Protein AF-0000000072259860 (afdb_homodimer)

Organism: Indibacter alkaliphilus (strain CCUG 57479 / KCTC 22604 / LW1) (NCBI:txid1189612)

Radius of gyration: 22.67 Å; Cα contacts (8 Å, |Δi|>4): 836; chains: 2; bounding box: 64×69×44 Å

pLDDT: mean 94.46, std 8.34, range [23.98, 98.62]

Nearest PDB structures (foldseek):
  8cea-assembly1_a  TM=8.357E-01  e=8.617E-15  Escherichia coli K-12
  4rvc-assembly1_A  TM=8.583E-01  e=6.634E-14  Geobacillus kaustophilus GBlys
  2ihy-assembly1_A  TM=7.673E-01  e=4.939E-15  Staphylococcus aureus
  6z67-assembly3_E  TM=7.829E-01  e=2.466E-14  Streptococcus pneumoniae
  2onk-assembly1_B  TM=7.625E-01  e=2.713E-12  Archaeoglobus fulgidus

Secondary structure (DSSP, 8-state):
-EEEEEEEEEEEETTEEEEEEEEEEE-TT-EEEEE--TTSSHHHHHHHHTTSS--SEEEEEEEETTEEE-GGGGGGGEEEE-TTPPP-TTSBHHHHHHHHHHHSPBPTT--HHHHHHHTT-GGGTTSBGGGS-HHHHHHHHHHHHHTB--SEEEEESTTTT--HHHHHHHHHHHHHH-TTSEEEEEES-GGG-TT-SEEEEGGGGS-----/-EEEEEEEEEEEETTEEEEEEEEEEE-TT-EEEEE--TTSSHHHHHHHHTTSS--SEEEEEEEETTEEE-GGGGGGGEEEE-TTPPP-TTSBHHHHHHHHHHHSPBPTT--HHHHHHHTT-GGGTTSBGGGS-HHHHHHHHHHHHHHB--SEEEEESTTTT--HHHHHHHHHHHHHH-TTSEEEEEES-GGG-TT-SEEEEGGGGS-----

Structure (mmCIF, N/CA/C/O backbone):
data_AF-0000000072259860-model_v1
#
loop_
_entity.id
_entity.type
_entity.pdbx_description
1 polymer 'ABC transporter, ATP-binding protein'
#
loop_
_atom_site.group_PDB
_atom_site.id
_atom_site.type_symbol
_atom_site.label_atom_id
_atom_site.label_alt_id
_atom_site.label_comp_id
_atom_site.label_asym_id
_atom_site.label_entity_id
_atom_site.label_seq_id
_atom_site.pdbx_PDB_ins_code
_atom_site.Cartn_x
_atom_site.Cartn_y
_atom_site.Cartn_z
_atom_site.occupancy
_atom_site.B_iso_or_equiv
_atom_site.auth_seq_id
_atom_site.auth_comp_id
_atom_site.auth_asym_id
_atom_site.auth_atom_id
_atom_site.pdbx_PDB_model_num
ATOM 1 N N . MET A 1 1 ? -1.46 28.797 12.18 1 87.5 1 MET A N 1
ATOM 2 C CA . MET A 1 1 ? -0.901 28.703 10.836 1 87.5 1 MET A CA 1
ATOM 3 C C . MET A 1 1 ? 0.558 28.266 10.883 1 87.5 1 MET A C 1
ATOM 5 O O . MET A 1 1 ? 1.357 28.828 11.633 1 87.5 1 MET A O 1
ATOM 9 N N . LEU A 1 2 ? 0.896 27.172 10.227 1 95.44 2 LEU A N 1
ATOM 10 C CA . LEU A 1 2 ? 2.229 26.594 10.367 1 95.44 2 LEU A CA 1
ATOM 11 C C . LEU A 1 2 ? 3.018 26.719 9.062 1 95.44 2 LEU A C 1
ATOM 13 O O . LEU A 1 2 ? 2.547 26.312 8 1 95.44 2 LEU A O 1
ATOM 17 N N . ASP A 1 3 ? 4.148 27.391 9.156 1 96.12 3 ASP A N 1
ATOM 18 C CA . ASP A 1 3 ? 5.074 27.484 8.031 1 96.12 3 ASP A CA 1
ATOM 19 C C . ASP A 1 3 ? 6.324 26.641 8.273 1 96.12 3 ASP A C 1
ATOM 21 O O . ASP A 1 3 ? 6.707 26.406 9.422 1 96.12 3 ASP A O 1
ATOM 25 N N . ILE A 1 4 ? 6.895 26.203 7.168 1 97.75 4 ILE A N 1
ATOM 26 C CA . ILE A 1 4 ? 8.094 25.359 7.23 1 97.75 4 ILE A CA 1
ATOM 27 C C . ILE A 1 4 ? 9.156 25.906 6.285 1 97.75 4 ILE A C 1
ATOM 29 O O . ILE A 1 4 ? 8.844 26.297 5.156 1 97.75 4 ILE A O 1
ATOM 33 N N . GLU A 1 5 ? 10.359 25.953 6.801 1 97.75 5 GLU A N 1
ATOM 34 C CA . GLU A 1 5 ? 11.477 26.344 5.949 1 97.75 5 GLU A CA 1
ATOM 35 C C . GLU A 1 5 ? 12.633 25.344 6.066 1 97.75 5 GLU A C 1
ATOM 37 O O . GLU A 1 5 ? 13.109 25.078 7.172 1 97.75 5 GLU A O 1
ATOM 42 N N . LEU A 1 6 ? 12.961 24.75 4.949 1 97.88 6 LEU A N 1
ATOM 43 C CA . LEU A 1 6 ? 14.188 23.953 4.855 1 97.88 6 LEU A CA 1
ATOM 44 C C . LEU A 1 6 ? 15.344 24.812 4.355 1 97.88 6 LEU A C 1
ATOM 46 O O . LEU A 1 6 ? 15.219 25.516 3.354 1 97.88 6 LEU A O 1
ATOM 50 N N . ILE A 1 7 ? 16.453 24.734 5.086 1 97.88 7 ILE A N 1
ATOM 51 C CA . ILE A 1 7 ? 17.625 25.531 4.734 1 97.88 7 ILE A CA 1
ATOM 52 C C . ILE A 1 7 ? 18.797 24.609 4.453 1 97.88 7 ILE A C 1
ATOM 54 O O . ILE A 1 7 ? 19.391 24.047 5.383 1 97.88 7 ILE A O 1
ATOM 58 N N . THR A 1 8 ? 19.203 24.469 3.162 1 97.81 8 THR A N 1
ATOM 59 C CA . THR A 1 8 ? 20.312 23.625 2.705 1 97.81 8 THR A CA 1
ATOM 60 C C . THR A 1 8 ? 20.219 22.234 3.318 1 97.81 8 THR A C 1
ATOM 62 O O . THR A 1 8 ? 21.219 21.719 3.826 1 97.81 8 THR A O 1
ATOM 65 N N . ALA A 1 9 ? 19.047 21.734 3.283 1 97.56 9 ALA A N 1
ATOM 66 C CA . ALA A 1 9 ? 18.797 20.453 3.926 1 97.56 9 ALA A CA 1
ATOM 67 C C . ALA A 1 9 ? 19.422 19.312 3.133 1 97.56 9 ALA A C 1
ATOM 69 O O . ALA A 1 9 ? 19.359 19.297 1.901 1 97.56 9 ALA A O 1
ATOM 70 N N . GLY A 1 10 ? 20.031 18.406 3.867 1 97.19 10 GLY A N 1
ATOM 71 C CA . GLY A 1 10 ? 20.625 17.219 3.285 1 97.19 10 GLY A CA 1
ATOM 72 C C . GLY A 1 10 ? 20.5 15.992 4.176 1 97.19 10 GLY A C 1
ATOM 73 O O . GLY A 1 10 ? 20.562 16.109 5.402 1 97.19 10 GLY A O 1
ATOM 74 N N . LYS A 1 11 ? 20.297 14.852 3.564 1 96.12 11 LYS A N 1
ATOM 75 C CA . LYS A 1 11 ? 20.219 13.578 4.281 1 96.12 11 LYS A CA 1
ATOM 76 C C . LYS A 1 11 ? 21.031 12.5 3.57 1 96.12 11 LYS A C 1
ATOM 78 O O . LYS A 1 11 ? 20.906 12.328 2.355 1 96.12 11 LYS A O 1
ATOM 83 N N . ARG A 1 12 ? 21.812 11.906 4.305 1 92.38 12 ARG A N 1
ATOM 84 C CA . ARG A 1 12 ? 22.609 10.789 3.797 1 92.38 12 ARG A CA 1
ATOM 85 C C . ARG A 1 12 ? 22.469 9.562 4.699 1 92.38 12 ARG A C 1
ATOM 87 O O . ARG A 1 12 ? 22.281 9.695 5.91 1 92.38 12 ARG A O 1
ATOM 94 N N . PHE A 1 13 ? 22.438 8.359 4.094 1 84.81 13 PHE A N 1
ATOM 95 C CA . PHE A 1 13 ? 22.594 7.105 4.812 1 84.81 13 PHE A CA 1
ATOM 96 C C . PHE A 1 13 ? 23.938 6.461 4.504 1 84.81 13 PHE A C 1
ATOM 98 O O . PHE A 1 13 ? 24.234 6.156 3.348 1 84.81 13 PHE A O 1
ATOM 105 N N . GLN A 1 14 ? 24.656 6.281 5.52 1 83.25 14 GLN A N 1
ATOM 106 C CA . GLN A 1 14 ? 26.016 5.797 5.324 1 83.25 14 GLN A CA 1
ATOM 107 C C . GLN A 1 14 ? 26.781 6.664 4.32 1 83.25 14 GLN A C 1
ATOM 109 O O . GLN A 1 14 ? 26.984 7.855 4.562 1 83.25 14 GLN A O 1
ATOM 114 N N . TYR A 1 15 ? 26.938 6.125 3.131 1 80.38 15 TYR A N 1
ATOM 115 C CA . TYR A 1 15 ? 27.75 6.887 2.193 1 80.38 15 TYR A CA 1
ATOM 116 C C . TYR A 1 15 ? 26.922 7.418 1.039 1 80.38 15 TYR A C 1
ATOM 118 O O . TYR A 1 15 ? 27.422 8.117 0.16 1 80.38 15 TYR A O 1
ATOM 126 N N . ASP A 1 16 ? 25.625 7.285 1.114 1 84.5 16 ASP A N 1
ATOM 127 C CA . ASP A 1 16 ? 24.766 7.648 -0.012 1 84.5 16 ASP A CA 1
ATOM 128 C C . ASP A 1 16 ? 23.875 8.844 0.334 1 84.5 16 ASP A C 1
ATOM 130 O O . ASP A 1 16 ? 23.078 8.773 1.267 1 84.5 16 ASP A O 1
ATOM 134 N N . TRP A 1 17 ? 24.109 9.898 -0.443 1 91.06 17 TRP A N 1
ATOM 135 C CA . TRP A 1 17 ? 23.234 11.047 -0.282 1 91.06 17 TRP A CA 1
ATOM 136 C C . TRP A 1 17 ? 21.859 10.773 -0.9 1 91.06 17 TRP A C 1
ATOM 138 O O . TRP A 1 17 ? 21.766 10.398 -2.072 1 91.06 17 TRP A O 1
ATOM 148 N N . ILE A 1 18 ? 20.875 10.93 -0.1 1 92.81 18 ILE A N 1
ATOM 149 C CA . ILE A 1 18 ? 19.5 10.82 -0.589 1 92.81 18 ILE A CA 1
ATOM 150 C C . ILE A 1 18 ? 19.078 12.133 -1.243 1 92.81 18 ILE A C 1
ATOM 152 O O . ILE A 1 18 ? 18.547 12.133 -2.352 1 92.81 18 ILE A O 1
ATOM 156 N N . PHE A 1 19 ? 19.375 13.234 -0.625 1 96.19 19 PHE A N 1
ATOM 157 C CA . PHE A 1 19 ? 19.25 14.586 -1.172 1 96.19 19 PHE A CA 1
ATOM 158 C C . PHE A 1 19 ? 20.234 15.531 -0.502 1 96.19 19 PHE A C 1
ATOM 160 O O . PHE A 1 19 ? 20.703 15.266 0.604 1 96.19 19 PHE A O 1
ATOM 167 N N . LYS A 1 20 ? 20.516 16.609 -1.208 1 96.12 20 LYS A N 1
ATOM 168 C CA . LYS A 1 20 ? 21.453 17.609 -0.694 1 96.12 20 LYS A CA 1
ATOM 169 C C . LYS A 1 20 ? 21.062 19.016 -1.14 1 96.12 20 LYS A C 1
ATOM 171 O O . LYS A 1 20 ? 20.469 19.188 -2.201 1 96.12 20 LYS A O 1
ATOM 176 N N . ASN A 1 21 ? 21.344 19.953 -0.2 1 96.44 21 ASN A N 1
ATOM 177 C CA . ASN A 1 21 ? 21.219 21.375 -0.478 1 96.44 21 ASN A CA 1
ATOM 178 C C . ASN A 1 21 ? 19.781 21.75 -0.866 1 96.44 21 ASN A C 1
ATOM 180 O O . ASN A 1 21 ? 19.562 22.516 -1.801 1 96.44 21 ASN A O 1
ATOM 184 N N . LEU A 1 22 ? 18.828 21.094 -0.209 1 97.12 22 LEU A N 1
ATOM 185 C CA . LEU A 1 22 ? 17.422 21.375 -0.479 1 97.12 22 LEU A CA 1
ATOM 186 C C . LEU A 1 22 ? 16.938 22.562 0.347 1 97.12 22 LEU A C 1
ATOM 188 O O . LEU A 1 22 ? 16.938 22.5 1.578 1 97.12 22 LEU A O 1
ATOM 192 N N . THR A 1 23 ? 16.719 23.656 -0.308 1 97.19 23 THR A N 1
ATOM 193 C CA . THR A 1 23 ? 16.125 24.828 0.312 1 97.19 23 THR A CA 1
ATOM 194 C C . THR A 1 23 ? 14.703 25.062 -0.208 1 97.19 23 THR A C 1
ATOM 196 O O . THR A 1 23 ? 14.477 25.109 -1.42 1 97.19 23 THR A O 1
ATOM 199 N N . LEU A 1 24 ? 13.781 25.109 0.722 1 96.25 24 LEU A N 1
ATOM 200 C CA . LEU A 1 24 ? 12.367 25.156 0.357 1 96.25 24 LEU A CA 1
ATOM 201 C C . LEU A 1 24 ? 11.547 25.844 1.438 1 96.25 24 LEU A C 1
ATOM 203 O O . LEU A 1 24 ? 11.742 25.594 2.629 1 96.25 24 LEU A O 1
ATOM 207 N N . LYS A 1 25 ? 10.766 26.766 1.013 1 97 25 LYS A N 1
ATOM 208 C CA . LYS A 1 25 ? 9.812 27.391 1.918 1 97 25 LYS A CA 1
ATOM 209 C C . LYS A 1 25 ? 8.391 26.906 1.641 1 97 25 LYS A C 1
ATOM 211 O O . LYS A 1 25 ? 7.953 26.875 0.489 1 97 25 LYS A O 1
ATOM 216 N N . ILE A 1 26 ? 7.703 26.5 2.65 1 97.38 26 ILE A N 1
ATOM 217 C CA . ILE A 1 26 ? 6.309 26.078 2.59 1 97.38 26 ILE A CA 1
ATOM 218 C C . ILE A 1 26 ? 5.457 27 3.471 1 97.38 26 ILE A C 1
ATOM 220 O O . ILE A 1 26 ? 5.387 26.812 4.688 1 97.38 26 ILE A O 1
ATOM 224 N N . PRO A 1 27 ? 4.801 27.953 2.834 1 97.19 27 PRO A N 1
ATOM 225 C CA . PRO A 1 27 ? 4.023 28.906 3.623 1 97.19 27 PRO A CA 1
ATOM 226 C C . PRO A 1 27 ? 2.846 28.266 4.348 1 97.19 27 PRO A C 1
ATOM 228 O O . PRO A 1 27 ? 2.357 27.203 3.92 1 97.19 27 PRO A O 1
ATOM 231 N N . ALA A 1 28 ? 2.436 28.953 5.402 1 96.94 28 ALA A N 1
ATOM 232 C CA . ALA A 1 28 ? 1.261 28.5 6.137 1 96.94 28 ALA A CA 1
ATOM 233 C C . ALA A 1 28 ? 0.044 28.406 5.219 1 96.94 28 ALA A C 1
ATOM 235 O O . ALA A 1 28 ? -0.16 29.266 4.359 1 96.94 28 ALA A O 1
ATOM 236 N N . ASN A 1 29 ? -0.68 27.281 5.387 1 96.81 29 ASN A N 1
ATOM 237 C CA . ASN A 1 29 ? -1.944 27.047 4.695 1 96.81 29 ASN A CA 1
ATOM 238 C C . ASN A 1 29 ? -1.733 26.812 3.203 1 96.81 29 ASN A C 1
ATOM 240 O O . ASN A 1 29 ? -2.674 26.922 2.414 1 96.81 29 ASN A O 1
ATOM 244 N N . SER A 1 30 ? -0.498 26.484 2.842 1 97.56 30 SER A N 1
ATOM 245 C CA . SER A 1 30 ? -0.228 26.172 1.441 1 97.56 30 SER A CA 1
ATOM 246 C C . SER A 1 30 ? -0.227 24.656 1.203 1 97.56 30 SER A C 1
ATOM 248 O O . SER A 1 30 ? -0.222 23.875 2.154 1 97.56 30 SER A O 1
ATOM 250 N N . LYS A 1 31 ? -0.342 24.312 -0.016 1 98.44 31 LYS A N 1
ATOM 251 C CA . LYS A 1 31 ? -0.255 22.922 -0.474 1 98.44 31 LYS A CA 1
ATOM 252 C C . LYS A 1 31 ? 0.954 22.719 -1.384 1 98.44 31 LYS A C 1
ATOM 254 O O . LYS A 1 31 ? 1.08 23.391 -2.414 1 98.44 31 LYS A O 1
ATOM 259 N N . CYS A 1 32 ? 1.827 21.859 -0.954 1 98.31 32 CYS A N 1
ATOM 260 C CA . CYS A 1 32 ? 3.074 21.625 -1.673 1 98.31 32 CYS A CA 1
ATOM 261 C C . CYS A 1 32 ? 3.215 20.156 -2.045 1 98.31 32 CYS A C 1
ATOM 263 O O . CYS A 1 32 ? 2.908 19.281 -1.239 1 98.31 32 CYS A O 1
ATOM 265 N N . ALA A 1 33 ? 3.693 19.891 -3.246 1 98.56 33 ALA A N 1
ATOM 266 C CA . ALA A 1 33 ? 3.943 18.516 -3.701 1 98.56 33 ALA A CA 1
ATOM 267 C C . ALA A 1 33 ? 5.441 18.25 -3.814 1 98.56 33 ALA A C 1
ATOM 269 O O . ALA A 1 33 ? 6.188 19.062 -4.359 1 98.56 33 ALA A O 1
ATOM 270 N N . VAL A 1 34 ? 5.852 17.188 -3.266 1 97.94 34 VAL A N 1
ATOM 271 C CA . VAL A 1 34 ? 7.176 16.609 -3.486 1 97.94 34 VAL A CA 1
ATOM 272 C C . VAL A 1 34 ? 7.066 15.414 -4.422 1 97.94 34 VAL A C 1
ATOM 274 O O . VAL A 1 34 ? 6.543 14.367 -4.039 1 97.94 34 VAL A O 1
ATOM 277 N N . ILE A 1 35 ? 7.562 15.562 -5.582 1 97.5 35 ILE A N 1
ATOM 278 C CA . ILE A 1 35 ? 7.344 14.539 -6.59 1 97.5 35 ILE A CA 1
ATOM 279 C C . ILE A 1 35 ? 8.664 13.828 -6.906 1 97.5 35 ILE A C 1
ATOM 281 O O . ILE A 1 35 ? 9.734 14.391 -6.688 1 97.5 35 ILE A O 1
ATOM 285 N N . GLY A 1 36 ? 8.539 12.578 -7.391 1 95.5 36 GLY A N 1
ATOM 286 C CA . GLY A 1 36 ? 9.703 11.773 -7.73 1 95.5 36 GLY A CA 1
ATOM 287 C C . GLY A 1 36 ? 9.383 10.297 -7.875 1 95.5 36 GLY A C 1
ATOM 288 O O . GLY A 1 36 ? 8.32 9.836 -7.457 1 95.5 36 GLY A O 1
ATOM 289 N N . SER A 1 37 ? 10.328 9.562 -8.383 1 93.12 37 SER A N 1
ATOM 290 C CA . SER A 1 37 ? 10.18 8.125 -8.594 1 93.12 37 SER A CA 1
ATOM 291 C C . SER A 1 37 ? 10.344 7.355 -7.285 1 93.12 37 SER A C 1
ATOM 293 O O . SER A 1 37 ? 10.719 7.934 -6.266 1 93.12 37 SER A O 1
ATOM 295 N N . ASN A 1 38 ? 9.977 6.094 -7.348 1 90.75 38 ASN A N 1
ATOM 296 C CA . ASN A 1 38 ? 10.195 5.238 -6.188 1 90.75 38 ASN A CA 1
ATOM 297 C C . ASN A 1 38 ? 11.672 5.191 -5.801 1 90.75 38 ASN A C 1
ATOM 299 O O . ASN A 1 38 ? 12.539 5.023 -6.66 1 90.75 38 ASN A O 1
ATOM 303 N N . GLY A 1 39 ? 11.945 5.473 -4.586 1 89 39 GLY A N 1
ATOM 304 C CA . GLY A 1 39 ? 13.312 5.445 -4.102 1 89 39 GLY A CA 1
ATOM 305 C C . GLY A 1 39 ? 14.031 6.77 -4.27 1 89 39 GLY A C 1
ATOM 306 O O . GLY A 1 39 ? 15.234 6.863 -4.012 1 89 39 GLY A O 1
ATOM 307 N N . SER A 1 40 ? 13.305 7.781 -4.637 1 92.62 40 SER A N 1
ATOM 308 C CA . SER A 1 40 ? 13.938 9.062 -4.918 1 92.62 40 SER A CA 1
ATOM 309 C C . SER A 1 40 ? 14.273 9.805 -3.631 1 92.62 40 SER A C 1
ATOM 311 O O . SER A 1 40 ? 15.039 10.773 -3.646 1 92.62 40 SER A O 1
ATOM 313 N N . GLY A 1 41 ? 13.625 9.438 -2.559 1 93.88 41 GLY A N 1
ATOM 314 C CA . GLY A 1 41 ? 13.914 10.078 -1.287 1 93.88 41 GLY A CA 1
ATOM 315 C C . GLY A 1 41 ? 12.727 10.836 -0.716 1 93.88 41 GLY A C 1
ATOM 316 O O . GLY A 1 41 ? 12.844 11.484 0.326 1 93.88 41 GLY A O 1
ATOM 317 N N . LYS A 1 42 ? 11.562 10.75 -1.345 1 95.62 42 LYS A N 1
ATOM 318 C CA . LYS A 1 42 ? 10.367 11.469 -0.917 1 95.62 42 LYS A CA 1
ATOM 319 C C . LYS A 1 42 ? 10.023 11.148 0.535 1 95.62 42 LYS A C 1
ATOM 321 O O . LYS A 1 42 ? 9.852 12.055 1.353 1 95.62 42 LYS A O 1
ATOM 326 N N . SER A 1 43 ? 9.984 9.828 0.83 1 95.06 43 SER A N 1
AT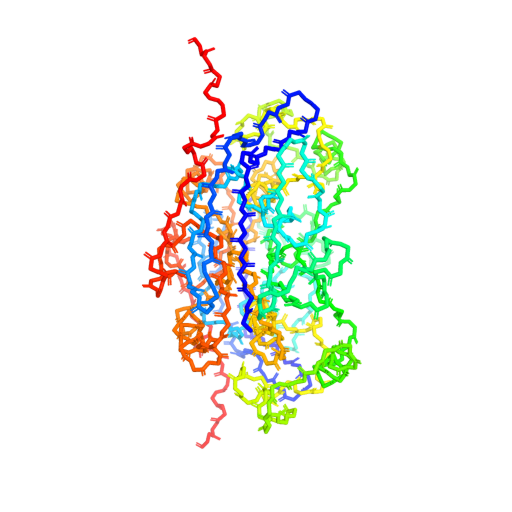OM 327 C CA . SER A 1 43 ? 9.617 9.398 2.176 1 95.06 43 SER A CA 1
ATOM 328 C C . SER A 1 43 ? 10.672 9.82 3.197 1 95.06 43 SER A C 1
ATOM 330 O O . SER A 1 43 ? 10.336 10.18 4.328 1 95.06 43 SER A O 1
ATOM 332 N N . THR A 1 44 ? 11.953 9.828 2.814 1 94.31 44 THR A N 1
ATOM 333 C CA . THR A 1 44 ? 13.031 10.273 3.693 1 94.31 44 THR A CA 1
ATOM 334 C C . THR A 1 44 ? 12.875 11.75 4.035 1 94.31 44 THR A C 1
ATOM 336 O O . THR A 1 44 ? 13.016 12.141 5.195 1 94.31 44 THR A O 1
ATOM 339 N N . LEU A 1 45 ? 12.562 12.523 3.027 1 96.81 45 LEU A N 1
ATOM 340 C CA . LEU A 1 45 ? 12.328 13.945 3.256 1 96.81 45 LEU A CA 1
ATOM 341 C C . LEU A 1 45 ? 11.156 14.156 4.207 1 96.81 45 LEU A C 1
ATOM 343 O O . LEU A 1 45 ? 11.25 14.961 5.137 1 96.81 45 LEU A O 1
ATOM 347 N N . LEU A 1 46 ? 10.125 13.422 3.992 1 96.94 46 LEU A N 1
ATOM 348 C CA . LEU A 1 46 ? 8.938 13.555 4.832 1 96.94 46 LEU A CA 1
ATOM 349 C C . LEU A 1 46 ? 9.25 13.164 6.273 1 96.94 46 LEU A C 1
ATOM 351 O O . LEU A 1 46 ? 8.805 13.836 7.211 1 96.9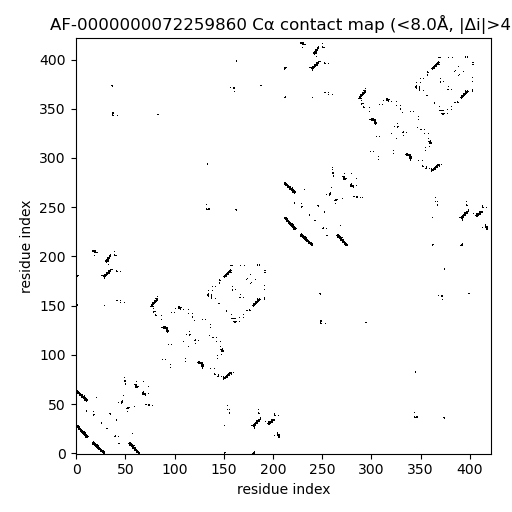4 46 LEU A O 1
ATOM 355 N N . LYS A 1 47 ? 10.008 12.148 6.418 1 95.56 47 LYS A N 1
ATOM 356 C CA . LYS A 1 47 ? 10.406 11.719 7.758 1 95.56 47 LYS A CA 1
ATOM 357 C C . LYS A 1 47 ? 11.273 12.773 8.438 1 95.56 47 LYS A C 1
ATOM 359 O O . LYS A 1 47 ? 11.18 12.969 9.648 1 95.56 47 LYS A O 1
ATOM 364 N N . SER A 1 48 ? 12.062 13.406 7.684 1 96.38 48 SER A N 1
ATOM 365 C CA . SER A 1 48 ? 12.867 14.492 8.234 1 96.38 48 SER A CA 1
ATOM 366 C C . SER A 1 48 ? 11.984 15.656 8.672 1 96.38 48 SER A C 1
ATOM 368 O O . SER A 1 48 ? 12.148 16.188 9.773 1 96.38 48 SER A O 1
ATOM 370 N N . ILE A 1 49 ? 11.023 15.984 7.844 1 97.06 49 ILE A N 1
ATOM 371 C CA . ILE A 1 49 ? 10.141 17.109 8.117 1 97.06 49 ILE A CA 1
ATOM 372 C C . ILE A 1 49 ? 9.266 16.797 9.336 1 97.06 49 ILE A C 1
ATOM 374 O O . ILE A 1 49 ? 8.977 17.688 10.141 1 97.06 49 ILE A O 1
ATOM 378 N N . SER A 1 50 ? 8.938 15.547 9.516 1 96.12 50 SER A N 1
ATOM 379 C CA . SER A 1 50 ? 8.07 15.141 10.617 1 96.12 50 SER A CA 1
ATOM 380 C C . SER A 1 50 ? 8.859 15 11.914 1 96.12 50 SER A C 1
ATOM 382 O O . SER A 1 50 ? 8.273 14.766 12.977 1 96.12 50 SER A O 1
ATOM 384 N N . GLY A 1 51 ? 10.172 15.055 11.82 1 93.62 51 GLY A N 1
ATOM 385 C CA . GLY A 1 51 ? 11.008 14.922 13 1 93.62 51 GLY A CA 1
ATOM 386 C C . GLY A 1 51 ? 11.359 13.477 13.328 1 93.62 51 GLY A C 1
ATOM 387 O O . GLY A 1 51 ? 12.016 13.203 14.328 1 93.62 51 GLY A O 1
ATOM 388 N N . ILE A 1 52 ? 10.938 12.555 12.539 1 91.25 52 ILE A N 1
ATOM 389 C CA . ILE A 1 52 ? 11.195 11.133 12.758 1 91.25 52 ILE A CA 1
ATOM 390 C C . ILE A 1 52 ? 12.656 10.82 12.461 1 91.25 52 ILE A C 1
ATOM 392 O O . ILE A 1 52 ? 13.281 10.016 13.156 1 91.25 52 ILE A O 1
ATOM 396 N N . GLN A 1 53 ? 13.211 11.461 11.469 1 92.44 53 GLN A N 1
ATOM 397 C CA . GLN A 1 53 ? 14.594 11.25 11.047 1 92.44 53 GLN A CA 1
ATOM 398 C C . GLN A 1 53 ? 15.32 12.578 10.852 1 92.44 53 GLN A C 1
ATOM 400 O O . GLN A 1 53 ? 15 13.344 9.945 1 92.44 53 GLN A O 1
ATOM 405 N N . PRO A 1 54 ? 16.312 12.789 11.648 1 94 54 PRO A N 1
ATOM 406 C CA . PRO A 1 54 ? 17.016 14.078 11.555 1 94 54 PRO A CA 1
ATOM 407 C C . PRO A 1 54 ? 17.812 14.219 10.258 1 94 54 PRO A C 1
ATOM 409 O O . PRO A 1 54 ? 18.266 13.227 9.688 1 94 54 PRO A O 1
ATOM 412 N N . LEU A 1 55 ? 18.016 15.414 9.914 1 96.75 55 LEU A N 1
ATOM 413 C CA . LEU A 1 55 ? 18.859 15.734 8.766 1 96.75 55 LEU A CA 1
ATOM 414 C C . LEU A 1 55 ? 20.328 15.453 9.07 1 96.75 55 LEU A C 1
ATOM 416 O O . LEU A 1 55 ? 20.719 15.406 10.234 1 96.75 55 LEU A O 1
ATOM 420 N N . THR A 1 56 ? 21.062 15.188 7.945 1 96.69 56 THR A N 1
ATOM 421 C CA . THR A 1 56 ? 22.516 15.109 8.07 1 96.69 56 THR A CA 1
ATOM 422 C C . THR A 1 56 ? 23.141 16.5 8.047 1 96.69 56 THR A C 1
ATOM 424 O O . THR A 1 56 ? 24.062 16.781 8.805 1 96.69 56 THR A O 1
ATOM 427 N N . GLU A 1 57 ? 22.688 17.375 7.219 1 96.88 57 GLU A N 1
ATOM 428 C CA . GLU A 1 57 ? 23.141 18.766 7.121 1 96.88 57 GLU A CA 1
ATOM 429 C C . GLU A 1 57 ?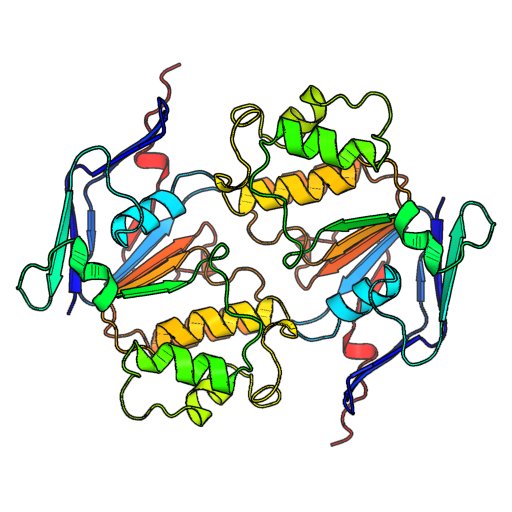 21.953 19.719 6.887 1 96.88 57 GLU A C 1
ATOM 431 O O . GLU A 1 57 ? 20.891 19.281 6.453 1 96.88 57 GLU A O 1
ATOM 436 N N . GLY A 1 58 ? 22.172 20.938 7.258 1 97.69 58 GLY A N 1
ATOM 437 C CA . GLY A 1 58 ? 21.109 21.922 7.141 1 97.69 58 GLY A CA 1
ATOM 438 C C . GLY A 1 58 ? 20.125 21.891 8.305 1 97.69 58 GLY A C 1
ATOM 439 O O . GLY A 1 58 ? 20.453 21.391 9.383 1 97.69 58 GLY A O 1
ATOM 440 N N . LYS A 1 59 ? 18.984 22.547 8.055 1 96.88 59 LYS A N 1
ATOM 441 C CA . LYS A 1 59 ? 18.016 22.562 9.148 1 96.88 59 LYS A CA 1
ATOM 442 C C . LYS A 1 59 ? 16.594 22.781 8.633 1 96.88 59 LYS A C 1
ATOM 444 O O . LYS A 1 59 ? 16.406 23.203 7.488 1 96.88 59 LYS A O 1
ATOM 449 N N . ILE A 1 60 ? 15.672 22.453 9.438 1 97.81 60 ILE A N 1
ATOM 450 C CA . ILE A 1 60 ? 14.258 22.703 9.219 1 97.81 60 ILE A CA 1
ATOM 451 C C . ILE A 1 60 ? 13.727 23.641 10.312 1 97.81 60 ILE A C 1
ATOM 453 O O . ILE A 1 60 ? 13.953 23.406 11.5 1 97.81 60 ILE A O 1
ATOM 457 N N . GLN A 1 61 ? 13.125 24.688 9.875 1 97.44 61 GLN A N 1
ATOM 458 C CA . GLN A 1 61 ? 12.508 25.625 10.805 1 97.44 61 GLN A CA 1
ATOM 459 C C . GLN A 1 61 ? 10.992 25.609 10.688 1 97.44 61 GLN A C 1
ATOM 461 O O . GLN A 1 61 ? 10.445 25.594 9.586 1 97.44 61 GLN A O 1
ATOM 466 N N . TYR A 1 62 ? 10.352 25.578 11.836 1 97.75 62 TYR A N 1
ATOM 467 C CA . TYR A 1 62 ? 8.898 25.609 11.922 1 97.75 62 TYR A CA 1
ATOM 468 C C . TYR A 1 62 ? 8.43 26.875 12.641 1 97.75 62 TYR A C 1
ATOM 470 O O . TYR A 1 62 ? 9.039 27.297 13.625 1 97.75 62 TYR A O 1
ATOM 478 N N . SER A 1 63 ? 7.453 27.484 12.156 1 96.88 63 SER A N 1
ATOM 479 C CA . SER A 1 63 ? 6.855 28.641 12.82 1 96.88 63 SER A CA 1
ATOM 480 C C . SER A 1 63 ? 5.336 28.516 12.883 1 96.88 63 SER A C 1
ATOM 482 O O . SER A 1 63 ? 4.68 28.312 11.852 1 96.88 63 SER A O 1
ATOM 484 N N . LEU A 1 64 ? 4.809 28.547 14.086 1 96.25 64 LEU A N 1
ATOM 485 C CA . LEU A 1 64 ? 3.365 28.547 14.305 1 96.25 64 LEU A CA 1
ATOM 486 C C . LEU A 1 64 ? 2.887 29.953 14.688 1 96.25 64 LEU A C 1
ATOM 488 O O . LEU A 1 64 ? 3.172 30.422 15.789 1 96.25 64 LEU A O 1
ATOM 492 N N . SER A 1 65 ? 2.25 30.578 13.797 1 94.25 65 SER A N 1
ATOM 493 C CA . SER A 1 65 ? 1.759 31.938 14.016 1 94.25 65 SER A CA 1
ATOM 494 C C . SER A 1 65 ? 2.893 32.875 14.406 1 94.25 65 SER A C 1
ATOM 496 O O . SER A 1 65 ? 2.777 33.625 15.375 1 94.25 65 SER A O 1
ATOM 498 N N . GLY A 1 66 ? 4.004 32.688 13.766 1 91.62 66 GLY A N 1
ATOM 499 C CA . GLY A 1 66 ? 5.129 33.594 13.922 1 91.62 66 GLY A CA 1
ATOM 500 C C . GLY A 1 66 ? 6.09 33.156 15.016 1 91.62 66 GLY A C 1
ATOM 501 O O . GLY A 1 66 ? 7.145 33.75 15.195 1 91.62 66 GLY A O 1
ATOM 502 N N . LYS A 1 67 ? 5.723 32.156 15.742 1 94.81 67 LYS A N 1
ATOM 503 C CA . LYS A 1 67 ? 6.59 31.688 16.812 1 94.81 67 LYS A CA 1
ATOM 504 C C . LYS A 1 67 ? 7.309 30.406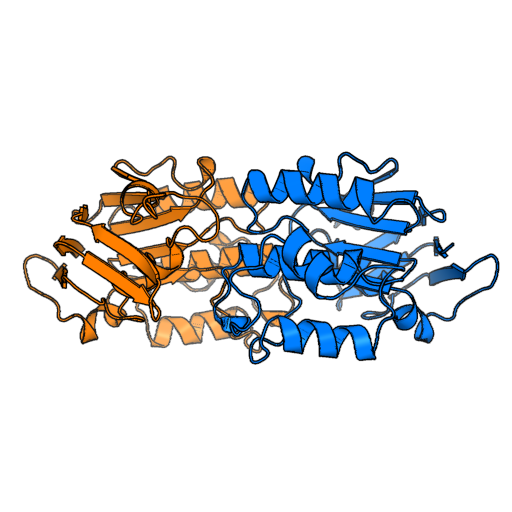 16.422 1 94.81 67 LYS A C 1
ATOM 506 O O . LYS A 1 67 ? 6.684 29.469 15.914 1 94.81 67 LYS A O 1
ATOM 511 N N . GLU A 1 68 ? 8.461 30.406 16.75 1 94.88 68 GLU A N 1
ATOM 512 C CA . GLU A 1 68 ? 9.273 29.25 16.391 1 94.88 68 GLU A CA 1
ATOM 513 C C . GLU A 1 68 ? 8.906 28.031 17.234 1 94.88 68 GLU A C 1
ATOM 515 O O . GLU A 1 68 ? 8.68 28.156 18.438 1 94.88 68 GLU A O 1
ATOM 520 N N . ILE A 1 69 ? 8.82 26.922 16.562 1 94 69 ILE A N 1
ATOM 521 C CA . ILE A 1 69 ? 8.586 25.625 17.203 1 94 69 ILE A CA 1
ATOM 522 C C . ILE A 1 69 ? 9.859 24.781 17.141 1 94 69 ILE A C 1
ATOM 524 O O . ILE A 1 69 ? 10.516 24.719 16.094 1 94 69 ILE A O 1
ATOM 528 N N . GLN A 1 70 ? 10.18 24.188 18.234 1 91.44 70 GLN A N 1
ATOM 529 C CA . GLN A 1 70 ? 11.312 23.266 18.234 1 91.44 70 GLN A CA 1
ATOM 530 C C . GLN A 1 70 ? 11 22 17.438 1 91.44 70 GLN A C 1
ATOM 532 O O . GLN A 1 70 ? 9.867 21.516 17.453 1 91.44 70 GLN A O 1
ATOM 537 N N . ASP A 1 71 ? 12.039 21.422 16.859 1 89.5 71 ASP A N 1
ATOM 538 C CA . ASP A 1 71 ? 11.883 20.219 16.062 1 89.5 71 ASP A CA 1
ATOM 539 C C . ASP A 1 71 ? 11.367 19.062 16.906 1 89.5 71 ASP A C 1
ATOM 541 O O . ASP A 1 71 ? 10.617 18.203 16.406 1 89.5 71 ASP A O 1
ATOM 545 N N . THR A 1 72 ? 11.633 19.141 18.172 1 90.31 72 THR A N 1
ATOM 546 C CA . THR A 1 72 ? 11.242 18.062 19.062 1 90.31 72 THR A CA 1
ATOM 547 C C . THR A 1 72 ? 9.75 18.125 19.375 1 90.31 72 THR A C 1
ATOM 549 O O . THR A 1 72 ? 9.18 17.156 19.891 1 90.31 72 THR A O 1
ATOM 552 N N . ASP A 1 73 ? 9.133 19.234 19.016 1 93.75 73 ASP A N 1
ATOM 553 C CA . ASP A 1 73 ? 7.742 19.438 19.422 1 93.75 73 ASP A CA 1
ATOM 554 C C . ASP A 1 73 ? 6.816 19.391 18.203 1 93.75 73 ASP A C 1
ATOM 556 O O . ASP A 1 73 ? 5.594 19.453 18.344 1 93.75 73 ASP A O 1
ATOM 560 N N . ILE A 1 74 ? 7.398 19.172 17.047 1 95.69 74 ILE A N 1
ATOM 561 C CA . ILE A 1 74 ? 6.617 19.312 15.82 1 95.69 74 ILE A CA 1
ATOM 562 C C . ILE A 1 74 ? 5.547 18.219 15.766 1 95.69 74 ILE A C 1
ATOM 564 O O . ILE A 1 74 ? 4.477 18.422 15.188 1 95.69 74 ILE A O 1
ATOM 568 N N . TYR A 1 75 ? 5.785 17.109 16.453 1 93.75 75 TYR A N 1
ATOM 569 C CA . TYR A 1 75 ? 4.867 15.984 16.406 1 93.75 75 TYR A CA 1
ATOM 570 C C . TYR A 1 75 ? 3.504 16.375 16.969 1 93.75 75 TYR A C 1
ATOM 572 O O . TYR A 1 75 ? 2.486 15.773 16.609 1 93.75 75 TYR A O 1
ATOM 580 N N . LYS A 1 76 ? 3.436 17.422 17.734 1 95.06 76 LYS A N 1
ATOM 581 C CA . LYS A 1 76 ? 2.189 17.875 18.344 1 95.06 76 LYS A CA 1
ATOM 582 C C . LYS A 1 76 ? 1.308 18.594 17.328 1 95.06 76 LYS A C 1
ATOM 584 O O . LYS A 1 76 ? 0.104 18.75 17.547 1 95.06 76 LYS A O 1
ATOM 589 N N . TYR A 1 77 ? 1.987 18.938 16.25 1 96.81 77 TYR A N 1
ATOM 590 C CA . TYR A 1 77 ? 1.291 19.844 15.359 1 96.81 77 TYR A CA 1
ATOM 591 C C . TYR A 1 77 ? 1.098 19.219 13.984 1 96.81 77 TYR A C 1
ATOM 593 O O . TYR A 1 77 ? 0.735 19.906 13.023 1 96.81 77 TYR A O 1
ATOM 601 N N . LEU A 1 78 ? 1.356 17.891 13.961 1 97.69 78 LEU A N 1
ATOM 602 C CA . LEU A 1 78 ? 1.276 17.312 12.625 1 97.69 78 LEU A CA 1
ATOM 603 C C . LEU A 1 78 ? 0.555 15.969 12.656 1 97.69 78 LEU A C 1
ATOM 605 O O . LEU A 1 78 ? 0.38 15.383 13.727 1 97.69 78 LEU A O 1
ATOM 609 N N . VAL A 1 79 ? 0.084 15.578 11.492 1 97.75 79 VAL A N 1
ATOM 610 C CA . VAL A 1 79 ? -0.428 14.242 11.195 1 97.75 79 VAL A CA 1
ATOM 611 C C . VAL A 1 79 ? 0.182 13.727 9.898 1 97.75 79 VAL A C 1
ATOM 613 O O . VAL A 1 79 ? 0.541 14.516 9.016 1 97.75 79 VAL A O 1
ATOM 616 N N . ILE A 1 80 ? 0.328 12.414 9.891 1 97.94 80 ILE A N 1
ATOM 617 C CA . ILE A 1 80 ? 1.007 11.82 8.742 1 97.94 80 ILE A CA 1
ATOM 618 C C . ILE A 1 80 ? 0.264 10.562 8.297 1 97.94 80 ILE A C 1
ATOM 620 O O . ILE A 1 80 ? -0.174 9.766 9.133 1 97.94 80 ILE A O 1
ATOM 624 N N . SER A 1 81 ? -0.003 10.477 7.023 1 97.75 81 SER A N 1
ATOM 625 C CA . SER A 1 81 ? -0.471 9.25 6.387 1 97.75 81 SER A CA 1
ATOM 626 C C . SER A 1 81 ? 0.554 8.719 5.387 1 97.75 81 SER A C 1
ATOM 628 O O . SER A 1 81 ? 1.012 9.453 4.512 1 97.75 81 SER A O 1
ATOM 630 N N . ALA A 1 82 ? 0.886 7.449 5.523 1 95.88 82 ALA A N 1
ATOM 631 C CA . ALA A 1 82 ? 1.862 6.812 4.641 1 95.88 82 ALA A CA 1
ATOM 632 C C . ALA A 1 82 ? 1.597 5.316 4.523 1 95.88 82 ALA A C 1
ATOM 634 O O . ALA A 1 82 ? 1.028 4.703 5.43 1 95.88 82 ALA A O 1
ATOM 635 N N . PRO A 1 83 ? 2.064 4.73 3.377 1 91.44 83 PRO A N 1
ATOM 636 C CA . PRO A 1 83 ? 1.887 3.289 3.201 1 91.44 83 PRO A CA 1
ATOM 637 C C . PRO A 1 83 ? 2.574 2.473 4.293 1 91.44 83 PRO A C 1
ATOM 639 O O . PRO A 1 83 ? 2.061 1.427 4.699 1 91.44 83 PRO A O 1
ATOM 642 N N . TYR A 1 84 ? 3.594 2.961 4.816 1 87.44 84 TYR A N 1
ATOM 643 C CA . TYR A 1 84 ? 4.398 2.189 5.758 1 87.44 84 TYR A CA 1
ATOM 644 C C . TYR A 1 84 ? 3.893 2.373 7.184 1 87.44 84 TYR A C 1
ATOM 646 O O . TYR A 1 84 ? 4.355 1.694 8.102 1 87.44 84 TYR A O 1
ATOM 654 N N . LEU A 1 85 ? 2.998 3.246 7.398 1 89.19 85 LEU A N 1
ATOM 655 C CA . LEU A 1 85 ? 2.447 3.441 8.734 1 89.19 85 LEU A CA 1
ATOM 656 C C . LEU A 1 85 ? 1.311 2.461 9 1 89.19 85 LEU A C 1
ATOM 658 O O . LEU A 1 85 ? 0.365 2.369 8.219 1 89.19 85 LEU A O 1
ATOM 662 N N . GLU A 1 86 ? 1.406 1.795 10.133 1 89.31 86 GLU A N 1
ATOM 663 C CA . GLU A 1 86 ? 0.426 0.766 10.461 1 89.31 86 GLU A CA 1
ATOM 664 C C . GLU A 1 86 ? -0.656 1.315 11.391 1 89.31 86 GLU A C 1
ATOM 666 O O . GLU A 1 86 ? -0.377 2.154 12.25 1 89.31 86 GLU A O 1
ATOM 671 N N . LEU A 1 87 ? -1.815 0.844 11.18 1 95 87 LEU A N 1
ATOM 672 C CA . LEU A 1 87 ? -2.938 1.088 12.078 1 95 87 LEU A CA 1
ATOM 673 C C . LEU A 1 87 ? -3.014 0.01 13.156 1 95 87 LEU A C 1
ATOM 675 O O . LEU A 1 87 ? -2.59 -1.127 12.938 1 95 87 LEU A O 1
ATOM 679 N N . PRO A 1 88 ? -3.459 0.406 14.352 1 95.31 88 PRO A N 1
ATOM 680 C CA . PRO A 1 88 ? -3.754 -0.649 15.32 1 95.31 88 PRO A CA 1
ATOM 681 C C . PRO A 1 88 ? -4.91 -1.547 14.883 1 95.31 88 PRO A C 1
ATOM 683 O O . PRO A 1 88 ? -6.062 -1.294 15.242 1 95.31 88 PRO A O 1
ATOM 686 N N . GLU A 1 89 ? -4.605 -2.586 14.367 1 94.31 89 GLU A N 1
ATOM 687 C CA . GLU A 1 89 ? -5.59 -3.365 13.625 1 94.31 89 GLU A CA 1
ATOM 688 C C . GLU A 1 89 ? -6.461 -4.191 14.562 1 94.31 89 GLU A C 1
ATOM 690 O O . GLU A 1 89 ? -7.5 -4.715 14.156 1 94.31 89 GLU A O 1
ATOM 695 N N . GLU A 1 90 ? -6.066 -4.289 15.805 1 94.94 90 GLU A N 1
ATOM 696 C CA . GLU A 1 90 ? -6.859 -5.031 16.781 1 94.94 90 GLU A CA 1
ATOM 697 C C . GLU A 1 90 ? -8.047 -4.203 17.266 1 94.94 90 GLU A C 1
ATOM 699 O O . GLU A 1 90 ? -9 -4.75 17.828 1 94.94 90 GLU A O 1
ATOM 704 N N . PHE A 1 91 ? -7.973 -2.891 17.078 1 97.38 91 PHE A N 1
ATOM 705 C CA . PHE A 1 91 ? -9.062 -2.008 17.469 1 97.38 91 PHE A CA 1
ATOM 706 C C . PHE A 1 91 ? -10.211 -2.084 16.469 1 97.38 91 PHE A C 1
ATOM 708 O O . PHE A 1 91 ? -9.984 -2.232 15.266 1 97.38 91 PHE A O 1
ATOM 715 N N . SER A 1 92 ? -11.422 -1.961 17.031 1 97.44 92 SER A N 1
ATOM 716 C CA . SER A 1 92 ? -12.523 -1.602 16.141 1 97.44 92 SER A CA 1
ATOM 717 C C . SER A 1 92 ? -12.352 -0.186 15.602 1 97.44 92 SER A C 1
ATOM 719 O O . SER A 1 92 ? -11.555 0.596 16.125 1 97.44 92 SER A O 1
ATOM 721 N N . LEU A 1 93 ? -13.117 0.081 14.578 1 98.12 93 LEU A N 1
ATOM 722 C CA . LEU A 1 93 ? -13.039 1.423 14.008 1 98.12 93 LEU A CA 1
ATOM 723 C C . LEU A 1 93 ? -13.312 2.48 15.07 1 98.12 93 LEU A C 1
ATOM 725 O O . LEU A 1 93 ? -12.555 3.443 15.203 1 98.12 93 LEU A O 1
ATOM 729 N N . THR A 1 94 ? -14.367 2.291 15.867 1 98.06 94 THR A N 1
ATOM 730 C CA . THR A 1 94 ? -14.75 3.262 16.891 1 98.06 94 THR A CA 1
ATOM 731 C C . THR A 1 94 ? -13.672 3.365 17.969 1 98.06 94 THR A C 1
ATOM 733 O O . THR A 1 94 ? -13.328 4.465 18.406 1 98.06 94 THR A O 1
ATOM 736 N N . GLU A 1 95 ? -13.172 2.23 18.344 1 98 95 GLU A N 1
ATOM 737 C CA . GLU A 1 95 ? -12.109 2.223 19.344 1 98 95 GLU A CA 1
ATOM 738 C C . GLU A 1 95 ? -10.867 2.947 18.828 1 98 95 GLU A C 1
ATOM 740 O O . GLU A 1 95 ? -10.219 3.682 19.578 1 98 95 GLU A O 1
ATOM 745 N N . LEU A 1 96 ? -10.547 2.732 17.594 1 98.31 96 LEU A N 1
ATOM 746 C CA . LEU A 1 96 ? -9.375 3.359 16.984 1 98.31 96 LEU A CA 1
ATOM 747 C C . LEU A 1 96 ? -9.539 4.875 16.938 1 98.31 96 LEU A C 1
ATOM 749 O O . LEU A 1 96 ? -8.609 5.613 17.297 1 98.31 96 LEU A O 1
ATOM 753 N N . LEU A 1 97 ? -10.68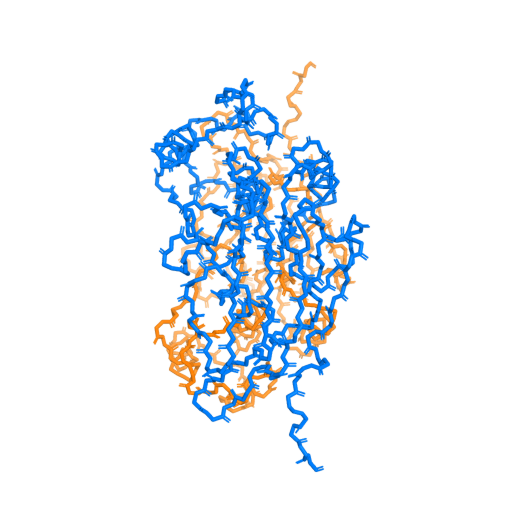8 5.297 16.547 1 98.25 97 LEU A N 1
ATOM 754 C CA . LEU A 1 97 ? -10.945 6.73 16.5 1 98.25 97 LEU A CA 1
ATOM 755 C C . LEU A 1 97 ? -10.875 7.344 17.906 1 98.25 97 LEU A C 1
ATOM 757 O O . LEU A 1 97 ? -10.242 8.383 18.094 1 98.25 97 LEU A O 1
ATOM 761 N N . ASP A 1 98 ? -11.516 6.641 18.828 1 97.5 98 ASP A N 1
ATOM 762 C CA . ASP A 1 98 ? -11.484 7.117 20.203 1 97.5 98 ASP A CA 1
ATOM 763 C C . ASP A 1 98 ? -10.047 7.207 20.719 1 97.5 98 ASP A C 1
ATOM 765 O O . ASP A 1 98 ? -9.68 8.188 21.375 1 97.5 98 ASP A O 1
ATOM 769 N N . PHE A 1 99 ? -9.32 6.238 20.391 1 97.62 99 PHE A N 1
ATOM 770 C CA . PHE A 1 99 ? -7.93 6.184 20.828 1 97.62 99 PHE A CA 1
ATOM 771 C C . PHE A 1 99 ? -7.121 7.32 20.219 1 97.62 99 PHE A C 1
ATOM 773 O O . PHE A 1 99 ? -6.406 8.031 20.922 1 97.62 99 PHE A O 1
ATOM 780 N N . HIS A 1 100 ? -7.215 7.492 18.922 1 97.5 100 HIS A N 1
ATOM 781 C CA . HIS A 1 100 ? -6.469 8.516 18.188 1 97.5 100 HIS A CA 1
ATOM 782 C C . HIS A 1 100 ? -6.777 9.906 18.734 1 97.5 100 HIS A C 1
ATOM 784 O O . HIS A 1 100 ? -5.867 10.711 18.953 1 97.5 100 HIS A O 1
ATOM 790 N N . PHE A 1 101 ? -7.969 10.133 18.984 1 97.25 101 PHE A N 1
ATOM 791 C CA . PHE A 1 101 ? -8.383 11.492 19.312 1 97.25 101 PHE A CA 1
ATOM 792 C C . PHE A 1 101 ? -8.273 11.734 20.812 1 97.25 101 PHE A C 1
ATOM 794 O O . PHE A 1 101 ? -8.641 12.805 21.297 1 97.25 101 PHE A O 1
ATOM 801 N N . LYS A 1 102 ? -7.758 10.789 21.578 1 95.31 102 LYS A N 1
ATOM 802 C CA . LYS A 1 102 ? -7.266 11.047 22.922 1 95.31 102 LYS A CA 1
ATOM 803 C C . LYS A 1 102 ? -5.969 11.852 22.891 1 95.31 102 LYS A C 1
ATOM 805 O O . LYS A 1 102 ? -5.66 12.586 23.828 1 95.31 102 LYS A O 1
ATOM 810 N N . PHE A 1 103 ? -5.285 11.727 21.734 1 94.31 103 PHE A N 1
ATOM 811 C CA . PHE A 1 103 ? -3.975 12.352 21.625 1 94.31 103 PHE A CA 1
ATOM 812 C C . PHE A 1 103 ? -4.012 13.531 20.672 1 94.31 103 PHE A C 1
ATOM 814 O O . PHE A 1 103 ? -3.1 14.359 20.672 1 94.31 103 PHE A O 1
ATOM 821 N N . LYS A 1 104 ? -5.012 13.562 19.859 1 96.19 104 LYS A N 1
ATOM 822 C CA . LYS A 1 104 ? -5.23 14.68 18.953 1 96.19 104 LYS A CA 1
ATOM 823 C C . LYS A 1 104 ? -6.617 15.281 19.141 1 96.19 104 LYS A C 1
ATOM 825 O O . LYS A 1 104 ? -7.59 14.562 19.391 1 96.19 104 LYS A O 1
ATOM 830 N N . LYS A 1 105 ? -6.684 16.562 18.984 1 96.56 105 LYS A N 1
ATOM 831 C CA . LYS A 1 105 ? -7.984 17.219 19.016 1 96.56 105 LYS A CA 1
ATOM 832 C C . LYS A 1 105 ? -8.703 17.094 17.688 1 96.56 105 LYS A C 1
ATOM 834 O O . LYS A 1 105 ? -8.109 17.328 16.625 1 96.56 105 LYS A O 1
ATOM 839 N N . PRO A 1 106 ? -9.945 16.641 17.734 1 97.75 106 PRO A N 1
ATOM 840 C CA . PRO A 1 106 ? -10.695 16.656 16.484 1 97.75 106 PRO A CA 1
ATOM 841 C C . PRO A 1 106 ? -11.008 18.062 16 1 97.75 106 PRO A C 1
ATOM 843 O O . PRO A 1 106 ? -11.031 19 16.797 1 97.75 106 PRO A O 1
ATOM 846 N N . ILE A 1 107 ? -11.219 18.172 14.75 1 97.44 107 ILE A N 1
ATOM 847 C CA . ILE A 1 107 ? -11.68 19.453 14.234 1 97.44 107 ILE A CA 1
ATOM 848 C C . ILE A 1 107 ? -13.047 19.797 14.828 1 97.44 107 ILE A C 1
ATOM 850 O O . ILE A 1 107 ? -13.773 18.906 15.266 1 97.44 107 ILE A O 1
ATOM 854 N N . PRO A 1 108 ? -13.391 21.062 14.891 1 95 108 PRO A N 1
ATOM 855 C CA . PRO A 1 108 ? -14.648 21.469 15.539 1 95 108 PRO A CA 1
ATOM 856 C C . PRO A 1 108 ? -15.875 20.828 14.883 1 95 108 PRO A C 1
ATOM 858 O O . PRO A 1 108 ? -15.914 20.672 13.664 1 95 108 PRO A O 1
ATOM 861 N N . ASN A 1 109 ? -16.812 20.391 15.68 1 92.94 109 ASN A N 1
ATOM 862 C CA . ASN A 1 109 ? -18.141 19.906 15.289 1 92.94 109 ASN A CA 1
ATOM 863 C C . ASN A 1 109 ? -18.047 18.609 14.484 1 92.94 109 ASN A C 1
ATOM 865 O O . ASN A 1 109 ? -18.906 18.344 13.633 1 92.94 109 ASN A O 1
ATOM 869 N N . MET A 1 110 ? -16.969 17.953 14.641 1 94.81 110 MET A N 1
ATOM 870 C CA . MET A 1 110 ? -16.828 16.672 13.977 1 94.81 110 MET A CA 1
ATOM 871 C C . MET A 1 110 ? -16.906 15.523 14.984 1 94.81 110 MET A C 1
ATOM 873 O O . MET A 1 110 ? -15.922 15.25 15.688 1 94.81 110 MET A O 1
ATOM 877 N N . GLY A 1 111 ? -18.094 14.906 15 1 95.69 111 GLY A N 1
ATOM 878 C CA . GLY A 1 111 ? -18.234 13.758 15.883 1 95.69 111 GLY A CA 1
ATOM 879 C C . GLY A 1 111 ? -17.812 12.453 15.234 1 95.69 111 GLY A C 1
ATOM 880 O O . GLY A 1 111 ? -17.578 12.398 14.031 1 95.69 111 GLY A O 1
ATOM 881 N N . LEU A 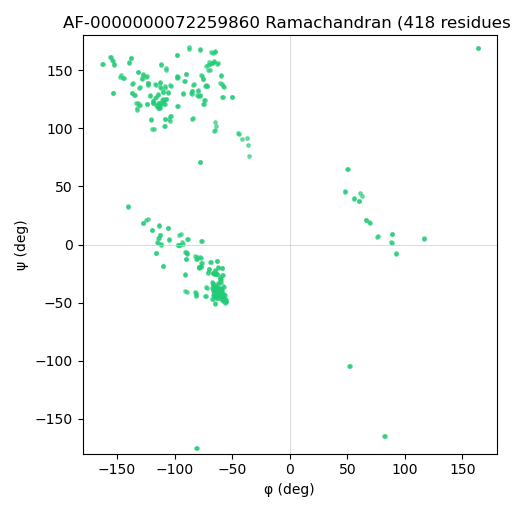1 112 ? -17.734 11.477 16.047 1 95.94 112 LEU A N 1
ATOM 882 C CA . LEU A 1 112 ? -17.281 10.164 15.578 1 95.94 112 LEU A CA 1
ATOM 883 C C . LEU A 1 112 ? -18.188 9.656 14.453 1 95.94 112 LEU A C 1
ATOM 885 O O . LEU A 1 112 ? -17.688 9.109 13.461 1 95.94 112 LEU A O 1
ATOM 889 N N . SER A 1 113 ? -19.422 9.828 14.648 1 96.44 113 SER A N 1
ATOM 890 C CA . SER A 1 113 ? -20.359 9.359 13.641 1 96.44 113 SER A CA 1
ATOM 891 C C . SER A 1 113 ? -20.156 10.078 12.312 1 96.44 113 SER A C 1
ATOM 893 O O . SER A 1 113 ? -20.203 9.453 11.25 1 96.44 113 SER A O 1
ATOM 895 N N . ASP A 1 114 ? -19.938 11.359 12.367 1 97.75 114 ASP A N 1
ATOM 896 C CA . ASP A 1 114 ? -19.672 12.141 11.164 1 97.75 114 ASP A CA 1
ATOM 897 C C . ASP A 1 114 ? -18.406 11.672 10.469 1 97.75 114 ASP A C 1
ATOM 899 O O . ASP A 1 114 ? -18.359 11.547 9.25 1 97.75 114 ASP A O 1
ATOM 903 N N . MET A 1 115 ? -17.375 11.43 11.234 1 98.06 115 MET A N 1
ATOM 904 C CA . MET A 1 115 ? -16.109 10.953 10.688 1 98.06 115 MET A CA 1
ATOM 905 C C . MET A 1 115 ? -16.281 9.648 9.93 1 98.06 115 MET A C 1
ATOM 907 O O . MET A 1 115 ? -15.844 9.516 8.789 1 98.06 115 MET A O 1
ATOM 911 N N . ILE A 1 116 ? -16.969 8.758 10.57 1 98.19 116 ILE A N 1
ATOM 912 C CA . ILE A 1 116 ? -17.156 7.41 10.039 1 98.19 116 ILE A CA 1
ATOM 913 C C . ILE A 1 116 ? -17.969 7.484 8.742 1 98.19 116 ILE A C 1
ATOM 915 O O . ILE A 1 116 ? -17.609 6.852 7.742 1 98.19 116 ILE A O 1
ATOM 919 N N . ASP A 1 117 ? -18.984 8.297 8.742 1 97.56 117 ASP A N 1
ATOM 920 C CA . ASP A 1 117 ? -19.828 8.469 7.559 1 97.56 117 ASP A CA 1
ATOM 921 C C . ASP A 1 117 ? -19.047 9.094 6.41 1 97.56 117 ASP A C 1
ATOM 923 O O . ASP A 1 117 ? -19.156 8.656 5.262 1 97.56 117 ASP A O 1
ATOM 927 N N . THR A 1 118 ? -18.25 10.055 6.738 1 97.69 118 THR A N 1
ATOM 928 C CA . THR A 1 118 ? -17.484 10.766 5.727 1 97.69 118 THR A CA 1
ATOM 929 C C . THR A 1 118 ? -16.453 9.852 5.074 1 97.69 118 THR A C 1
ATOM 931 O O . THR A 1 118 ? -16.109 10.031 3.904 1 97.69 118 THR A O 1
ATOM 934 N N . MET A 1 119 ? -16.062 8.812 5.805 1 97.56 119 MET A N 1
ATOM 935 C CA . MET A 1 119 ? -15.062 7.879 5.277 1 97.56 119 MET A CA 1
ATOM 936 C C . MET A 1 119 ? -15.742 6.695 4.594 1 97.56 119 MET A C 1
ATOM 938 O O . MET A 1 119 ? -15.07 5.758 4.16 1 97.56 119 MET A O 1
ATOM 942 N N . TYR A 1 120 ? -17 6.664 4.523 1 95.31 120 TYR A N 1
ATOM 943 C CA . TYR A 1 120 ? -17.781 5.574 3.939 1 95.31 120 TYR A CA 1
ATOM 944 C C . TYR A 1 120 ? -17.531 4.27 4.688 1 95.31 120 TYR A C 1
ATOM 946 O O . TYR A 1 120 ? -17.391 3.211 4.07 1 95.31 120 TYR A O 1
ATOM 954 N N . LEU A 1 121 ? -17.531 4.395 6.043 1 96.12 121 LEU A N 1
ATOM 955 C CA . LEU A 1 121 ? -17.219 3.207 6.832 1 96.12 121 LEU A CA 1
ATOM 956 C C . LEU A 1 121 ? -18.328 2.922 7.84 1 96.12 121 LEU A C 1
ATOM 958 O O . LEU A 1 121 ? -18.109 2.211 8.82 1 96.12 121 LEU A O 1
ATOM 962 N N . SER A 1 122 ? -19.516 3.432 7.598 1 95.38 122 SER A N 1
ATOM 963 C CA . SER A 1 122 ? -20.625 3.363 8.547 1 95.38 122 SER A CA 1
ATOM 964 C C . SER A 1 122 ? -20.969 1.917 8.883 1 95.38 122 SER A C 1
ATOM 966 O O . SER A 1 122 ? -21.25 1.59 10.031 1 95.38 122 SER A O 1
ATOM 968 N N . GLU A 1 123 ? -20.922 1.064 7.895 1 90.12 123 GLU A N 1
ATOM 969 C CA . GLU A 1 123 ? -21.328 -0.328 8.086 1 90.12 123 GLU A CA 1
ATOM 970 C C . GLU A 1 123 ? -20.25 -1.116 8.812 1 90.12 123 GLU A C 1
ATOM 972 O O . GLU A 1 123 ? -20.453 -2.283 9.156 1 90.12 123 GLU A O 1
ATOM 977 N N . HIS A 1 124 ? -19.156 -0.402 9.203 1 91.56 124 HIS A N 1
ATOM 978 C CA . HIS A 1 124 ? -18.016 -1.119 9.742 1 91.56 124 HIS A CA 1
ATOM 979 C C . HIS A 1 124 ? -17.594 -0.55 11.102 1 91.56 124 HIS A C 1
ATOM 981 O O . HIS A 1 124 ? -16.5 -0.831 11.578 1 91.56 124 HIS A O 1
ATOM 987 N N . LYS A 1 125 ? -18.438 0.181 11.766 1 94.44 125 LYS A N 1
ATOM 988 C CA . LYS A 1 125 ? -18.109 0.973 12.945 1 94.44 125 LYS A CA 1
ATOM 989 C C . LYS A 1 125 ? -17.594 0.089 14.07 1 94.44 125 LYS A C 1
ATOM 991 O O . LYS A 1 125 ? -16.703 0.496 14.828 1 94.44 125 LYS A O 1
ATOM 996 N N . PHE A 1 126 ? -18.031 -1.175 14.094 1 94 126 PHE A N 1
ATOM 997 C CA . PHE A 1 126 ? -17.672 -2.02 15.227 1 94 126 PHE A CA 1
ATOM 998 C C . PHE A 1 126 ? -16.766 -3.158 14.773 1 94 126 PHE A C 1
ATOM 1000 O O . PHE A 1 126 ? -16.422 -4.035 15.57 1 94 126 PHE A O 1
ATOM 1007 N N . LYS A 1 127 ? -16.391 -3.137 13.555 1 93 127 LYS A N 1
ATOM 1008 C CA . LYS A 1 127 ? -15.516 -4.164 13 1 93 127 LYS A CA 1
ATOM 1009 C C . LYS A 1 127 ? -14.047 -3.854 13.289 1 93 127 LYS A C 1
ATOM 1011 O O . LYS A 1 127 ? -13.625 -2.697 13.203 1 93 127 LYS A O 1
ATOM 1016 N N . PRO A 1 128 ? -13.312 -4.895 13.672 1 95.19 128 PRO A N 1
ATOM 1017 C CA . PRO A 1 128 ? -11.875 -4.656 13.797 1 95.19 128 PRO A CA 1
ATOM 1018 C C . PRO A 1 128 ? -11.234 -4.195 12.492 1 95.19 128 PRO A C 1
ATOM 1020 O O . PRO A 1 128 ? -11.609 -4.672 11.414 1 95.19 128 PRO A O 1
ATOM 1023 N N . VAL A 1 129 ? -10.242 -3.328 12.57 1 96.12 129 VAL A N 1
ATOM 1024 C CA . VAL A 1 129 ? -9.57 -2.744 11.422 1 96.12 129 VAL A CA 1
ATOM 1025 C C . VAL A 1 129 ? -8.844 -3.838 10.633 1 96.12 129 VAL A C 1
ATOM 1027 O O . VAL A 1 129 ? -8.656 -3.719 9.422 1 96.12 129 VAL A O 1
ATOM 1030 N N . SER A 1 130 ? -8.5 -4.891 11.32 1 92.25 130 SER A N 1
ATOM 1031 C CA . SER A 1 130 ? -7.84 -6.02 10.664 1 92.25 130 SER A CA 1
ATOM 1032 C C . SER A 1 130 ? -8.703 -6.594 9.547 1 92.25 130 SER A C 1
ATOM 1034 O O . SER A 1 130 ? -8.195 -7.246 8.633 1 92.25 130 SER A O 1
ATOM 1036 N N . GLN A 1 131 ? -9.961 -6.336 9.562 1 89 131 GLN A N 1
ATOM 1037 C CA . GLN A 1 131 ? -10.891 -6.887 8.578 1 89 131 GLN A CA 1
ATOM 1038 C C . GLN A 1 131 ? -11.156 -5.895 7.453 1 89 131 GLN A C 1
ATOM 1040 O O . GLN A 1 131 ? -11.914 -6.184 6.531 1 89 131 GLN A O 1
ATOM 1045 N N . PHE A 1 132 ? -10.555 -4.758 7.539 1 92.62 132 PHE A N 1
ATOM 1046 C CA . PHE A 1 132 ? -10.703 -3.754 6.488 1 92.62 132 PHE A CA 1
ATOM 1047 C C . PHE A 1 132 ? -9.883 -4.129 5.262 1 92.62 132 PHE A C 1
ATOM 1049 O O . PHE A 1 132 ? -8.789 -4.68 5.383 1 92.62 132 PHE A O 1
ATOM 1056 N N . SER A 1 133 ? -10.477 -3.836 4.121 1 90.31 133 SER A N 1
ATOM 1057 C CA . SER A 1 133 ? -9.672 -3.896 2.91 1 90.31 133 SER A CA 1
ATOM 1058 C C . SER A 1 133 ? -8.562 -2.848 2.928 1 90.31 133 SER A C 1
ATOM 1060 O O . SER A 1 133 ? -8.586 -1.924 3.744 1 90.31 133 SER A O 1
ATOM 1062 N N . SER A 1 134 ? -7.613 -2.996 2.035 1 91.94 134 SER A N 1
ATOM 1063 C CA . SER A 1 134 ? -6.52 -2.037 1.943 1 91.94 134 SER A CA 1
ATOM 1064 C C . SER A 1 134 ? -7.031 -0.642 1.604 1 91.94 134 SER A C 1
ATOM 1066 O O . SER A 1 134 ? -6.516 0.356 2.109 1 91.94 134 SER A O 1
ATOM 1068 N N . GLY A 1 135 ? -8.039 -0.557 0.756 1 93.69 135 GLY A N 1
ATOM 1069 C CA . GLY A 1 135 ? -8.641 0.731 0.444 1 93.69 135 GLY A CA 1
ATOM 1070 C C . GLY A 1 135 ? -9.352 1.361 1.628 1 93.69 135 GLY A C 1
ATOM 1071 O O . GLY A 1 135 ? -9.273 2.574 1.829 1 93.69 135 GLY A O 1
ATOM 1072 N N . MET A 1 136 ? -9.984 0.553 2.375 1 94.44 136 MET A N 1
ATOM 1073 C CA . MET A 1 136 ? -10.656 1.027 3.586 1 94.44 136 MET A CA 1
ATOM 1074 C C . MET A 1 136 ? -9.641 1.554 4.594 1 94.44 136 MET A C 1
ATOM 1076 O O . MET A 1 136 ? -9.836 2.613 5.191 1 94.44 136 MET A O 1
ATOM 1080 N N . LYS A 1 137 ? -8.609 0.83 4.734 1 95.75 137 LYS A N 1
ATOM 1081 C CA . LYS A 1 137 ? -7.543 1.251 5.645 1 95.75 137 LYS A CA 1
ATOM 1082 C C . LYS A 1 137 ? -6.93 2.576 5.199 1 95.75 137 LYS A C 1
ATOM 1084 O O . LYS A 1 137 ? -6.633 3.439 6.027 1 95.75 137 LYS A O 1
ATOM 1089 N N . GLN A 1 138 ? -6.77 2.701 3.939 1 96.25 138 GLN A N 1
ATOM 1090 C CA . GLN A 1 138 ? -6.203 3.941 3.422 1 96.25 138 GLN A CA 1
ATOM 1091 C C . GLN A 1 138 ? -7.137 5.121 3.68 1 96.25 138 GLN A C 1
ATOM 1093 O O . GLN A 1 138 ? -6.688 6.195 4.082 1 96.25 138 GLN A O 1
ATOM 1098 N N . ARG A 1 139 ? -8.383 4.961 3.449 1 97.06 139 ARG A N 1
ATOM 1099 C CA . ARG A 1 139 ? -9.344 6.023 3.744 1 97.06 139 ARG A CA 1
ATOM 1100 C C . ARG A 1 139 ? -9.32 6.383 5.227 1 97.06 139 ARG A C 1
ATOM 1102 O O . ARG A 1 139 ? -9.43 7.555 5.586 1 97.06 139 ARG A O 1
ATOM 1109 N N . LEU A 1 140 ? -9.18 5.379 5.988 1 98 140 LEU A N 1
ATOM 1110 C CA . LEU A 1 140 ? -9.102 5.59 7.43 1 98 140 LEU A CA 1
ATOM 1111 C C . LEU A 1 140 ? -7.871 6.414 7.793 1 98 140 LEU A C 1
ATOM 1113 O O . LEU A 1 140 ? -7.969 7.383 8.547 1 98 140 LEU A O 1
ATOM 1117 N N . LYS A 1 141 ? -6.75 6.082 7.238 1 98.12 141 LYS A N 1
ATOM 1118 C CA . LYS A 1 141 ? -5.523 6.828 7.5 1 98.12 141 LYS A CA 1
ATOM 1119 C C . LYS A 1 141 ? -5.68 8.297 7.113 1 98.12 141 LYS A C 1
ATOM 1121 O O . LYS A 1 141 ? -5.309 9.188 7.879 1 98.12 141 LYS A O 1
ATOM 1126 N N . ILE A 1 142 ? -6.238 8.469 5.992 1 98.5 142 ILE A N 1
ATOM 1127 C CA . ILE A 1 142 ? -6.438 9.828 5.496 1 98.5 142 ILE A CA 1
ATOM 1128 C C . ILE A 1 142 ? -7.422 10.57 6.398 1 98.5 142 ILE A C 1
ATOM 1130 O O . ILE A 1 142 ? -7.188 11.727 6.762 1 98.5 142 ILE A O 1
ATOM 1134 N N . GLY A 1 143 ? -8.469 9.883 6.75 1 98.5 143 GLY A N 1
ATOM 1135 C CA . GLY A 1 143 ? -9.461 10.477 7.633 1 98.5 143 GLY A CA 1
ATOM 1136 C C . GLY A 1 143 ? -8.875 10.93 8.961 1 98.5 143 GLY A C 1
ATOM 1137 O O . GLY A 1 143 ? -9.164 12.031 9.43 1 98.5 143 GLY A O 1
ATOM 1138 N N . LEU A 1 144 ? -8.047 10.133 9.555 1 98.38 144 LEU A N 1
ATOM 1139 C CA . LEU A 1 144 ? -7.402 10.484 10.82 1 98.38 144 LEU A CA 1
ATOM 1140 C C . LEU A 1 144 ? -6.613 11.781 10.68 1 98.38 144 LEU A C 1
ATOM 1142 O O . LEU A 1 144 ? -6.605 12.609 11.602 1 98.38 144 LEU A O 1
ATOM 1146 N N . CYS A 1 145 ? -6.047 11.938 9.523 1 98.5 145 CYS A N 1
ATOM 1147 C CA . CYS A 1 145 ? -5.285 13.156 9.273 1 98.5 145 CYS A CA 1
ATOM 1148 C C . CYS A 1 145 ? -6.215 14.352 9.086 1 98.5 145 CYS A C 1
ATOM 1150 O O . CYS A 1 145 ? -6.012 15.406 9.688 1 98.5 145 CYS A O 1
ATOM 1152 N N . LEU A 1 146 ? -7.23 14.148 8.344 1 98.44 146 LEU A N 1
ATOM 1153 C CA . LEU A 1 146 ? -8.141 15.227 7.977 1 98.44 146 LEU A CA 1
ATOM 1154 C C . LEU A 1 146 ? -8.898 15.734 9.195 1 98.44 146 LEU A C 1
ATOM 1156 O O . LEU A 1 146 ? -9.078 16.953 9.359 1 98.44 146 LEU A O 1
ATOM 1160 N N . PHE A 1 147 ? -9.242 14.852 10.062 1 98.5 147 PHE A N 1
ATOM 1161 C CA . PHE A 1 147 ? -10.172 15.219 11.133 1 98.5 147 PHE A CA 1
ATOM 1162 C C . PHE A 1 147 ? -9.414 15.594 12.398 1 98.5 147 PHE A C 1
ATOM 1164 O O . PHE A 1 147 ? -10.023 15.961 13.406 1 98.5 147 PHE A O 1
ATOM 1171 N N . SER A 1 148 ? -8.117 15.539 12.383 1 98.31 148 SER A N 1
ATOM 1172 C CA . SER A 1 148 ? -7.293 16.047 13.469 1 98.31 148 SER A CA 1
ATOM 1173 C C . SER A 1 148 ? -7.043 17.547 13.32 1 98.31 148 SER A C 1
ATOM 1175 O O . SER A 1 148 ? -6.676 18.016 12.234 1 98.31 148 SER A O 1
ATOM 1177 N N . ASP A 1 149 ? -7.246 18.203 14.383 1 97.69 149 ASP A N 1
ATOM 1178 C CA . ASP A 1 149 ? -7.008 19.641 14.375 1 97.69 149 ASP A CA 1
ATOM 1179 C C . ASP A 1 149 ? -5.516 19.953 14.477 1 97.69 149 ASP A C 1
ATOM 1181 O O . ASP A 1 149 ? -5.055 20.484 15.492 1 97.69 149 ASP A O 1
ATOM 1185 N N . CYS A 1 150 ? -4.832 19.672 13.438 1 97.75 150 CYS A N 1
ATOM 1186 C CA . CYS A 1 150 ? -3.396 19.906 13.312 1 97.75 150 CYS A CA 1
ATOM 1187 C C . CYS A 1 150 ? -3.09 20.797 12.109 1 97.75 150 CYS A C 1
ATOM 1189 O O . CYS A 1 150 ? -3.652 20.594 11.031 1 97.75 150 CYS A O 1
ATOM 1191 N N . PRO A 1 151 ? -2.211 21.688 12.289 1 97.81 151 PRO A N 1
ATOM 1192 C CA . PRO A 1 151 ? -1.962 22.656 11.211 1 97.81 151 PRO A CA 1
ATOM 1193 C C . PRO A 1 151 ? -1.131 22.062 10.07 1 97.81 151 PRO A C 1
ATOM 1195 O O . PRO A 1 151 ? -1.12 22.594 8.961 1 97.81 151 PRO A O 1
ATOM 1198 N N . LEU A 1 152 ? -0.41 20.938 10.328 1 98.31 152 LEU A N 1
ATOM 1199 C CA . LEU A 1 152 ? 0.465 20.344 9.328 1 98.31 152 LEU A CA 1
ATOM 1200 C C . LEU A 1 152 ? 0.018 18.922 8.984 1 98.31 152 LEU A C 1
ATOM 1202 O O . LEU A 1 152 ? -0.161 18.094 9.883 1 98.31 152 LEU A O 1
ATOM 1206 N N . MET A 1 153 ? -0.236 18.703 7.734 1 98.5 153 MET A N 1
ATOM 1207 C CA . MET A 1 153 ? -0.61 17.375 7.234 1 98.5 153 MET A CA 1
ATOM 1208 C C . MET A 1 153 ? 0.406 16.875 6.211 1 98.5 153 MET A C 1
ATOM 1210 O O . MET A 1 153 ? 0.672 17.547 5.215 1 98.5 153 MET A O 1
ATOM 1214 N N . LEU A 1 154 ? 0.989 15.742 6.508 1 98.56 154 LEU A N 1
ATOM 1215 C CA . LEU A 1 154 ? 1.975 15.102 5.645 1 98.56 154 LEU A CA 1
ATOM 1216 C C . LEU A 1 154 ? 1.405 13.836 5.012 1 98.56 154 LEU A C 1
ATOM 1218 O O . LEU A 1 154 ? 0.962 12.93 5.719 1 98.56 154 LEU A O 1
ATOM 1222 N N . LEU A 1 155 ? 1.447 13.773 3.721 1 98.5 155 LE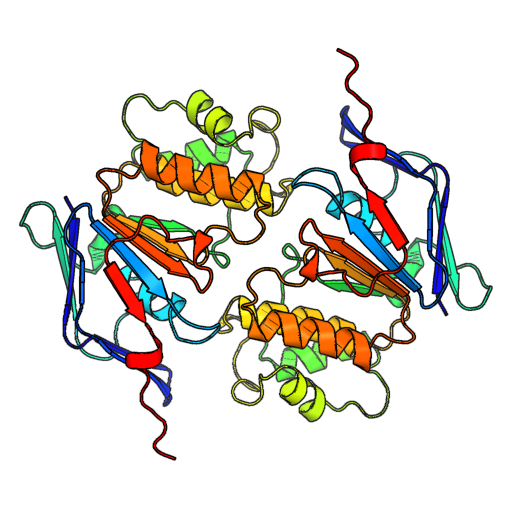U A N 1
ATOM 1223 C CA . LEU A 1 155 ? 0.879 12.648 2.99 1 98.5 155 LEU A CA 1
ATOM 1224 C C . LEU A 1 155 ? 1.928 11.992 2.096 1 98.5 155 LEU A C 1
ATOM 1226 O O . LEU A 1 155 ? 2.504 12.648 1.225 1 98.5 155 LEU A O 1
ATOM 1230 N N . ASP A 1 156 ? 2.17 10.766 2.316 1 97.5 156 ASP A N 1
ATOM 1231 C CA . ASP A 1 156 ? 3.043 9.961 1.465 1 97.5 156 ASP A CA 1
ATOM 1232 C C . ASP A 1 156 ? 2.238 8.953 0.65 1 97.5 156 ASP A C 1
ATOM 1234 O O . ASP A 1 156 ? 1.717 7.98 1.198 1 97.5 156 ASP A O 1
ATOM 1238 N N . GLU A 1 157 ? 2.127 9.195 -0.678 1 96.12 157 GLU A N 1
ATOM 1239 C CA . GLU A 1 157 ? 1.348 8.352 -1.574 1 96.12 157 GLU A CA 1
ATOM 1240 C C . GLU A 1 157 ? -0.056 8.109 -1.025 1 96.12 157 GLU A C 1
ATOM 1242 O O . GLU A 1 157 ? -0.463 6.961 -0.831 1 96.12 157 GLU A O 1
ATOM 1247 N N . PRO A 1 158 ? -0.802 9.172 -0.95 1 97.31 158 PRO A N 1
ATOM 1248 C CA . PRO A 1 158 ? -2.039 9.109 -0.169 1 97.31 158 PRO A CA 1
ATOM 1249 C C . PRO A 1 158 ? -3.107 8.234 -0.824 1 97.31 158 PRO A C 1
ATOM 1251 O O . PRO A 1 158 ? -4.023 7.758 -0.147 1 97.31 158 PRO A O 1
ATOM 1254 N N . THR A 1 159 ? -3.02 8.008 -2.074 1 95.5 159 THR A N 1
ATOM 1255 C CA . THR A 1 159 ? -4.125 7.285 -2.699 1 95.5 159 THR A CA 1
ATOM 1256 C C . THR A 1 159 ? -3.723 5.848 -3.008 1 95.5 159 THR A C 1
ATOM 1258 O O . THR A 1 159 ? -4.402 5.156 -3.771 1 95.5 159 THR A O 1
ATOM 1261 N N . SER A 1 160 ? -2.641 5.465 -2.41 1 92.44 160 SER A N 1
ATOM 1262 C CA . SER A 1 160 ? -2.256 4.062 -2.539 1 92.44 160 SER A CA 1
ATOM 1263 C C . SER A 1 160 ? -3.422 3.137 -2.215 1 92.44 160 SER A C 1
ATOM 1265 O O . SER A 1 160 ? -4.125 3.338 -1.221 1 92.44 160 SER A O 1
ATOM 1267 N N . ASN A 1 161 ? -3.754 2.176 -3.152 1 90.38 161 ASN A N 1
ATOM 1268 C CA . ASN A 1 161 ? -4.746 1.122 -2.959 1 90.38 161 ASN A CA 1
ATOM 1269 C C . ASN A 1 161 ? -6.168 1.663 -3.068 1 90.38 161 ASN A C 1
ATOM 1271 O O . ASN A 1 161 ? -7.129 0.951 -2.781 1 90.38 161 ASN A O 1
ATOM 1275 N N . LEU A 1 162 ? -6.266 2.912 -3.443 1 94.5 162 LEU A N 1
ATOM 1276 C CA . LEU A 1 162 ? -7.602 3.451 -3.666 1 94.5 162 LEU A CA 1
ATOM 1277 C C . LEU A 1 162 ? -8.031 3.268 -5.121 1 94.5 162 LEU A C 1
ATOM 1279 O O . LEU A 1 162 ? -7.219 3.439 -6.035 1 94.5 162 LEU A O 1
ATOM 1283 N N . ASP A 1 163 ? -9.305 2.934 -5.25 1 93.19 163 ASP A N 1
ATOM 1284 C CA . ASP A 1 163 ? -9.859 2.955 -6.598 1 93.19 163 ASP A CA 1
ATOM 1285 C C . ASP A 1 163 ? -10.242 4.375 -7.012 1 93.19 163 ASP A C 1
ATOM 1287 O O . ASP A 1 163 ? -9.953 5.336 -6.293 1 93.19 163 ASP A O 1
ATOM 1291 N N . GLN A 1 164 ? -10.828 4.473 -8.141 1 93.44 164 GLN A N 1
ATOM 1292 C CA . GLN A 1 164 ? -11.133 5.797 -8.68 1 93.44 164 GLN A CA 1
ATOM 1293 C C . GLN A 1 164 ? -12.094 6.551 -7.762 1 93.44 164 GLN A C 1
ATOM 1295 O O . GLN A 1 164 ? -11.938 7.758 -7.551 1 93.44 164 GLN A O 1
ATOM 1300 N N . LYS A 1 165 ? -13.07 5.855 -7.25 1 94.88 165 LYS A N 1
ATOM 1301 C CA . LYS A 1 165 ? -13.984 6.48 -6.305 1 94.88 165 LYS A CA 1
ATOM 1302 C C . LYS A 1 165 ? -13.25 6.988 -5.07 1 94.88 165 LYS A C 1
ATOM 1304 O O . LYS A 1 165 ? -13.516 8.086 -4.586 1 94.88 165 LYS A O 1
ATOM 1309 N N . GLY A 1 166 ? -12.328 6.27 -4.598 1 96.25 166 GLY A N 1
ATOM 1310 C CA . GLY A 1 166 ? -11.5 6.656 -3.461 1 96.25 166 GLY A CA 1
ATOM 1311 C C . GLY A 1 166 ? -10.625 7.863 -3.74 1 96.25 166 GLY A C 1
ATOM 1312 O O . GLY A 1 166 ? -10.461 8.727 -2.877 1 96.25 166 GLY A O 1
ATOM 1313 N N . VAL A 1 167 ? -10.141 7.93 -4.926 1 96.5 167 VAL A N 1
ATOM 1314 C CA . VAL A 1 167 ? -9.305 9.062 -5.32 1 96.5 167 VAL A CA 1
ATOM 1315 C C . VAL A 1 167 ? -10.148 10.336 -5.355 1 96.5 167 VAL A C 1
ATOM 1317 O O . VAL A 1 167 ? -9.727 11.375 -4.84 1 96.5 167 VAL A O 1
ATOM 1320 N N . ASN A 1 168 ? -11.289 10.227 -5.965 1 97.56 168 ASN A N 1
ATOM 1321 C CA . ASN A 1 168 ? -12.195 11.375 -5.996 1 97.56 168 ASN A CA 1
ATOM 1322 C C . ASN A 1 168 ? -12.586 11.812 -4.59 1 97.56 168 ASN A C 1
ATOM 1324 O O . ASN A 1 168 ? -12.633 13.016 -4.305 1 97.56 168 ASN A O 1
ATOM 1328 N N . TRP A 1 169 ? -12.836 10.898 -3.818 1 98.06 169 TRP A N 1
ATOM 1329 C CA . TRP A 1 169 ? -13.125 11.164 -2.414 1 98.06 169 TRP A CA 1
ATOM 1330 C C . TRP A 1 169 ? -11.969 11.898 -1.746 1 98.06 169 TRP A C 1
ATOM 1332 O O . TRP A 1 169 ? -12.172 12.914 -1.076 1 98.06 169 TRP A O 1
ATOM 1342 N N . TYR A 1 170 ? -10.773 11.43 -1.946 1 98.56 170 TYR A N 1
ATOM 1343 C CA . TYR A 1 170 ? -9.57 12.039 -1.394 1 98.56 170 TYR A CA 1
ATOM 1344 C C . TYR A 1 170 ? -9.469 13.5 -1.792 1 98.56 170 TYR A C 1
ATOM 1346 O O . TYR A 1 170 ? -9.289 14.375 -0.938 1 98.56 170 TYR A O 1
ATOM 1354 N N . LEU A 1 171 ? -9.648 13.766 -3 1 98.62 171 LEU A N 1
ATOM 1355 C CA . LEU A 1 171 ? -9.547 15.125 -3.51 1 98.62 171 LEU A CA 1
ATOM 1356 C C . LEU A 1 171 ? -10.625 16.016 -2.9 1 98.62 171 LEU A C 1
ATOM 1358 O O . LEU A 1 171 ? -10.344 17.141 -2.48 1 98.62 171 LEU A O 1
ATOM 1362 N N . LYS A 1 172 ? -11.773 15.508 -2.787 1 98.44 172 LYS A N 1
ATOM 1363 C CA . LYS A 1 172 ? -12.875 16.25 -2.191 1 98.44 172 LYS A CA 1
ATOM 1364 C C . LYS A 1 172 ? -12.625 16.531 -0.71 1 98.44 172 LYS A C 1
ATOM 1366 O O . LYS A 1 172 ? -12.914 17.609 -0.211 1 98.44 172 LYS A O 1
ATOM 1371 N N . MET A 1 173 ? -12.102 15.562 -0.039 1 98.38 173 MET A N 1
ATOM 1372 C CA . MET A 1 173 ? -11.82 15.695 1.389 1 98.38 173 MET A CA 1
ATOM 1373 C C . MET A 1 173 ? -10.758 16.766 1.642 1 98.38 173 MET A C 1
ATOM 1375 O O . MET A 1 173 ? -10.875 17.547 2.576 1 98.38 173 MET A O 1
ATOM 1379 N N . ILE A 1 174 ? -9.758 16.781 0.834 1 98.5 174 ILE A N 1
ATOM 1380 C CA . ILE A 1 174 ? -8.719 17.797 0.952 1 98.5 174 ILE A CA 1
ATOM 1381 C C . ILE A 1 174 ? -9.344 19.188 0.785 1 98.5 174 ILE A C 1
ATOM 1383 O O . ILE A 1 174 ? -9.094 20.078 1.596 1 98.5 174 ILE A O 1
ATOM 1387 N N . GLU A 1 175 ? -10.133 19.312 -0.177 1 97.88 175 GLU A N 1
ATOM 1388 C CA . GLU A 1 175 ? -10.781 20.594 -0.487 1 97.88 175 GLU A CA 1
ATOM 1389 C C . GLU A 1 175 ? -11.68 21.047 0.661 1 97.88 175 GLU A C 1
ATOM 1391 O O . GLU A 1 175 ? -11.781 22.234 0.937 1 97.88 175 GLU A O 1
ATOM 1396 N N . THR A 1 176 ? -12.266 20.141 1.331 1 97.62 176 THR A N 1
ATOM 1397 C CA . THR A 1 176 ? -13.273 20.453 2.336 1 97.62 176 THR A CA 1
ATOM 1398 C C . THR A 1 176 ? -12.625 20.656 3.707 1 97.62 176 THR A C 1
ATOM 1400 O O . THR A 1 176 ? -12.961 21.594 4.426 1 97.62 176 THR A O 1
ATOM 1403 N N . TYR A 1 177 ? -11.625 19.781 4.035 1 97.5 177 TYR A N 1
ATOM 1404 C CA . TYR A 1 177 ? -11.227 19.719 5.438 1 97.5 177 TYR A CA 1
ATOM 1405 C C . TYR A 1 177 ? -9.789 20.172 5.617 1 97.5 177 TYR A C 1
ATOM 1407 O O . TYR A 1 177 ? -9.312 20.328 6.746 1 97.5 177 TYR A O 1
ATOM 1415 N N . ALA A 1 178 ? -9.031 20.422 4.531 1 97.19 178 ALA A N 1
ATOM 1416 C CA . ALA A 1 178 ? -7.613 20.75 4.68 1 97.19 178 ALA A CA 1
ATOM 1417 C C . ALA A 1 178 ? -7.336 22.188 4.254 1 97.19 178 ALA A C 1
ATOM 1419 O O . ALA A 1 178 ? -6.18 22.578 4.047 1 97.19 178 ALA A O 1
ATOM 1420 N N . VAL A 1 179 ? -8.32 23.016 4.137 1 95.44 179 VAL A N 1
ATOM 1421 C CA . VAL A 1 179 ? -8.203 24.359 3.604 1 95.44 179 VAL A CA 1
ATOM 1422 C C . VAL A 1 179 ? -7.203 25.172 4.434 1 95.44 179 VAL A C 1
ATOM 1424 O O . VAL A 1 179 ? -6.305 25.797 3.885 1 95.44 179 VAL A O 1
ATOM 1427 N N . GLU A 1 180 ? -7.312 25.078 5.672 1 95.31 180 GLU A N 1
ATOM 1428 C CA . GLU A 1 180 ? -6.492 25.922 6.543 1 95.31 180 GLU A CA 1
ATOM 1429 C C . GLU A 1 180 ? -5.238 25.172 6.996 1 95.31 180 GLU A C 1
ATOM 1431 O O . GLU A 1 180 ? -4.543 25.625 7.91 1 95.31 180 GLU A O 1
ATOM 1436 N N . LYS A 1 181 ? -5.008 24.016 6.434 1 97.25 181 LYS A N 1
ATOM 1437 C CA . LYS A 1 181 ? -3.838 23.234 6.805 1 97.25 181 LYS A CA 1
ATOM 1438 C C . LYS A 1 181 ? -2.691 23.453 5.82 1 97.25 181 LYS A C 1
ATOM 1440 O O . LYS A 1 181 ? -2.922 23.703 4.637 1 97.25 181 LYS A O 1
ATOM 1445 N N . THR A 1 182 ? -1.483 23.453 6.352 1 98.25 182 THR A N 1
ATOM 1446 C CA . THR A 1 182 ? -0.315 23.25 5.504 1 98.25 182 THR A CA 1
ATOM 1447 C C . THR A 1 182 ? -0.18 21.797 5.109 1 98.25 182 THR A C 1
ATOM 1449 O O . THR A 1 182 ? -0.14 20.906 5.973 1 98.25 182 THR A O 1
ATOM 1452 N N . VAL A 1 183 ? -0.195 21.531 3.783 1 98.5 183 VAL A N 1
ATOM 1453 C CA . VAL A 1 183 ? -0.221 20.141 3.322 1 98.5 183 VAL A CA 1
ATOM 1454 C C . VAL A 1 183 ? 0.996 19.875 2.441 1 98.5 183 VAL A C 1
ATOM 1456 O O . VAL A 1 183 ? 1.294 20.641 1.526 1 98.5 183 VAL A O 1
ATOM 1459 N N . LEU A 1 184 ? 1.705 18.828 2.768 1 98.56 184 LEU A N 1
ATOM 1460 C CA . LEU A 1 184 ? 2.781 18.312 1.928 1 98.56 184 LEU A CA 1
ATOM 1461 C C . LEU A 1 184 ? 2.434 16.938 1.386 1 98.56 184 LEU A C 1
ATOM 1463 O O . LEU A 1 184 ? 2.164 16.016 2.156 1 98.56 184 LEU A O 1
ATOM 1467 N N . VAL A 1 185 ? 2.414 16.797 0.092 1 98.56 185 VAL A N 1
ATOM 1468 C CA . VAL A 1 185 ? 2.094 15.531 -0.561 1 98.56 185 VAL A CA 1
ATOM 1469 C C . VAL A 1 185 ? 3.33 14.992 -1.28 1 98.56 185 VAL A C 1
ATOM 1471 O O . VAL A 1 185 ? 3.891 15.664 -2.148 1 98.56 185 VAL A O 1
ATOM 1474 N N . CYS A 1 186 ? 3.752 13.844 -0.875 1 97.88 186 CYS A N 1
ATOM 1475 C CA . CYS A 1 186 ? 4.789 13.117 -1.6 1 97.88 186 CYS A CA 1
ATOM 1476 C C . CYS A 1 186 ? 4.176 12.07 -2.521 1 97.88 186 CYS A C 1
ATOM 1478 O O . CYS A 1 186 ? 3.459 11.18 -2.066 1 97.88 186 CYS A O 1
ATOM 1480 N N . SER A 1 187 ? 4.434 12.234 -3.807 1 96.75 187 SER A N 1
ATOM 1481 C CA . SER A 1 187 ? 3.785 11.312 -4.727 1 96.75 187 SER A CA 1
ATOM 1482 C C . SER A 1 187 ? 4.477 11.305 -6.086 1 96.75 187 SER A C 1
ATOM 1484 O O . SER A 1 187 ? 5.18 12.258 -6.434 1 96.75 187 SER A O 1
ATOM 1486 N N . ASN A 1 188 ? 4.309 10.203 -6.785 1 94.19 188 ASN A N 1
ATOM 1487 C CA . ASN A 1 188 ? 4.703 10.125 -8.188 1 94.19 188 ASN A CA 1
ATOM 1488 C C . ASN A 1 188 ? 3.49 10.172 -9.117 1 94.19 188 ASN A C 1
ATOM 1490 O O . ASN A 1 188 ? 3.635 10.125 -10.336 1 94.19 188 ASN A O 1
ATOM 1494 N N . GLU A 1 189 ? 2.328 10.352 -8.578 1 93.25 189 GLU A N 1
ATOM 1495 C CA . GLU A 1 189 ? 1.085 10.328 -9.344 1 93.25 189 GLU A CA 1
ATOM 1496 C C . GLU A 1 189 ? 0.435 11.711 -9.375 1 93.25 189 GLU A C 1
ATOM 1498 O O . GLU A 1 189 ? -0.159 12.141 -8.383 1 93.25 189 GLU A O 1
ATOM 1503 N N . PRO A 1 190 ? 0.323 12.227 -10.5 1 95.19 190 PRO A N 1
ATOM 1504 C CA . PRO A 1 190 ? -0.163 13.602 -10.609 1 95.19 190 PRO A CA 1
ATOM 1505 C C . PRO A 1 190 ? -1.563 13.781 -10.031 1 95.19 190 PRO A C 1
ATOM 1507 O O . PRO A 1 190 ? -1.867 14.828 -9.453 1 95.19 190 PRO A O 1
ATOM 1510 N N . LYS A 1 191 ? -2.377 12.82 -10.102 1 94.38 191 LYS A N 1
ATOM 1511 C CA . LYS A 1 191 ? -3.752 12.922 -9.617 1 94.38 191 LYS A CA 1
ATOM 1512 C C . LYS A 1 191 ? -3.789 13.156 -8.109 1 94.38 191 LYS A C 1
ATOM 1514 O O . LYS A 1 191 ? -4.809 13.594 -7.57 1 94.38 191 LYS A O 1
ATOM 1519 N N . GLU A 1 192 ? -2.717 12.961 -7.457 1 97.06 192 GLU A N 1
ATOM 1520 C CA . GLU A 1 192 ? -2.697 13.016 -5.996 1 97.06 192 GLU A CA 1
ATOM 1521 C C . GLU A 1 192 ? -2.406 14.43 -5.5 1 97.06 192 GLU A C 1
ATOM 1523 O O . GLU A 1 192 ? -2.598 14.727 -4.32 1 97.06 192 GLU A O 1
ATOM 1528 N N . TYR A 1 193 ? -1.967 15.273 -6.441 1 98.12 193 TYR A N 1
ATOM 1529 C CA . TYR A 1 193 ? -1.51 16.578 -5.949 1 98.12 193 TYR A CA 1
ATOM 1530 C C . TYR A 1 193 ? -1.943 17.688 -6.887 1 98.12 193 TYR A C 1
ATOM 1532 O O . TYR A 1 193 ? -1.23 18.688 -7.051 1 98.12 193 TYR A O 1
ATOM 1540 N N . THR A 1 194 ? -3.064 17.562 -7.5 1 97.56 194 THR A N 1
ATOM 1541 C CA . THR A 1 194 ? -3.584 18.531 -8.453 1 97.56 194 THR A CA 1
ATOM 1542 C C . THR A 1 194 ? -3.887 19.859 -7.766 1 97.56 194 THR A C 1
ATOM 1544 O O . THR A 1 194 ? -3.908 20.906 -8.406 1 97.56 194 THR A O 1
ATOM 1547 N N . PHE A 1 195 ? -4.082 19.844 -6.508 1 97.75 195 PHE A N 1
ATOM 1548 C CA . PHE A 1 195 ? -4.461 21.031 -5.75 1 97.75 195 PHE A CA 1
ATOM 1549 C C . PHE A 1 195 ? -3.223 21.766 -5.238 1 97.75 195 PHE A C 1
ATOM 1551 O O . PHE A 1 195 ? -3.334 22.844 -4.648 1 97.75 195 PHE A O 1
ATOM 1558 N N . CYS A 1 196 ? -2.076 21.188 -5.43 1 98.06 196 CYS A N 1
ATOM 1559 C CA . CYS A 1 196 ? -0.85 21.797 -4.93 1 98.06 196 CYS A CA 1
ATOM 1560 C C . CYS A 1 196 ? -0.374 22.906 -5.863 1 98.06 196 CYS A C 1
ATOM 1562 O O . CYS A 1 196 ? -0.273 22.703 -7.074 1 98.06 196 CYS A O 1
ATOM 1564 N N . ASP A 1 197 ? -0.055 24 -5.258 1 95.06 197 ASP A N 1
ATOM 1565 C CA . ASP A 1 197 ? 0.399 25.141 -6.035 1 95.06 197 ASP A CA 1
ATOM 1566 C C . ASP A 1 197 ? 1.918 25.141 -6.188 1 95.06 197 ASP A C 1
ATOM 1568 O O . ASP A 1 197 ? 2.457 25.766 -7.105 1 95.06 197 ASP A O 1
ATOM 1572 N N . GLN A 1 198 ? 2.555 24.562 -5.316 1 96.44 198 GLN A N 1
ATOM 1573 C CA . GLN A 1 198 ? 4.008 24.438 -5.332 1 96.44 198 GLN A CA 1
ATOM 1574 C C . GLN A 1 198 ? 4.434 22.984 -5.535 1 96.44 198 GLN A C 1
ATOM 1576 O O . GLN A 1 198 ? 3.816 22.078 -4.98 1 96.44 198 GLN A O 1
ATOM 1581 N N . LYS A 1 199 ? 5.465 22.812 -6.344 1 96.75 199 LYS A N 1
ATOM 1582 C CA . LYS A 1 199 ? 5.992 21.484 -6.609 1 96.75 199 LYS A CA 1
ATOM 1583 C C . LYS A 1 199 ? 7.52 21.469 -6.582 1 96.75 199 LYS A C 1
ATOM 1585 O O . LYS A 1 199 ? 8.156 22.406 -7.074 1 96.75 199 LYS A O 1
ATOM 1590 N N . ILE A 1 200 ? 8.023 20.469 -5.996 1 96.56 200 ILE A N 1
ATOM 1591 C CA . ILE A 1 200 ? 9.461 20.234 -6.074 1 96.56 200 ILE A CA 1
ATOM 1592 C C . ILE A 1 200 ? 9.727 18.812 -6.551 1 96.56 200 ILE A C 1
ATOM 1594 O O . ILE A 1 200 ? 8.977 17.891 -6.215 1 96.56 200 ILE A O 1
ATOM 1598 N N . THR A 1 201 ? 10.82 18.672 -7.289 1 97.44 201 THR A N 1
ATOM 1599 C CA . THR A 1 201 ? 11.219 17.359 -7.805 1 97.44 201 THR A CA 1
ATOM 1600 C C . THR A 1 201 ? 12.445 16.844 -7.055 1 97.44 201 THR A C 1
ATOM 1602 O O . THR A 1 201 ? 13.5 17.484 -7.066 1 97.44 201 THR A O 1
ATOM 1605 N N . MET A 1 202 ? 12.32 15.719 -6.535 1 96.69 202 MET A N 1
ATOM 1606 C CA . MET A 1 202 ? 13.375 15.172 -5.688 1 96.69 202 MET A CA 1
ATOM 1607 C C . MET A 1 202 ? 14.656 14.945 -6.484 1 96.69 202 MET A C 1
ATOM 1609 O O . MET A 1 202 ? 15.758 15.141 -5.965 1 96.69 202 MET A O 1
ATOM 1613 N N . GLU A 1 203 ? 14.516 14.562 -7.648 1 95 203 GLU A N 1
ATOM 1614 C CA . GLU A 1 203 ? 15.664 14.242 -8.492 1 95 203 GLU A CA 1
ATOM 1615 C C . GLU A 1 203 ? 16.594 15.445 -8.633 1 95 203 GLU A C 1
ATOM 1617 O O . GLU A 1 203 ? 17.797 15.289 -8.867 1 95 203 GLU A O 1
ATOM 1622 N N . ASP A 1 204 ? 16.078 16.594 -8.492 1 95.44 204 ASP A N 1
ATOM 1623 C CA . ASP A 1 204 ? 16.859 17.812 -8.641 1 95.44 204 ASP A CA 1
ATOM 1624 C C . ASP A 1 204 ? 17.859 17.969 -7.492 1 95.44 204 ASP A C 1
ATOM 1626 O O . ASP A 1 204 ? 18.797 18.766 -7.582 1 95.44 204 ASP A O 1
ATOM 1630 N N . TYR A 1 205 ? 17.672 17.219 -6.461 1 95.06 205 TYR A N 1
ATOM 1631 C CA . TYR A 1 205 ? 18.5 17.391 -5.273 1 95.06 205 TYR A CA 1
ATOM 1632 C C . TYR A 1 205 ? 19.359 16.156 -5.023 1 95.06 205 TYR A C 1
ATOM 1634 O O . TYR A 1 205 ? 19.969 16.016 -3.961 1 95.06 205 TYR A O 1
ATOM 1642 N N . LYS A 1 206 ? 19.203 15.25 -5.926 1 87.88 206 LYS A N 1
ATOM 1643 C CA . LYS A 1 206 ? 20.062 14.062 -5.84 1 87.88 206 LYS A CA 1
ATOM 1644 C C . LYS A 1 206 ? 21.469 14.359 -6.363 1 87.88 206 LYS A C 1
ATOM 1646 O O . LYS A 1 206 ? 21.625 15.125 -7.316 1 87.88 206 LYS A O 1
ATOM 1651 N N . LEU A 1 207 ? 22.422 13.992 -5.449 1 74.69 207 LEU A N 1
ATOM 1652 C CA . LEU A 1 207 ? 23.781 14.172 -5.945 1 74.69 207 LEU A CA 1
ATOM 1653 C C . LEU A 1 207 ? 24.062 13.258 -7.129 1 74.69 207 LEU A C 1
ATOM 1655 O O . LEU A 1 207 ? 23.672 12.086 -7.121 1 74.69 207 LEU A O 1
ATOM 1659 N N . ARG A 1 208 ? 24.047 13.719 -8.336 1 58.12 208 ARG A N 1
ATOM 1660 C CA . ARG A 1 208 ? 24.453 12.938 -9.5 1 58.12 208 ARG A CA 1
ATOM 1661 C C . ARG A 1 208 ? 25.734 12.164 -9.219 1 58.12 208 ARG A C 1
ATOM 1663 O O . ARG A 1 208 ? 26.656 12.695 -8.602 1 58.12 208 ARG A O 1
ATOM 1670 N N . SER A 1 209 ? 25.562 10.867 -8.797 1 45.94 209 SER A N 1
ATOM 1671 C CA . SER A 1 209 ? 26.875 10.258 -8.938 1 45.94 209 SER A CA 1
ATOM 1672 C C . SER A 1 209 ? 27.594 10.766 -10.188 1 45.94 209 SER A C 1
ATOM 1674 O O . SER A 1 209 ? 27 10.828 -11.258 1 45.94 209 SER A O 1
ATOM 1676 N N . LYS A 1 210 ? 28.391 11.82 -10.141 1 35.31 210 LYS A N 1
ATOM 1677 C CA . LYS A 1 210 ? 29.312 12 -11.25 1 35.31 210 LYS A CA 1
ATOM 1678 C C . LYS A 1 210 ? 29.812 10.656 -11.773 1 35.31 210 LYS A C 1
ATOM 1680 O O . LYS A 1 210 ? 30.5 9.914 -11.062 1 35.31 210 LYS A O 1
ATOM 1685 N N . LEU A 1 211 ? 28.938 9.984 -12.531 1 23.98 211 LEU A N 1
ATOM 1686 C CA . LEU A 1 211 ? 29.766 9.195 -13.43 1 23.98 211 LEU A CA 1
ATOM 1687 C C . LEU A 1 211 ? 30.656 10.094 -14.273 1 23.98 211 LEU A C 1
ATOM 1689 O O . LEU A 1 211 ? 30.234 11.148 -14.742 1 23.98 211 LEU A O 1
ATOM 1693 N N . MET B 1 1 ? 1.072 -28.344 -14.305 1 87.5 1 MET B N 1
ATOM 1694 C CA . MET B 1 1 ? 0.023 -27.438 -14.75 1 87.5 1 MET B CA 1
ATOM 1695 C C . MET B 1 1 ? -1.161 -27.453 -13.789 1 87.5 1 MET B C 1
ATOM 1697 O O . MET B 1 1 ? -1.647 -28.516 -13.422 1 87.5 1 MET B O 1
ATOM 1701 N N . LEU B 1 2 ? -1.527 -26.297 -13.242 1 95.38 2 LEU B N 1
ATOM 1702 C CA . LEU B 1 2 ? -2.531 -26.266 -12.188 1 95.38 2 LEU B CA 1
ATOM 1703 C C . LEU B 1 2 ? -3.812 -25.594 -12.672 1 95.38 2 LEU B C 1
ATOM 1705 O O . LEU B 1 2 ? -3.775 -24.469 -13.188 1 95.38 2 LEU B O 1
ATOM 1709 N N . ASP B 1 3 ? -4.895 -26.328 -12.609 1 96.06 3 ASP B N 1
ATOM 1710 C CA . ASP B 1 3 ? -6.215 -25.797 -12.922 1 96.06 3 ASP B CA 1
ATOM 1711 C C . ASP B 1 3 ? -7.055 -25.625 -11.656 1 96.06 3 ASP B C 1
ATOM 1713 O O . ASP B 1 3 ? -6.855 -26.359 -10.68 1 96.06 3 ASP B O 1
ATOM 1717 N N . ILE B 1 4 ? -7.941 -24.656 -11.703 1 97.81 4 ILE B N 1
ATOM 1718 C CA . ILE B 1 4 ? -8.805 -24.375 -10.57 1 97.81 4 ILE B CA 1
ATOM 1719 C C . ILE B 1 4 ? -10.258 -24.281 -11.031 1 97.81 4 ILE B C 1
ATOM 1721 O O . ILE B 1 4 ? -10.547 -23.703 -12.078 1 97.81 4 ILE B O 1
ATOM 1725 N N . GLU B 1 5 ? -11.109 -24.906 -10.258 1 97.75 5 GLU B N 1
ATOM 1726 C CA . GLU B 1 5 ? -12.539 -24.781 -10.531 1 97.75 5 GLU B CA 1
ATOM 1727 C C . GLU B 1 5 ? -13.312 -24.422 -9.266 1 97.75 5 GLU B C 1
ATOM 1729 O O . GLU B 1 5 ? -13.203 -25.094 -8.25 1 97.75 5 GLU B O 1
ATOM 1734 N N . LEU B 1 6 ? -13.969 -23.281 -9.336 1 97.94 6 LEU B N 1
ATOM 1735 C CA . LEU B 1 6 ? -14.93 -22.906 -8.305 1 97.94 6 LEU B CA 1
ATOM 1736 C C . LEU B 1 6 ? -16.328 -23.359 -8.688 1 97.94 6 LEU B C 1
ATOM 1738 O O . LEU B 1 6 ? -16.797 -23.109 -9.797 1 97.94 6 LEU B O 1
ATOM 1742 N N . ILE B 1 7 ? -16.984 -24.047 -7.754 1 97.94 7 ILE B N 1
ATOM 1743 C CA . ILE B 1 7 ? -18.312 -24.578 -8.008 1 97.94 7 ILE B CA 1
ATOM 1744 C C . ILE B 1 7 ? -19.297 -23.984 -7.004 1 97.94 7 ILE B C 1
ATOM 1746 O O . ILE B 1 7 ? -19.312 -24.359 -5.832 1 97.94 7 ILE B O 1
ATOM 1750 N N . THR B 1 8 ? -20.188 -23.047 -7.465 1 97.81 8 THR B N 1
ATOM 1751 C CA . THR B 1 8 ? -21.188 -22.375 -6.656 1 97.81 8 THR B CA 1
ATOM 1752 C C . THR B 1 8 ? -20.578 -21.844 -5.363 1 97.81 8 THR B C 1
ATOM 1754 O O . THR B 1 8 ? -21.141 -22.047 -4.281 1 97.81 8 THR B O 1
ATOM 1757 N N . ALA B 1 9 ? -19.469 -21.234 -5.535 1 97.62 9 ALA B N 1
ATOM 1758 C CA . ALA B 1 9 ? -18.719 -20.766 -4.375 1 97.62 9 ALA B CA 1
ATOM 1759 C C . ALA B 1 9 ? -19.391 -19.547 -3.746 1 97.62 9 ALA B C 1
ATOM 1761 O O . ALA B 1 9 ? -19.859 -18.656 -4.453 1 97.62 9 ALA B O 1
ATOM 1762 N N . GLY B 1 10 ? -19.453 -19.578 -2.428 1 97.25 10 GLY B N 1
ATOM 1763 C CA . GLY B 1 10 ? -19.984 -18.469 -1.661 1 97.25 10 GLY B CA 1
ATOM 1764 C C . GLY B 1 10 ? -19.266 -18.234 -0.351 1 97.25 10 GLY B C 1
ATOM 1765 O O . GLY B 1 10 ? -18.812 -19.188 0.289 1 97.25 10 GLY B O 1
ATOM 1766 N N . LYS B 1 11 ? -19.109 -17 0.021 1 96.12 11 LYS B N 1
ATOM 1767 C CA . LYS B 1 11 ? -18.484 -16.625 1.286 1 96.12 11 LYS B CA 1
ATOM 1768 C C . LYS B 1 11 ? -19.297 -15.531 1.995 1 96.12 11 LYS B C 1
ATOM 1770 O O . LYS B 1 11 ? -19.688 -14.539 1.379 1 96.12 11 LYS B O 1
ATOM 1775 N N . ARG B 1 12 ? -19.562 -15.797 3.168 1 92.38 12 ARG B N 1
ATOM 1776 C CA . ARG B 1 12 ? -20.266 -14.828 4.008 1 92.38 12 ARG B CA 1
ATOM 1777 C C . ARG B 1 12 ? -19.516 -14.602 5.316 1 92.38 12 ARG B C 1
ATOM 1779 O O . ARG B 1 12 ? -18.859 -15.508 5.828 1 92.38 12 ARG B O 1
ATOM 1786 N N . PHE B 1 13 ? -19.516 -13.352 5.805 1 84.88 13 PHE B N 1
ATOM 1787 C CA . PHE B 1 13 ? -19.094 -13.023 7.16 1 84.88 13 PHE B CA 1
ATOM 1788 C C . PHE B 1 13 ? -20.281 -12.633 8.023 1 84.88 13 PHE B C 1
ATOM 1790 O O . PHE B 1 13 ? -20.984 -11.664 7.711 1 84.88 13 PHE B O 1
ATOM 1797 N N . GLN B 1 14 ? -20.438 -13.352 9.031 1 83.19 14 GLN B N 1
ATOM 1798 C CA . GLN B 1 14 ? -21.641 -13.156 9.852 1 83.19 14 GLN B CA 1
ATOM 1799 C C . GLN B 1 14 ? -22.906 -13.188 9 1 83.19 14 GLN B C 1
ATOM 1801 O O . GLN B 1 14 ? -23.219 -14.219 8.391 1 83.19 14 GLN B O 1
ATOM 1806 N N . TYR B 1 15 ? -23.453 -12.031 8.781 1 80.19 15 TYR B N 1
ATOM 1807 C CA . TYR B 1 15 ? -24.719 -12.055 8.07 1 80.19 15 TYR B CA 1
ATOM 1808 C C . TYR B 1 15 ? -24.578 -11.438 6.688 1 80.19 15 TYR B C 1
ATOM 1810 O O . TYR B 1 15 ? -25.547 -11.391 5.922 1 80.19 15 TYR B O 1
ATOM 1818 N N . ASP B 1 16 ? -23.391 -11.148 6.266 1 84.06 16 ASP B N 1
ATOM 1819 C CA . ASP B 1 16 ? -23.188 -10.438 5.008 1 84.06 16 ASP B CA 1
ATOM 1820 C C . ASP B 1 16 ? -22.484 -11.32 3.98 1 84.06 16 ASP B C 1
ATOM 1822 O O . ASP B 1 16 ? -21.359 -11.773 4.207 1 84.06 16 ASP B O 1
ATOM 1826 N N . TRP B 1 17 ? -23.234 -11.547 2.9 1 91.06 17 TRP B N 1
ATOM 1827 C CA . TRP B 1 17 ? -22.609 -12.266 1.799 1 91.06 17 TRP B CA 1
ATOM 1828 C C . TRP B 1 17 ? -21.625 -11.375 1.056 1 91.06 17 TRP B C 1
ATOM 1830 O O . TRP B 1 17 ? -21.969 -10.281 0.617 1 91.06 17 TRP B O 1
ATOM 1840 N N . ILE B 1 18 ? -20.438 -11.852 0.971 1 92.81 18 ILE B N 1
ATOM 1841 C CA . ILE B 1 18 ? -19.422 -11.164 0.186 1 92.81 18 ILE B CA 1
ATOM 1842 C C . ILE B 1 18 ? -19.578 -11.516 -1.291 1 92.81 18 ILE B C 1
ATOM 1844 O O . ILE B 1 18 ? -19.578 -10.625 -2.15 1 92.81 18 ILE B O 1
ATOM 1848 N N . PHE B 1 19 ? -19.797 -12.758 -1.597 1 96.19 19 PHE B N 1
ATOM 1849 C CA . PHE B 1 19 ? -20.172 -13.266 -2.908 1 96.19 19 PHE B CA 1
ATOM 1850 C C . PHE B 1 19 ? -20.938 -14.578 -2.777 1 96.19 19 PHE B C 1
ATOM 1852 O O . PHE B 1 19 ? -20.828 -15.266 -1.762 1 96.19 19 PHE B O 1
ATOM 1859 N N . LYS B 1 20 ? -21.688 -14.875 -3.824 1 96.12 20 LYS B N 1
ATOM 1860 C CA . LYS B 1 20 ? -22.5 -16.094 -3.826 1 96.12 20 LYS B CA 1
ATOM 1861 C C . LYS B 1 20 ? -22.625 -16.672 -5.234 1 96.12 20 LYS B C 1
ATOM 1863 O O . LYS B 1 20 ? -22.578 -15.922 -6.219 1 96.12 20 LYS B O 1
ATOM 1868 N N . ASN B 1 21 ? -22.641 -18.031 -5.242 1 96.38 21 ASN B N 1
ATOM 1869 C CA . ASN B 1 21 ? -22.922 -18.781 -6.461 1 96.38 21 ASN B CA 1
ATOM 1870 C C . ASN B 1 21 ? -21.891 -18.469 -7.551 1 96.38 21 ASN B C 1
ATOM 1872 O O . ASN B 1 21 ? -22.266 -18.297 -8.719 1 96.38 21 ASN B O 1
ATOM 1876 N N . LEU B 1 22 ? -20.656 -18.297 -7.133 1 97.12 22 LEU B N 1
ATOM 1877 C CA . LEU B 1 22 ? -19.578 -18.031 -8.086 1 97.12 22 LEU B CA 1
ATOM 1878 C C . LEU B 1 22 ? -19.031 -19.328 -8.672 1 97.12 22 LEU B C 1
ATOM 1880 O O . LEU B 1 22 ? -18.484 -20.156 -7.941 1 97.12 22 LEU B O 1
ATOM 1884 N N . THR B 1 23 ? -19.312 -19.562 -9.906 1 97.19 23 THR B N 1
ATOM 1885 C CA . THR B 1 23 ? -18.75 -20.688 -10.648 1 97.19 23 THR B CA 1
ATOM 1886 C C . THR B 1 23 ? -17.781 -20.188 -11.703 1 97.19 23 THR B C 1
ATOM 1888 O O . THR B 1 23 ? -18.109 -19.312 -12.516 1 97.19 23 THR B O 1
ATOM 1891 N N . LEU B 1 24 ? -16.594 -20.703 -11.609 1 96.19 24 LEU B N 1
ATOM 1892 C CA . LEU B 1 24 ? -15.508 -20.203 -12.461 1 96.19 24 LEU B CA 1
ATOM 1893 C C . LEU B 1 24 ? -14.461 -21.281 -12.688 1 96.19 24 LEU B C 1
ATOM 1895 O O . LEU B 1 24 ? -14.07 -21.984 -11.758 1 96.19 24 LEU B O 1
ATOM 1899 N N . LYS B 1 25 ? -14.133 -21.453 -13.906 1 97.06 25 LYS B N 1
ATOM 1900 C CA . LYS B 1 25 ? -13.016 -22.328 -14.25 1 97.06 25 LYS B CA 1
ATOM 1901 C C . LYS B 1 25 ? -11.789 -21.531 -14.672 1 97.06 25 LYS B C 1
ATOM 1903 O O . LYS B 1 25 ? -11.891 -20.609 -15.492 1 97.06 25 LYS B O 1
ATOM 1908 N N . ILE B 1 26 ? -10.68 -21.844 -14.125 1 97.38 26 ILE B N 1
ATOM 1909 C CA . ILE B 1 26 ? -9.391 -21.234 -14.461 1 97.38 26 ILE B CA 1
ATOM 1910 C C . ILE B 1 26 ? -8.438 -22.312 -14.977 1 97.38 26 ILE B C 1
ATOM 1912 O O . ILE B 1 26 ? -7.816 -23.031 -14.188 1 97.38 26 ILE B O 1
ATOM 1916 N N . PRO B 1 27 ? -8.32 -22.391 -16.281 1 97.19 27 PRO B N 1
ATOM 1917 C CA . PRO B 1 27 ? -7.477 -23.453 -16.844 1 97.19 27 PRO B CA 1
ATOM 1918 C C . PRO B 1 27 ? -6 -23.281 -16.484 1 97.19 27 PRO B C 1
ATOM 1920 O O . PRO B 1 27 ? -5.551 -22.172 -16.203 1 97.19 27 PRO B O 1
ATOM 1923 N N . ALA B 1 28 ? -5.312 -24.422 -16.562 1 96.94 28 ALA B N 1
ATOM 1924 C CA . ALA B 1 28 ? -3.873 -24.406 -16.328 1 96.94 28 ALA B CA 1
ATOM 1925 C C . ALA B 1 28 ? -3.176 -23.453 -17.312 1 96.94 28 ALA B C 1
ATOM 1927 O O . ALA B 1 28 ? -3.531 -23.406 -18.484 1 96.94 28 ALA B O 1
ATOM 1928 N N . ASN B 1 29 ? -2.24 -22.672 -16.75 1 96.75 29 ASN B N 1
ATOM 1929 C CA . ASN B 1 29 ? -1.375 -21.766 -17.5 1 96.75 29 ASN B CA 1
ATOM 1930 C C . ASN B 1 29 ? -2.156 -20.594 -18.094 1 96.75 29 ASN B C 1
ATOM 1932 O O . ASN B 1 29 ? -1.683 -19.922 -19.016 1 96.75 29 ASN B O 1
ATOM 1936 N N . SER B 1 30 ? -3.346 -20.359 -17.531 1 97.56 30 SER B N 1
ATOM 1937 C CA . SER B 1 30 ? -4.125 -19.203 -17.984 1 97.56 30 SER B CA 1
ATOM 1938 C C . SER B 1 30 ? -3.934 -18.016 -17.047 1 97.56 30 SER B C 1
ATOM 1940 O O . SER B 1 30 ? -3.373 -18.141 -15.961 1 97.56 30 SER B O 1
ATOM 1942 N N . LYS B 1 31 ? -4.289 -16.891 -17.547 1 98.44 31 LYS B N 1
ATOM 1943 C CA . LYS B 1 31 ? -4.293 -15.648 -16.781 1 98.44 31 LYS B CA 1
ATOM 1944 C C . LYS B 1 31 ? -5.711 -15.102 -16.641 1 98.44 31 LYS B C 1
ATOM 1946 O O . LYS B 1 31 ? -6.395 -14.852 -17.625 1 98.44 31 LYS B O 1
ATOM 1951 N N . CYS B 1 32 ? -6.129 -14.984 -15.414 1 98.31 32 CYS B N 1
ATOM 1952 C CA . CYS B 1 32 ? -7.492 -14.555 -15.109 1 98.31 32 CYS B CA 1
ATOM 1953 C C . CYS B 1 32 ? -7.492 -13.32 -14.219 1 98.31 32 CYS B C 1
ATOM 1955 O O . CYS B 1 32 ? -6.707 -13.227 -13.273 1 98.31 32 CYS B O 1
ATOM 1957 N N . ALA B 1 33 ? -8.375 -12.391 -14.508 1 98.56 33 ALA B N 1
ATOM 1958 C CA . ALA B 1 33 ? -8.523 -11.188 -13.688 1 98.56 33 ALA B CA 1
ATOM 1959 C C . ALA B 1 33 ? -9.844 -11.211 -12.914 1 98.56 33 ALA B C 1
ATOM 1961 O O . ALA B 1 33 ? -10.891 -11.539 -13.469 1 98.56 33 ALA B O 1
ATOM 1962 N N . VAL B 1 34 ? -9.766 -10.945 -11.68 1 97.94 34 VAL B N 1
ATOM 1963 C CA . VAL B 1 34 ? -10.914 -10.656 -10.828 1 97.94 34 VAL B CA 1
ATOM 1964 C C . VAL B 1 34 ? -10.984 -9.164 -10.555 1 97.94 34 VAL B C 1
ATOM 1966 O O . VAL B 1 34 ? -10.156 -8.617 -9.82 1 97.94 34 VAL B O 1
ATOM 1969 N N . ILE B 1 35 ? -11.953 -8.539 -11.102 1 97.44 35 ILE B N 1
ATOM 1970 C CA . ILE B 1 35 ? -11.992 -7.082 -11.047 1 97.44 35 ILE B CA 1
ATOM 1971 C C . ILE B 1 35 ? -13.156 -6.637 -10.156 1 97.44 35 ILE B C 1
ATOM 1973 O O . ILE B 1 35 ? -14.117 -7.383 -9.961 1 97.44 35 ILE B O 1
ATOM 1977 N N . GLY B 1 36 ? -13.016 -5.43 -9.594 1 95.44 36 GLY B N 1
ATOM 1978 C CA . GLY B 1 36 ? -14.031 -4.871 -8.719 1 95.44 36 GLY B CA 1
ATOM 1979 C C . GLY B 1 36 ? -13.531 -3.701 -7.891 1 95.44 36 GLY B C 1
ATOM 1980 O O . GLY B 1 36 ? -12.32 -3.48 -7.785 1 95.44 36 GLY B O 1
ATOM 1981 N N . SER B 1 37 ? -14.43 -3.02 -7.246 1 93 37 SER B N 1
ATOM 1982 C CA . SER B 1 37 ? -14.109 -1.864 -6.414 1 93 37 SER B CA 1
ATOM 1983 C C . SER B 1 37 ? -13.547 -2.295 -5.062 1 93 37 SER B C 1
ATOM 1985 O O . SER B 1 37 ? -13.555 -3.482 -4.734 1 93 37 SER B O 1
ATOM 1987 N N . ASN B 1 38 ? -13.016 -1.32 -4.363 1 90.69 38 ASN B N 1
ATOM 1988 C CA . ASN B 1 38 ? -12.547 -1.6 -3.01 1 90.69 38 ASN B CA 1
ATOM 1989 C C . ASN B 1 38 ? -13.68 -2.131 -2.129 1 90.69 38 ASN B C 1
ATOM 1991 O O . ASN B 1 38 ? -14.781 -1.582 -2.127 1 90.69 38 ASN B O 1
ATOM 1995 N N . GLY B 1 39 ? -13.453 -3.221 -1.528 1 88.88 39 GLY B N 1
ATOM 1996 C CA . GLY B 1 39 ? -14.445 -3.814 -0.65 1 88.88 39 GLY B CA 1
ATOM 1997 C C . GLY B 1 39 ? -15.406 -4.742 -1.375 1 88.88 39 GLY B C 1
ATOM 1998 O O . GLY B 1 39 ? -16.375 -5.23 -0.785 1 88.88 39 GLY B O 1
ATOM 1999 N N . SER B 1 40 ? -15.117 -5.023 -2.607 1 92.62 40 SER B N 1
ATOM 2000 C CA . SER B 1 40 ? -16.047 -5.824 -3.4 1 92.62 40 SER B CA 1
ATOM 2001 C C . SER B 1 40 ? -15.922 -7.305 -3.057 1 92.62 40 SER B C 1
ATOM 2003 O O . SER B 1 40 ? -16.797 -8.102 -3.416 1 92.62 40 SER B O 1
ATOM 2005 N N . GLY B 1 41 ? -14.82 -7.688 -2.469 1 93.81 41 GLY B N 1
ATOM 2006 C CA . GLY B 1 41 ? -14.648 -9.078 -2.084 1 93.81 41 GLY B CA 1
ATOM 2007 C C . GLY B 1 41 ? -13.5 -9.758 -2.803 1 93.81 41 GLY B C 1
ATOM 2008 O O . GLY B 1 41 ? -13.273 -10.961 -2.629 1 93.81 41 GLY B O 1
ATOM 2009 N N . LYS B 1 42 ? -12.734 -9.031 -3.596 1 95.56 42 LYS B N 1
ATOM 2010 C CA . LYS B 1 42 ? -11.625 -9.586 -4.375 1 95.56 42 LYS B CA 1
ATOM 2011 C C . LYS B 1 42 ? -10.641 -10.32 -3.477 1 95.56 42 LYS B C 1
ATOM 2013 O O . LYS B 1 42 ? -10.312 -11.484 -3.727 1 95.56 42 LYS B O 1
ATOM 2018 N N . SER B 1 43 ? -10.234 -9.625 -2.385 1 95.12 43 SER B N 1
ATOM 2019 C CA . SER B 1 43 ? -9.25 -10.211 -1.481 1 95.12 43 SER B CA 1
ATOM 2020 C C . SER B 1 43 ? -9.812 -11.422 -0.757 1 95.12 43 SER B C 1
ATOM 2022 O O . SER B 1 43 ? -9.102 -12.398 -0.515 1 95.12 43 SER B O 1
ATOM 2024 N N . THR B 1 44 ? -11.109 -11.414 -0.432 1 94.38 44 THR B N 1
ATOM 2025 C CA . THR B 1 44 ? -11.766 -12.547 0.211 1 94.38 44 THR B CA 1
ATOM 2026 C C . THR B 1 44 ? -11.758 -13.766 -0.708 1 94.38 44 THR B C 1
ATOM 2028 O O . THR B 1 44 ? -11.461 -14.883 -0.272 1 94.38 44 THR B O 1
ATOM 2031 N N . LEU B 1 45 ? -12.07 -13.508 -1.954 1 96.88 45 LEU B N 1
ATOM 2032 C CA . LEU B 1 45 ? -12.047 -14.594 -2.928 1 96.88 45 LEU B CA 1
ATOM 2033 C C . LEU B 1 45 ? -10.641 -15.18 -3.049 1 96.88 45 LEU B C 1
ATOM 2035 O O . LEU B 1 45 ? -10.477 -16.406 -3.053 1 96.88 45 LEU B O 1
ATOM 2039 N N . LEU B 1 46 ? -9.672 -14.336 -3.105 1 97 46 LEU B N 1
ATOM 2040 C CA . LEU B 1 46 ? -8.289 -14.789 -3.234 1 97 46 LEU B CA 1
ATOM 2041 C C . LEU B 1 46 ? -7.867 -15.602 -2.014 1 97 46 LEU B C 1
ATOM 2043 O O . LEU B 1 46 ? -7.203 -16.625 -2.145 1 97 46 LEU B O 1
ATOM 2047 N N . LYS B 1 47 ? -8.281 -15.141 -0.88 1 95.62 47 LYS B N 1
ATOM 2048 C CA . LYS B 1 47 ? -7.973 -15.875 0.348 1 95.62 47 LYS B CA 1
ATOM 2049 C C . LYS B 1 47 ? -8.641 -17.25 0.354 1 95.62 47 LYS B C 1
ATOM 2051 O O . LYS B 1 47 ? -8.078 -18.219 0.857 1 95.62 47 LYS B O 1
ATOM 2056 N N . SER B 1 48 ? -9.797 -17.297 -0.176 1 96.44 48 SER B N 1
ATOM 2057 C CA . SER B 1 48 ? -10.477 -18.578 -0.29 1 96.44 48 SER B CA 1
ATOM 2058 C C . SER B 1 48 ? -9.742 -19.516 -1.244 1 96.44 48 SER B C 1
ATOM 2060 O O . SER B 1 48 ? -9.5 -20.688 -0.923 1 96.44 48 SER B O 1
ATOM 2062 N N . ILE B 1 49 ? -9.32 -18.969 -2.355 1 97.12 49 ILE B N 1
ATOM 2063 C CA . ILE B 1 49 ? -8.641 -19.75 -3.375 1 97.12 49 ILE B CA 1
ATOM 2064 C C . ILE B 1 49 ? -7.289 -20.234 -2.842 1 97.12 49 ILE B C 1
ATOM 2066 O O . ILE B 1 49 ? -6.855 -21.344 -3.139 1 97.12 49 ILE B O 1
ATOM 2070 N N . SER B 1 50 ? -6.664 -19.438 -2.006 1 96.19 50 SER B N 1
ATOM 2071 C CA . SER B 1 50 ? -5.348 -19.766 -1.475 1 96.19 50 SER B CA 1
ATOM 2072 C C . SER B 1 50 ? -5.453 -20.75 -0.307 1 96.19 50 SER B C 1
ATOM 2074 O O . SER B 1 50 ? -4.438 -21.234 0.201 1 96.19 50 SER B O 1
ATOM 2076 N N . GLY B 1 51 ? -6.664 -20.969 0.179 1 93.75 51 GLY B N 1
ATOM 2077 C CA . GLY B 1 51 ? -6.867 -21.875 1.298 1 93.75 51 GLY B CA 1
ATOM 2078 C C . GLY B 1 51 ? -6.762 -21.188 2.646 1 93.75 51 GLY B C 1
ATOM 2079 O O . GLY B 1 51 ? -6.867 -21.828 3.689 1 93.75 51 GLY B O 1
ATOM 2080 N N . ILE B 1 52 ? -6.543 -19.922 2.684 1 91.38 52 ILE B N 1
ATOM 2081 C CA . ILE B 1 52 ? -6.402 -19.156 3.916 1 91.38 52 ILE B CA 1
ATOM 2082 C C . ILE B 1 52 ? -7.762 -19.031 4.602 1 91.38 52 ILE B C 1
ATOM 2084 O O . ILE B 1 52 ? -7.855 -19.094 5.828 1 91.38 52 ILE B O 1
ATOM 2088 N N . GLN B 1 53 ? -8.805 -18.875 3.83 1 92.38 53 GLN B N 1
ATOM 2089 C CA . GLN B 1 53 ? -10.156 -18.703 4.34 1 92.38 53 GLN B CA 1
ATOM 2090 C C . GLN B 1 53 ? -11.133 -19.625 3.605 1 92.38 53 GLN B C 1
ATOM 2092 O O . GLN B 1 53 ? -11.375 -19.453 2.408 1 92.38 53 GLN B O 1
ATOM 2097 N N . PRO B 1 54 ? -11.727 -20.516 4.332 1 94.12 54 PRO B N 1
ATOM 2098 C CA . PRO B 1 54 ? -12.625 -21.453 3.668 1 94.12 54 PRO B CA 1
ATOM 2099 C C . PRO B 1 54 ? -13.914 -20.797 3.17 1 94.12 54 PRO B C 1
ATOM 2101 O O . PRO B 1 54 ? -14.359 -19.797 3.744 1 94.12 54 PRO B O 1
ATOM 2104 N N . LEU B 1 55 ? -14.484 -21.422 2.223 1 96.81 55 LEU B N 1
ATOM 2105 C CA . LEU B 1 55 ? -15.781 -20.984 1.709 1 96.81 55 LEU B CA 1
ATOM 2106 C C . LEU B 1 55 ? -16.891 -21.297 2.709 1 96.81 55 LEU B C 1
ATOM 2108 O O . LEU B 1 55 ? -16.734 -22.156 3.58 1 96.81 55 LEU B O 1
ATOM 2112 N N . THR B 1 56 ? -17.969 -20.453 2.584 1 96.75 56 THR B N 1
ATOM 2113 C CA . THR B 1 56 ? -19.188 -20.766 3.334 1 96.75 56 THR B CA 1
ATOM 2114 C C . THR B 1 56 ? -20.016 -21.828 2.604 1 96.75 56 THR B C 1
ATOM 2116 O O . THR B 1 56 ? -20.562 -22.734 3.232 1 96.75 56 THR B O 1
ATOM 2119 N N . GLU B 1 57 ? -20.141 -21.75 1.323 1 96.94 57 GLU B N 1
ATOM 2120 C CA . GLU B 1 57 ? -20.844 -22.719 0.485 1 96.94 57 GLU B CA 1
ATOM 2121 C C . GLU B 1 57 ? -20.094 -22.969 -0.821 1 96.94 57 GLU B C 1
ATOM 2123 O O . GLU B 1 57 ? -19.266 -22.156 -1.229 1 96.94 57 GLU B O 1
ATOM 2128 N N . GLY B 1 58 ? -20.359 -24.094 -1.388 1 97.69 58 GLY B N 1
ATOM 2129 C CA . GLY B 1 58 ? -19.656 -24.484 -2.605 1 97.69 58 GLY B CA 1
ATOM 2130 C C . GLY B 1 58 ? -18.297 -25.078 -2.348 1 97.69 58 GLY B C 1
ATOM 2131 O O . GLY B 1 58 ? -18.016 -25.562 -1.247 1 97.69 58 GLY B O 1
ATOM 2132 N N . LYS B 1 59 ? -17.5 -25.141 -3.447 1 96.94 59 LYS B N 1
ATOM 2133 C CA . LYS B 1 59 ? -16.188 -25.734 -3.252 1 96.94 59 LYS B CA 1
ATOM 2134 C C . LYS B 1 59 ? -15.195 -25.234 -4.309 1 96.94 59 LYS B C 1
ATOM 2136 O O . LYS B 1 59 ? -15.602 -24.688 -5.332 1 96.94 59 LYS B O 1
ATOM 2141 N N . ILE B 1 60 ? -13.977 -25.391 -4.008 1 97.88 60 ILE B N 1
ATOM 2142 C CA . ILE B 1 60 ? -12.875 -25.141 -4.926 1 97.88 60 ILE B CA 1
ATOM 2143 C C . ILE B 1 60 ? -12.125 -26.453 -5.195 1 97.88 60 ILE B C 1
ATOM 2145 O O . ILE B 1 60 ? -11.766 -27.172 -4.266 1 97.88 60 ILE B O 1
ATOM 2149 N N . GLN B 1 61 ? -11.984 -26.734 -6.434 1 97.5 61 GLN B N 1
ATOM 2150 C CA . GLN B 1 61 ? -11.227 -27.922 -6.832 1 97.5 61 GLN B CA 1
ATOM 2151 C C . GLN B 1 61 ? -9.93 -27.516 -7.539 1 97.5 61 GLN B C 1
ATOM 2153 O O . GLN B 1 61 ? -9.922 -26.625 -8.391 1 97.5 61 GLN B O 1
ATOM 2158 N N . TYR B 1 62 ? -8.875 -28.188 -7.148 1 97.81 62 TYR B N 1
ATOM 2159 C CA . TYR B 1 62 ? -7.566 -27.984 -7.758 1 97.81 62 TYR B CA 1
ATOM 2160 C C . TYR B 1 62 ? -7.094 -29.266 -8.445 1 97.81 62 TYR B C 1
ATOM 2162 O O . TYR B 1 62 ? -7.289 -30.359 -7.926 1 97.81 62 TYR B O 1
ATOM 2170 N N . SER B 1 63 ? -6.543 -29.141 -9.555 1 96.94 63 SER B N 1
ATOM 2171 C CA . SER B 1 63 ? -5.953 -30.281 -10.258 1 96.94 63 SER B CA 1
ATOM 2172 C C . SER B 1 63 ? -4.562 -29.938 -10.789 1 96.94 63 SER B C 1
ATOM 2174 O O . SER B 1 63 ? -4.391 -28.953 -11.508 1 96.94 63 SER B O 1
ATOM 2176 N N . LEU B 1 64 ? -3.592 -30.719 -10.359 1 96.31 64 LEU B N 1
ATOM 2177 C CA . LEU B 1 64 ? -2.229 -30.594 -10.867 1 96.31 64 LEU B CA 1
ATOM 2178 C C . LEU B 1 64 ? -1.907 -31.734 -11.836 1 96.31 64 LEU B C 1
ATOM 2180 O O . LEU B 1 64 ? -1.779 -32.875 -11.43 1 96.31 64 LEU B O 1
ATOM 2184 N N . SER B 1 65 ? -1.836 -31.406 -13.047 1 94.31 65 SER B N 1
ATOM 2185 C CA . SER B 1 65 ? -1.569 -32.406 -14.094 1 94.31 65 SER B CA 1
ATOM 2186 C C . SER B 1 65 ? -2.582 -33.531 -14.055 1 94.31 65 SER B C 1
ATOM 2188 O O . SER B 1 65 ? -2.205 -34.719 -14.078 1 94.31 65 SER B O 1
ATOM 2190 N N . GLY B 1 66 ? -3.795 -33.156 -13.797 1 91.75 66 GLY B N 1
ATOM 2191 C CA . GLY B 1 66 ? -4.895 -34.125 -13.867 1 91.75 66 GLY B CA 1
ATOM 2192 C C . GLY B 1 66 ? -5.191 -34.781 -12.531 1 91.75 66 GLY B C 1
ATOM 2193 O O . GLY B 1 66 ? -6.16 -35.531 -12.414 1 91.75 66 GLY B O 1
ATOM 2194 N N . LYS B 1 67 ? -4.367 -34.531 -11.594 1 94.88 67 LYS B N 1
ATOM 2195 C CA . LYS B 1 67 ? -4.578 -35.125 -10.281 1 94.88 67 LYS B CA 1
ATOM 2196 C C . LYS B 1 67 ? -5.137 -34.125 -9.289 1 94.88 67 LYS B C 1
ATOM 2198 O O . LYS B 1 67 ? -4.625 -33 -9.188 1 94.88 67 LYS B O 1
ATOM 2203 N N . GLU B 1 68 ? -6.027 -34.594 -8.617 1 94.88 68 GLU B N 1
ATOM 2204 C CA . GLU B 1 68 ? -6.672 -33.688 -7.652 1 94.88 68 GLU B CA 1
ATOM 2205 C C . GLU B 1 68 ? -5.754 -33.375 -6.477 1 94.88 68 GLU B C 1
ATOM 2207 O O . GLU B 1 68 ? -5.059 -34.281 -5.977 1 94.88 68 GLU B O 1
ATOM 2212 N N . ILE B 1 69 ? -5.734 -32.125 -6.113 1 94.12 69 ILE B N 1
ATOM 2213 C CA . ILE B 1 69 ? -5.008 -31.672 -4.938 1 94.12 69 ILE B CA 1
ATOM 2214 C C . ILE B 1 69 ? -5.996 -31.297 -3.836 1 94.12 69 ILE B C 1
ATOM 2216 O O . ILE B 1 69 ? -7.004 -30.625 -4.098 1 94.12 69 ILE B O 1
ATOM 2220 N N . GLN B 1 70 ? -5.688 -31.703 -2.641 1 91.5 70 GLN B N 1
ATOM 2221 C CA . GLN B 1 70 ? -6.516 -31.297 -1.512 1 91.5 70 GLN B CA 1
ATOM 2222 C C . GLN B 1 70 ? -6.332 -29.812 -1.2 1 91.5 70 GLN B C 1
ATOM 2224 O O . GLN B 1 70 ? -5.234 -29.281 -1.348 1 91.5 70 GLN B O 1
ATOM 2229 N N . ASP B 1 71 ? -7.391 -29.234 -0.674 1 89.69 71 ASP B N 1
ATOM 2230 C CA . ASP B 1 71 ? -7.363 -27.812 -0.344 1 89.69 71 ASP B CA 1
ATOM 2231 C C . ASP B 1 71 ? -6.316 -27.516 0.731 1 89.69 71 ASP B C 1
ATOM 2233 O O . ASP B 1 71 ? -5.695 -26.453 0.728 1 89.69 71 ASP B O 1
ATOM 2237 N N . THR B 1 72 ? -6.02 -28.531 1.509 1 90.44 72 THR B N 1
ATOM 2238 C CA . THR B 1 72 ? -5.082 -28.344 2.611 1 90.44 72 THR B CA 1
ATOM 2239 C C . THR B 1 72 ? -3.645 -28.328 2.098 1 90.44 72 THR B C 1
ATOM 2241 O O . THR B 1 72 ? -2.73 -27.922 2.814 1 90.44 72 THR B O 1
ATOM 2244 N N . ASP B 1 73 ? -3.471 -28.703 0.838 1 93.81 73 ASP B N 1
ATOM 2245 C CA . ASP B 1 73 ? -2.113 -28.859 0.321 1 93.81 73 ASP B CA 1
ATOM 2246 C C . ASP B 1 73 ? -1.81 -27.781 -0.724 1 93.81 73 ASP B C 1
ATOM 2248 O O . ASP B 1 73 ? -0.681 -27.688 -1.211 1 93.81 73 ASP B O 1
ATOM 2252 N N . ILE B 1 74 ? -2.787 -26.938 -0.973 1 95.75 74 ILE B N 1
ATOM 2253 C CA . ILE B 1 74 ? -2.65 -26.016 -2.096 1 95.75 74 ILE B CA 1
ATOM 2254 C C . ILE B 1 74 ? -1.517 -25.031 -1.817 1 95.75 74 ILE B C 1
ATOM 2256 O O . ILE B 1 74 ? -0.861 -24.547 -2.746 1 95.75 74 ILE B O 1
ATOM 2260 N N . TYR B 1 75 ? -1.213 -24.797 -0.556 1 93.75 75 TYR B N 1
ATOM 2261 C CA . TYR B 1 75 ? -0.2 -23.828 -0.178 1 93.75 75 TYR B CA 1
ATOM 2262 C C . TYR B 1 75 ? 1.169 -24.219 -0.716 1 93.75 75 TYR B C 1
ATOM 2264 O O . TYR B 1 75 ? 2.029 -23.359 -0.932 1 93.75 75 TYR B O 1
ATOM 2272 N N . LYS B 1 76 ? 1.361 -25.469 -1.057 1 95.12 76 LYS B N 1
ATOM 2273 C CA . LYS B 1 76 ? 2.631 -25.969 -1.573 1 95.12 76 LYS B CA 1
ATOM 2274 C C . LYS B 1 76 ? 2.83 -25.562 -3.031 1 95.12 76 LYS B C 1
ATOM 2276 O O . LYS B 1 76 ? 3.951 -25.594 -3.541 1 95.12 76 LYS B O 1
ATOM 2281 N N . TYR B 1 77 ? 1.701 -25.156 -3.576 1 96.88 77 TYR B N 1
ATOM 2282 C CA . TYR B 1 77 ? 1.749 -25.016 -5.027 1 96.88 77 TYR B CA 1
ATOM 2283 C C . TYR B 1 77 ? 1.448 -23.578 -5.441 1 96.88 77 TYR B C 1
ATOM 2285 O O . TYR B 1 77 ? 1.22 -23.297 -6.621 1 96.88 77 TYR B O 1
ATOM 2293 N N . LEU B 1 78 ? 1.47 -22.719 -4.406 1 97.69 78 LEU B N 1
ATOM 2294 C CA . LEU B 1 78 ? 1.077 -21.359 -4.785 1 97.69 78 LEU B CA 1
ATOM 2295 C C . LEU B 1 78 ? 1.987 -20.328 -4.129 1 97.69 78 LEU B C 1
ATOM 2297 O O . LEU B 1 78 ? 2.717 -20.641 -3.186 1 97.69 78 LEU B O 1
ATOM 2301 N N . VAL B 1 79 ? 1.979 -19.141 -4.715 1 97.81 79 VAL B N 1
ATOM 2302 C CA . VAL B 1 79 ? 2.561 -17.922 -4.16 1 97.81 79 VAL B CA 1
ATOM 2303 C C . VAL B 1 79 ? 1.561 -16.781 -4.27 1 97.81 79 VAL B C 1
ATOM 2305 O O . VAL B 1 79 ? 0.713 -16.766 -5.164 1 97.81 79 VAL B O 1
ATOM 2308 N N . ILE B 1 80 ? 1.674 -15.914 -3.285 1 98 80 ILE B N 1
ATOM 2309 C CA . ILE B 1 80 ? 0.694 -14.836 -3.219 1 98 80 ILE B CA 1
ATOM 2310 C C . ILE B 1 80 ? 1.396 -13.523 -2.891 1 98 80 ILE B C 1
ATOM 2312 O O . ILE B 1 80 ? 2.291 -13.484 -2.041 1 98 80 ILE B O 1
ATOM 2316 N N . SER B 1 81 ? 1.104 -12.508 -3.662 1 97.81 81 SER B N 1
ATOM 2317 C CA . SER B 1 81 ? 1.479 -11.133 -3.354 1 97.81 81 SER B CA 1
ATOM 2318 C C . SER B 1 81 ? 0.249 -10.266 -3.102 1 97.81 81 SER B C 1
ATOM 2320 O O . SER B 1 81 ? -0.675 -10.242 -3.918 1 97.81 81 SER B O 1
ATOM 2322 N N . ALA B 1 82 ? 0.261 -9.555 -1.991 1 95.94 82 ALA B N 1
ATOM 2323 C CA . ALA B 1 82 ? -0.858 -8.695 -1.618 1 95.94 82 ALA B CA 1
ATOM 2324 C C . ALA B 1 82 ? -0.39 -7.535 -0.745 1 95.94 82 ALA B C 1
ATOM 2326 O O . ALA B 1 82 ? 0.622 -7.645 -0.048 1 95.94 82 ALA B O 1
ATOM 2327 N N . PRO B 1 83 ? -1.179 -6.426 -0.788 1 91.56 83 PRO B N 1
ATOM 2328 C CA . PRO B 1 83 ? -0.822 -5.281 0.053 1 91.56 83 PRO B CA 1
ATOM 2329 C C . PRO B 1 83 ? -0.807 -5.625 1.541 1 91.56 83 PRO B C 1
ATOM 2331 O O . PRO B 1 83 ? 0.016 -5.094 2.291 1 91.56 83 PRO B O 1
ATOM 2334 N N . TYR B 1 84 ? -1.584 -6.527 1.933 1 87.56 84 TYR B N 1
ATOM 2335 C CA . TYR B 1 84 ? -1.741 -6.816 3.354 1 87.56 84 TYR B CA 1
ATOM 2336 C C . TYR B 1 84 ? -0.721 -7.852 3.814 1 87.56 84 TYR B C 1
ATOM 2338 O O . TYR B 1 84 ? -0.608 -8.133 5.012 1 87.56 84 TYR B O 1
ATOM 2346 N N . LEU B 1 85 ? -0.003 -8.422 2.943 1 89.5 85 LEU B N 1
ATOM 2347 C CA . LEU B 1 85 ? 1.021 -9.391 3.324 1 89.5 85 LEU 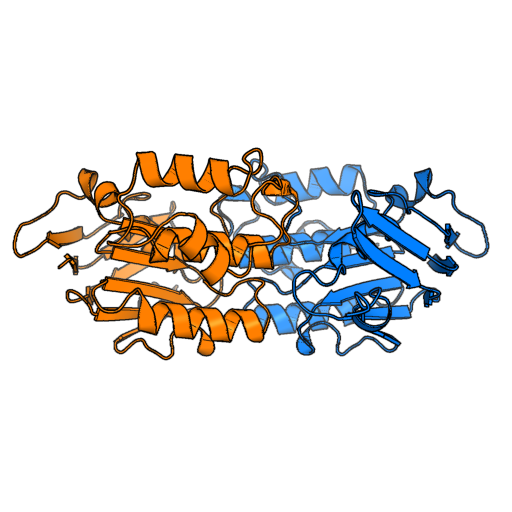B CA 1
ATOM 2348 C C . LEU B 1 85 ? 2.328 -8.688 3.676 1 89.5 85 LEU B C 1
ATOM 2350 O O . LEU B 1 85 ? 2.838 -7.883 2.891 1 89.5 85 LEU B O 1
ATOM 2354 N N . GLU B 1 86 ? 2.857 -9.055 4.809 1 89.44 86 GLU B N 1
ATOM 2355 C CA . GLU B 1 86 ? 4.062 -8.398 5.301 1 89.44 86 GLU B CA 1
ATOM 2356 C C . GLU B 1 86 ? 5.312 -9.211 4.965 1 89.44 86 GLU B C 1
ATOM 2358 O O . GLU B 1 86 ? 5.273 -10.438 4.953 1 89.44 86 GLU B O 1
ATOM 2363 N N . LEU B 1 87 ? 6.34 -8.508 4.695 1 95.06 87 LEU B N 1
ATOM 2364 C CA . LEU B 1 87 ? 7.668 -9.086 4.551 1 95.06 87 LEU B CA 1
ATOM 2365 C C . LEU B 1 87 ? 8.406 -9.109 5.887 1 95.06 87 LEU B C 1
ATOM 2367 O O . LEU B 1 87 ? 8.156 -8.266 6.746 1 95.06 87 LEU B O 1
ATOM 2371 N N . PRO B 1 88 ? 9.234 -10.133 6.078 1 95.25 88 PRO B N 1
ATOM 2372 C CA . PRO B 1 88 ? 10.109 -10.047 7.246 1 95.25 88 PRO B CA 1
ATOM 2373 C C . PRO B 1 88 ? 11.125 -8.906 7.141 1 95.25 88 PRO B C 1
ATOM 2375 O O . PRO B 1 88 ? 12.242 -9.117 6.676 1 95.25 88 PRO B O 1
ATOM 2378 N N . GLU B 1 89 ? 10.836 -7.891 7.707 1 94.31 89 GLU B N 1
ATOM 2379 C CA . GLU B 1 89 ? 11.539 -6.648 7.414 1 94.31 89 GLU B CA 1
ATOM 2380 C C . GLU B 1 89 ? 12.867 -6.578 8.156 1 94.31 89 GLU B C 1
ATOM 2382 O O . GLU B 1 89 ? 13.719 -5.738 7.848 1 94.31 89 GLU B O 1
ATOM 2387 N N . GLU B 1 90 ? 13.062 -7.457 9.094 1 94.94 90 GLU B N 1
ATOM 2388 C CA . GLU B 1 90 ? 14.32 -7.492 9.828 1 94.94 90 GLU B CA 1
ATOM 2389 C C . GLU B 1 90 ? 15.422 -8.172 9.016 1 94.94 90 GLU B C 1
ATOM 2391 O O . GLU B 1 90 ? 16.609 -8.008 9.305 1 94.94 90 GLU B O 1
ATOM 2396 N N . PHE B 1 91 ? 15.023 -8.945 8.008 1 97.38 91 PHE B N 1
ATOM 2397 C CA . PHE B 1 91 ? 15.992 -9.609 7.141 1 97.38 91 PHE B CA 1
ATOM 2398 C C . PHE B 1 91 ? 16.594 -8.625 6.141 1 97.38 91 PHE B C 1
ATOM 2400 O O . PHE B 1 91 ? 15.906 -7.715 5.672 1 97.38 91 PHE B O 1
ATOM 2407 N N . SER B 1 92 ? 17.875 -8.883 5.859 1 97.44 92 SER B N 1
ATOM 2408 C CA . SER B 1 92 ? 18.391 -8.281 4.637 1 97.44 92 SER B CA 1
ATOM 2409 C C . SER B 1 92 ? 17.75 -8.898 3.4 1 97.44 92 SER B C 1
ATOM 2411 O O . SER B 1 92 ? 17.109 -9.953 3.482 1 97.44 92 SER B O 1
ATOM 2413 N N . LEU B 1 93 ? 17.938 -8.211 2.312 1 98.12 93 LEU B N 1
ATOM 2414 C CA . LEU B 1 93 ? 17.359 -8.734 1.075 1 98.12 93 LEU B CA 1
ATOM 2415 C C . LEU B 1 93 ? 17.859 -10.156 0.808 1 98.12 93 LEU B C 1
ATOM 2417 O O . LEU B 1 93 ? 17.062 -11.055 0.527 1 98.12 93 LEU B O 1
ATOM 2421 N N . THR B 1 94 ? 19.156 -10.383 0.938 1 98.06 94 THR B N 1
ATOM 2422 C CA . THR B 1 94 ? 19.75 -11.695 0.661 1 98.06 94 THR B CA 1
ATOM 2423 C C . THR B 1 94 ? 19.234 -12.734 1.654 1 98.06 94 THR B C 1
ATOM 2425 O O . THR B 1 94 ? 18.906 -13.859 1.27 1 98.06 94 THR B O 1
ATOM 2428 N N . GLU B 1 95 ? 19.188 -12.32 2.879 1 98 95 GLU B N 1
ATOM 2429 C CA . GLU B 1 95 ? 18.672 -13.227 3.9 1 98 95 GLU B CA 1
ATOM 2430 C C . GLU B 1 95 ? 17.219 -13.602 3.631 1 98 95 GLU B C 1
ATOM 2432 O O . GLU B 1 95 ? 16.828 -14.758 3.807 1 98 95 GLU B O 1
ATOM 2437 N N . LEU B 1 96 ? 16.438 -12.641 3.229 1 98.31 96 LEU B N 1
ATOM 2438 C CA . LEU B 1 96 ? 15.031 -12.875 2.949 1 98.31 96 LEU B CA 1
ATOM 2439 C C . LEU B 1 96 ? 14.859 -13.844 1.781 1 98.31 96 LEU B C 1
ATOM 2441 O O . LEU B 1 96 ? 14.055 -14.773 1.851 1 98.31 96 LEU B O 1
ATOM 2445 N N . LEU B 1 97 ? 15.625 -13.617 0.771 1 98.25 97 LEU B N 1
ATOM 2446 C CA . LEU B 1 97 ? 15.562 -14.508 -0.382 1 98.25 97 LEU B CA 1
ATOM 2447 C C . LEU B 1 97 ? 15.977 -15.93 -0.002 1 98.25 97 LEU B C 1
ATOM 2449 O O . LEU B 1 97 ? 15.305 -16.891 -0.359 1 98.25 97 LEU B O 1
ATOM 2453 N N . ASP B 1 98 ? 17.094 -15.984 0.733 1 97.5 98 ASP B N 1
ATOM 2454 C CA . ASP B 1 98 ? 17.562 -17.297 1.184 1 97.5 98 ASP B CA 1
ATOM 2455 C C . ASP B 1 98 ? 16.5 -18 2.025 1 97.5 98 ASP B C 1
ATOM 2457 O O . ASP B 1 98 ? 16.281 -19.188 1.86 1 97.5 98 ASP B O 1
ATOM 2461 N N . PHE B 1 99 ? 15.906 -17.25 2.832 1 97.69 99 PHE B N 1
ATOM 2462 C CA . PHE B 1 99 ? 14.875 -17.797 3.713 1 97.69 99 PHE B CA 1
ATOM 2463 C C . PHE B 1 99 ? 13.68 -18.297 2.91 1 97.69 99 PHE B C 1
ATOM 2465 O O . PHE B 1 99 ? 13.219 -19.422 3.107 1 97.69 99 PHE B O 1
ATOM 2472 N N . HIS B 1 100 ? 13.164 -17.484 2.039 1 97.5 100 HIS B N 1
ATOM 2473 C CA . HIS B 1 100 ? 11.992 -17.812 1.229 1 97.5 100 HIS B CA 1
ATOM 2474 C C . HIS B 1 100 ? 12.234 -19.078 0.41 1 97.5 100 HIS B C 1
ATOM 2476 O O . HIS B 1 100 ? 11.367 -19.953 0.36 1 97.5 100 HIS B O 1
ATOM 2482 N N . PHE B 1 101 ? 13.352 -19.156 -0.128 1 97.25 101 PHE B N 1
ATOM 2483 C CA . PHE B 1 101 ? 13.594 -20.234 -1.078 1 97.25 101 PHE B CA 1
ATOM 2484 C C . PHE B 1 101 ? 14.102 -21.484 -0.362 1 97.25 101 PHE B C 1
ATOM 2486 O O . PHE B 1 101 ? 14.422 -22.484 -1.004 1 97.25 101 PHE B O 1
ATOM 2493 N N . LYS B 1 102 ? 14.164 -21.484 0.964 1 95.38 102 LYS B N 1
ATOM 2494 C CA . LYS B 1 102 ? 14.258 -22.703 1.749 1 95.38 102 LYS B CA 1
ATOM 2495 C C . LYS B 1 102 ? 12.938 -23.484 1.715 1 95.38 102 LYS B C 1
ATOM 2497 O O . LYS B 1 102 ? 12.93 -24.703 1.853 1 95.38 102 LYS B O 1
ATOM 2502 N N . PHE B 1 103 ? 11.867 -22.703 1.451 1 94.44 103 PHE B N 1
ATOM 2503 C CA . PHE B 1 103 ? 10.539 -23.312 1.515 1 94.44 103 PHE B CA 1
ATOM 2504 C C . PHE B 1 103 ? 9.93 -23.438 0.123 1 94.44 103 PHE B C 1
ATOM 2506 O O . PHE B 1 103 ? 8.969 -24.172 -0.077 1 94.44 103 PHE B O 1
ATOM 2513 N N . LYS B 1 104 ? 10.461 -22.688 -0.783 1 96.25 104 LYS B N 1
ATOM 2514 C CA . LYS B 1 104 ? 10.039 -22.766 -2.18 1 96.25 104 LYS B CA 1
ATOM 2515 C C . LYS B 1 104 ? 11.227 -23.031 -3.098 1 96.25 104 LYS B C 1
ATOM 2517 O O . LYS B 1 104 ? 12.32 -22.516 -2.879 1 96.25 104 LYS B O 1
ATOM 2522 N N . LYS B 1 105 ? 10.977 -23.781 -4.102 1 96.62 105 LYS B N 1
ATOM 2523 C CA . LYS B 1 105 ? 12 -24 -5.113 1 96.62 105 LYS B CA 1
ATOM 2524 C C . LYS B 1 105 ? 12.086 -22.828 -6.082 1 96.62 105 LYS B C 1
ATOM 2526 O O . LYS B 1 105 ? 11.062 -22.359 -6.59 1 96.62 105 LYS B O 1
ATOM 2531 N N . PRO B 1 106 ? 13.289 -22.312 -6.266 1 97.81 106 PRO B N 1
ATOM 2532 C CA . PRO B 1 106 ? 13.414 -21.297 -7.305 1 97.81 106 PRO B CA 1
ATOM 2533 C C . PRO B 1 106 ? 13.203 -21.859 -8.711 1 97.81 106 PRO B C 1
ATOM 2535 O O . PRO B 1 106 ? 13.391 -23.047 -8.938 1 97.81 106 PRO B O 1
ATOM 2538 N N . ILE B 1 107 ? 12.828 -21 -9.57 1 97.5 107 ILE B N 1
ATOM 2539 C CA . ILE B 1 107 ? 12.766 -21.422 -10.969 1 97.5 107 ILE B CA 1
ATOM 2540 C C . ILE B 1 107 ? 14.156 -21.812 -11.453 1 97.5 107 ILE B C 1
ATOM 2542 O O . ILE B 1 107 ? 15.164 -21.359 -10.898 1 97.5 107 ILE B O 1
ATOM 2546 N N . PRO B 1 108 ? 14.25 -22.641 -12.469 1 95.19 108 PRO B N 1
ATOM 2547 C CA . PRO B 1 108 ? 15.555 -23.125 -12.93 1 95.19 108 PRO B CA 1
ATOM 2548 C C . PRO B 1 108 ? 16.469 -22 -13.383 1 95.19 108 PRO B C 1
ATOM 2550 O O . PRO B 1 108 ? 16.016 -21.016 -13.977 1 95.19 108 PRO B O 1
ATOM 2553 N N . ASN B 1 109 ? 17.734 -22.078 -13.039 1 93.06 109 ASN B N 1
ATOM 2554 C CA . ASN B 1 109 ? 18.828 -21.203 -13.492 1 93.06 109 ASN B CA 1
ATOM 2555 C C . ASN B 1 109 ? 18.656 -19.781 -12.992 1 93.06 109 ASN B C 1
ATOM 2557 O O . ASN B 1 109 ? 19.094 -18.828 -13.648 1 93.06 109 ASN B O 1
ATOM 2561 N N . MET B 1 110 ? 17.891 -19.672 -11.961 1 94.88 110 MET B N 1
ATOM 2562 C CA . MET B 1 110 ? 17.734 -18.344 -11.367 1 94.88 110 MET B CA 1
ATOM 2563 C C . MET B 1 110 ? 18.438 -18.266 -10.016 1 94.88 110 MET B C 1
ATOM 2565 O O . MET B 1 110 ? 17.938 -18.781 -9.016 1 94.88 110 MET B O 1
ATOM 2569 N N . GLY B 1 111 ? 19.625 -17.625 -10.086 1 95.69 111 GLY B N 1
ATOM 2570 C CA . GLY B 1 111 ? 20.359 -17.438 -8.844 1 95.69 111 GLY B CA 1
ATOM 2571 C C . GLY B 1 111 ? 19.969 -16.172 -8.102 1 95.69 111 GLY B C 1
ATOM 2572 O O . GLY B 1 111 ? 19.234 -15.336 -8.633 1 95.69 111 GLY B O 1
ATOM 2573 N N . LEU B 1 112 ? 20.422 -16.109 -6.914 1 95.88 112 LEU B N 1
ATOM 2574 C CA . LEU B 1 112 ? 20.094 -14.969 -6.059 1 95.88 112 LEU B CA 1
ATOM 2575 C C . LEU B 1 112 ? 20.5 -13.656 -6.715 1 95.88 112 LEU B C 1
ATOM 2577 O O . LEU B 1 112 ? 19.734 -12.68 -6.684 1 95.88 112 LEU B O 1
ATOM 2581 N N . SER B 1 113 ? 21.641 -13.672 -7.262 1 96.38 113 SER B N 1
ATOM 2582 C CA . SER B 1 113 ? 22.125 -12.453 -7.902 1 96.38 113 SER B CA 1
ATOM 2583 C C . SER B 1 113 ? 21.234 -12.047 -9.07 1 96.38 113 SER B C 1
ATOM 2585 O O . SER B 1 113 ? 20.938 -10.859 -9.242 1 96.38 113 SER B O 1
ATOM 2587 N N . ASP B 1 114 ? 20.812 -13 -9.852 1 97.81 114 ASP B N 1
ATOM 2588 C CA . ASP B 1 114 ? 19.922 -12.727 -10.969 1 97.81 114 ASP B CA 1
ATOM 2589 C C . ASP B 1 114 ? 18.594 -12.164 -10.484 1 97.81 114 ASP B C 1
ATOM 2591 O O . ASP B 1 114 ? 18.062 -11.219 -11.062 1 97.81 114 ASP B O 1
ATOM 2595 N N . MET B 1 115 ? 18.047 -12.734 -9.438 1 98.12 115 MET B N 1
ATOM 2596 C CA . MET B 1 115 ? 16.781 -12.273 -8.859 1 98.12 115 MET B CA 1
ATOM 2597 C C . MET B 1 115 ? 16.875 -10.812 -8.445 1 98.12 115 MET B C 1
ATOM 2599 O O . MET B 1 115 ? 16.031 -10 -8.812 1 98.12 115 MET B O 1
ATOM 2603 N N . ILE B 1 116 ? 17.922 -10.531 -7.742 1 98.19 116 ILE B N 1
ATOM 2604 C CA . ILE B 1 116 ? 18.141 -9.195 -7.18 1 98.19 116 ILE B CA 1
ATOM 2605 C C . ILE B 1 116 ? 18.281 -8.18 -8.305 1 98.19 116 ILE B C 1
ATOM 2607 O O . ILE B 1 116 ? 17.656 -7.109 -8.266 1 98.19 116 ILE B O 1
ATOM 2611 N N . ASP B 1 117 ? 19.016 -8.539 -9.32 1 97.62 117 ASP B N 1
ATOM 2612 C CA . ASP B 1 117 ? 19.219 -7.656 -10.469 1 97.62 117 ASP B CA 1
ATOM 2613 C C . ASP B 1 117 ? 17.922 -7.418 -11.227 1 97.62 117 ASP B C 1
ATOM 2615 O O . ASP B 1 117 ? 17.609 -6.285 -11.609 1 97.62 117 ASP B O 1
ATOM 2619 N N . THR B 1 118 ? 17.172 -8.453 -11.367 1 97.75 118 THR B N 1
ATOM 2620 C CA . THR B 1 118 ? 15.922 -8.367 -12.117 1 97.75 118 THR B CA 1
ATOM 2621 C C . THR B 1 118 ? 14.914 -7.48 -11.391 1 97.75 118 THR B C 1
ATOM 2623 O O . THR B 1 118 ? 14.07 -6.844 -12.023 1 97.75 118 THR B O 1
ATOM 2626 N N . MET B 1 119 ? 15.078 -7.371 -10.078 1 97.62 119 MET B N 1
ATOM 2627 C CA . MET B 1 119 ? 14.156 -6.559 -9.281 1 97.62 119 MET B CA 1
ATOM 2628 C C . MET B 1 119 ? 14.688 -5.137 -9.125 1 97.62 119 MET B C 1
ATOM 2630 O O . MET B 1 119 ? 14.086 -4.32 -8.422 1 97.62 119 MET B O 1
ATOM 2634 N N . TYR B 1 120 ? 15.781 -4.824 -9.664 1 95.38 120 TYR B N 1
ATOM 2635 C CA . TYR B 1 120 ? 16.422 -3.521 -9.555 1 95.38 120 TYR B CA 1
ATOM 2636 C C . TYR B 1 120 ? 16.797 -3.211 -8.109 1 95.38 120 TYR B C 1
ATOM 2638 O O . TYR B 1 120 ? 16.609 -2.084 -7.645 1 95.38 120 TYR B O 1
ATOM 2646 N N . LEU B 1 121 ? 17.328 -4.266 -7.434 1 96.25 121 LEU B N 1
ATOM 2647 C CA . LEU B 1 121 ? 17.625 -4.074 -6.02 1 96.25 121 LEU B CA 1
ATOM 2648 C C . LEU B 1 121 ? 19.094 -4.371 -5.727 1 96.25 121 LEU B C 1
ATOM 2650 O O . LEU B 1 121 ? 19.469 -4.625 -4.578 1 96.25 121 LEU B O 1
ATOM 2654 N N . SER B 1 122 ? 19.938 -4.312 -6.73 1 95.5 122 SER B N 1
ATOM 2655 C CA . SER B 1 122 ? 21.328 -4.719 -6.621 1 95.5 122 SER B CA 1
ATOM 2656 C C . SER B 1 122 ? 22.062 -3.898 -5.566 1 95.5 122 SER B C 1
ATOM 2658 O O . SER B 1 122 ? 22.875 -4.438 -4.809 1 95.5 122 SER B O 1
ATOM 2660 N N . GLU B 1 123 ? 21.766 -2.637 -5.492 1 90.19 123 GLU B N 1
ATOM 2661 C CA . GLU B 1 123 ? 22.469 -1.744 -4.57 1 90.19 123 GLU B CA 1
ATOM 2662 C C . GLU B 1 123 ? 21.984 -1.935 -3.139 1 90.19 123 GLU B C 1
ATOM 2664 O O . GLU B 1 123 ? 22.516 -1.337 -2.207 1 90.19 123 GLU B O 1
ATOM 2669 N N . HIS B 1 124 ? 21.047 -2.916 -2.959 1 91.5 124 HIS B N 1
ATOM 2670 C CA . HIS B 1 124 ? 20.406 -3.031 -1.655 1 91.5 124 HIS B CA 1
ATOM 2671 C C . HIS B 1 124 ? 20.516 -4.453 -1.114 1 91.5 124 HIS B C 1
ATOM 2673 O O . HIS B 1 124 ? 19.812 -4.816 -0.171 1 91.5 124 HIS B O 1
ATOM 2679 N N . LYS B 1 125 ? 21.406 -5.246 -1.617 1 94.5 125 LYS B N 1
ATOM 2680 C CA . LYS B 1 125 ? 21.469 -6.684 -1.366 1 94.5 125 LYS B CA 1
ATOM 2681 C C . LYS B 1 125 ? 21.656 -6.973 0.12 1 94.5 125 LYS B C 1
ATOM 2683 O O . LYS B 1 125 ? 21.125 -7.957 0.638 1 94.5 125 LYS B O 1
ATOM 2688 N N . PHE B 1 126 ? 22.312 -6.055 0.831 1 94 126 PHE B N 1
ATOM 2689 C CA . PHE B 1 126 ? 22.625 -6.344 2.223 1 94 126 PHE B CA 1
ATOM 2690 C C . PHE B 1 126 ? 21.859 -5.426 3.16 1 94 126 PHE B C 1
ATOM 2692 O O . PHE B 1 126 ? 22.062 -5.461 4.375 1 94 126 PHE B O 1
ATOM 2699 N N . LYS B 1 127 ? 21 -4.648 2.613 1 92.94 127 LYS B N 1
ATOM 2700 C CA . LYS B 1 127 ? 20.188 -3.73 3.404 1 92.94 127 LYS B CA 1
ATOM 2701 C C . LYS B 1 127 ? 18.969 -4.438 3.973 1 92.94 127 LYS B C 1
ATOM 2703 O O . LYS B 1 127 ? 18.328 -5.242 3.287 1 92.94 127 LYS B O 1
ATOM 2708 N N . PRO B 1 128 ? 18.672 -4.137 5.238 1 95.19 128 PRO B N 1
ATOM 2709 C CA . PRO B 1 128 ? 17.406 -4.672 5.754 1 95.19 128 PRO B CA 1
ATOM 2710 C C . PRO B 1 128 ? 16.203 -4.184 4.961 1 95.19 128 PRO B C 1
ATOM 2712 O O . PRO B 1 128 ? 16.156 -3.029 4.531 1 95.19 128 PRO B O 1
ATOM 2715 N N . VAL B 1 129 ? 15.188 -5.02 4.816 1 96.12 129 VAL B N 1
ATOM 2716 C CA . VAL B 1 129 ? 13.992 -4.73 4.039 1 96.12 129 VAL B CA 1
ATOM 2717 C C . VAL B 1 129 ? 13.227 -3.574 4.676 1 96.12 129 VAL B C 1
ATOM 2719 O O . VAL B 1 129 ? 12.508 -2.84 3.988 1 96.12 129 VAL B O 1
ATOM 2722 N N . SER B 1 130 ? 13.414 -3.404 5.953 1 92.25 130 SER B N 1
ATOM 2723 C CA . SER B 1 130 ? 12.766 -2.305 6.664 1 92.25 130 SER B CA 1
ATOM 2724 C C . SER B 1 130 ? 13.156 -0.957 6.07 1 92.25 130 SER B C 1
ATOM 2726 O O . SER B 1 130 ? 12.438 0.032 6.234 1 92.25 130 SER B O 1
ATOM 2728 N N . GLN B 1 131 ? 14.234 -0.906 5.355 1 88.88 131 GLN B N 1
ATOM 2729 C CA . GLN B 1 131 ? 14.734 0.343 4.793 1 88.88 131 GLN B CA 1
ATOM 2730 C C . GLN B 1 131 ? 14.297 0.513 3.342 1 88.88 131 GLN B C 1
ATOM 2732 O O . GLN B 1 131 ? 14.625 1.515 2.701 1 88.88 131 GLN B O 1
ATOM 2737 N N . PHE B 1 132 ? 13.586 -0.436 2.848 1 92.69 132 PHE B N 1
ATOM 2738 C CA . PHE B 1 132 ? 13.07 -0.35 1.485 1 92.69 132 PHE B CA 1
ATOM 2739 C C . PHE B 1 132 ? 11.898 0.616 1.409 1 92.69 132 PHE B C 1
ATOM 2741 O O . PHE B 1 132 ? 11.086 0.691 2.336 1 92.69 132 PHE B O 1
ATOM 2748 N N . SER B 1 133 ? 11.875 1.336 0.307 1 90.25 133 SER B N 1
ATOM 2749 C CA . SER B 1 133 ? 10.648 2.076 0.014 1 90.25 133 SER B CA 1
ATOM 2750 C C . SER B 1 133 ? 9.477 1.133 -0.244 1 90.25 133 SER B C 1
ATOM 2752 O O . SER B 1 133 ? 9.68 -0.068 -0.446 1 90.25 133 SER B O 1
ATOM 2754 N N . SER B 1 134 ? 8.289 1.679 -0.243 1 91.94 134 SER B N 1
ATOM 2755 C CA . SER B 1 134 ? 7.098 0.88 -0.506 1 91.94 134 SER B CA 1
ATOM 2756 C C . SER B 1 134 ? 7.137 0.269 -1.902 1 91.94 134 SER B C 1
ATOM 2758 O O . SER B 1 134 ? 6.703 -0.867 -2.102 1 91.94 134 SER B O 1
ATOM 2760 N N . GLY B 1 135 ? 7.645 1.008 -2.865 1 93.75 135 GLY B N 1
ATOM 2761 C CA . GLY B 1 135 ? 7.793 0.467 -4.207 1 93.75 135 GLY B CA 1
ATOM 2762 C C . GLY B 1 135 ? 8.805 -0.662 -4.289 1 93.75 135 GLY B C 1
ATOM 2763 O O . GLY B 1 135 ? 8.586 -1.646 -4.996 1 93.75 135 GLY B O 1
ATOM 2764 N N . MET B 1 136 ? 9.852 -0.516 -3.576 1 94.5 136 MET B N 1
ATOM 2765 C CA . MET B 1 136 ? 10.867 -1.565 -3.512 1 94.5 136 MET B CA 1
ATOM 2766 C C . MET B 1 136 ? 10.297 -2.832 -2.879 1 94.5 136 MET B C 1
ATOM 2768 O O . MET B 1 136 ? 10.523 -3.936 -3.377 1 94.5 136 MET B O 1
ATOM 2772 N N . LYS B 1 137 ? 9.586 -2.641 -1.839 1 95.81 137 LYS B N 1
ATOM 2773 C CA . LYS B 1 137 ? 8.953 -3.773 -1.169 1 95.81 137 LYS B CA 1
ATOM 2774 C C . LYS B 1 137 ? 7.965 -4.48 -2.094 1 95.81 137 LYS B C 1
ATOM 2776 O O . LYS B 1 137 ? 7.891 -5.711 -2.109 1 95.81 137 LYS B O 1
ATOM 2781 N N . GLN B 1 138 ? 7.258 -3.715 -2.82 1 96.38 138 GLN B N 1
ATOM 2782 C CA . GLN B 1 138 ? 6.297 -4.305 -3.746 1 96.38 138 GLN B CA 1
ATOM 2783 C C . GLN B 1 138 ? 7.004 -5.109 -4.832 1 96.38 138 GLN B C 1
ATOM 2785 O O . GLN B 1 138 ? 6.574 -6.219 -5.168 1 96.38 138 GLN B O 1
ATOM 2790 N N . ARG B 1 139 ? 8.039 -4.586 -5.383 1 97.19 139 ARG B N 1
ATOM 2791 C CA . ARG B 1 139 ? 8.797 -5.336 -6.379 1 97.19 139 ARG B CA 1
ATOM 2792 C C . ARG B 1 139 ? 9.352 -6.629 -5.785 1 97.19 139 ARG B C 1
ATOM 2794 O O . ARG B 1 139 ? 9.367 -7.664 -6.453 1 97.19 139 ARG B O 1
ATOM 2801 N N . LEU B 1 140 ? 9.75 -6.508 -4.59 1 98.06 140 LEU B N 1
ATOM 2802 C CA . LEU B 1 140 ? 10.266 -7.684 -3.895 1 98.06 140 LEU B CA 1
ATOM 2803 C C . LEU B 1 140 ? 9.172 -8.742 -3.742 1 98.06 140 LEU B C 1
ATOM 2805 O O . LEU B 1 140 ? 9.391 -9.914 -4.043 1 98.06 140 LEU B O 1
ATOM 2809 N N . LYS B 1 141 ? 8 -8.352 -3.338 1 98.12 141 LYS B N 1
ATOM 2810 C CA . LYS B 1 141 ? 6.883 -9.281 -3.193 1 98.12 141 LYS B CA 1
ATOM 2811 C C . LYS B 1 141 ? 6.574 -9.984 -4.516 1 98.12 141 LYS B C 1
ATOM 2813 O O . LYS B 1 141 ? 6.402 -11.203 -4.555 1 98.12 141 LYS B O 1
ATOM 2818 N N . ILE B 1 142 ? 6.555 -9.203 -5.504 1 98.5 142 ILE B N 1
ATOM 2819 C CA . ILE B 1 142 ? 6.254 -9.734 -6.828 1 98.5 142 ILE B CA 1
ATOM 2820 C C . ILE B 1 142 ? 7.363 -10.688 -7.266 1 98.5 142 ILE B C 1
ATOM 2822 O O . ILE B 1 142 ? 7.09 -11.781 -7.773 1 98.5 142 ILE B O 1
ATOM 2826 N N . GLY B 1 143 ? 8.578 -10.258 -7.043 1 98.5 143 GLY B N 1
ATOM 2827 C CA . GLY B 1 143 ? 9.719 -11.094 -7.391 1 98.5 143 GLY B CA 1
ATOM 2828 C C . GLY B 1 143 ? 9.688 -12.453 -6.707 1 98.5 143 GLY B C 1
ATOM 2829 O O . GLY B 1 143 ? 9.93 -13.477 -7.348 1 98.5 143 GLY B O 1
ATOM 2830 N N . LEU B 1 144 ? 9.367 -12.484 -5.449 1 98.38 144 LEU B N 1
ATOM 2831 C CA . LEU B 1 144 ? 9.273 -13.742 -4.711 1 98.38 144 LEU B CA 1
ATOM 2832 C C . LEU B 1 144 ? 8.273 -14.688 -5.367 1 98.38 144 LEU B C 1
ATOM 2834 O O . LEU B 1 144 ? 8.5 -15.898 -5.43 1 98.38 144 LEU B O 1
ATOM 2838 N N . CYS B 1 145 ? 7.234 -14.094 -5.879 1 98.5 145 CYS B N 1
ATOM 2839 C CA . CYS B 1 145 ? 6.223 -14.891 -6.555 1 98.5 145 CYS B CA 1
ATOM 2840 C C . CYS B 1 145 ? 6.727 -15.391 -7.902 1 98.5 145 CYS B C 1
ATOM 2842 O O . CYS B 1 145 ? 6.602 -16.578 -8.219 1 98.5 145 CYS B O 1
ATOM 2844 N N . LEU B 1 146 ? 7.344 -14.531 -8.617 1 98.5 146 LEU B N 1
ATOM 2845 C CA . LEU B 1 146 ? 7.777 -14.828 -9.977 1 98.5 146 LEU B CA 1
ATOM 2846 C C . LEU B 1 146 ? 8.875 -15.883 -9.984 1 98.5 146 LEU B C 1
ATOM 2848 O O . LEU B 1 146 ? 8.867 -16.781 -10.82 1 98.5 146 LEU B O 1
ATOM 2852 N N . PHE B 1 147 ? 9.734 -15.82 -9.023 1 98.56 147 PHE B N 1
ATOM 2853 C CA . PHE B 1 147 ? 10.938 -16.641 -9.07 1 98.56 147 PHE B CA 1
ATOM 2854 C C . PHE B 1 147 ? 10.742 -17.938 -8.297 1 98.56 147 PHE B C 1
ATOM 2856 O O . PHE B 1 147 ? 11.633 -18.781 -8.266 1 98.56 147 PHE B O 1
ATOM 2863 N N . SER B 1 148 ? 9.602 -18.141 -7.715 1 98.31 148 SER B N 1
ATOM 2864 C CA . SER B 1 148 ? 9.242 -19.422 -7.113 1 98.31 148 SER B CA 1
ATOM 2865 C C . SER B 1 148 ? 8.664 -20.375 -8.148 1 98.31 148 SER B C 1
ATOM 2867 O O . SER B 1 148 ? 7.785 -20 -8.93 1 98.31 148 SER B O 1
ATOM 2869 N N . ASP B 1 149 ? 9.172 -21.531 -8.094 1 97.69 149 ASP B N 1
ATOM 2870 C CA . ASP B 1 149 ? 8.68 -22.562 -9.016 1 97.69 149 ASP B CA 1
ATOM 2871 C C . ASP B 1 149 ? 7.352 -23.125 -8.539 1 97.69 149 ASP B C 1
ATOM 2873 O O . ASP B 1 149 ? 7.277 -24.297 -8.148 1 97.69 149 ASP B O 1
ATOM 2877 N N . CYS B 1 150 ? 6.348 -22.344 -8.633 1 97.81 150 CYS B N 1
ATOM 2878 C CA . CYS B 1 150 ? 4.984 -22.688 -8.25 1 97.81 150 CYS B CA 1
ATOM 2879 C C . CYS B 1 150 ? 4.023 -22.5 -9.414 1 97.81 150 CYS B C 1
ATOM 2881 O O . CYS B 1 150 ? 4.09 -21.5 -10.125 1 97.81 150 CYS B O 1
ATOM 2883 N N . PRO B 1 151 ? 3.16 -23.422 -9.562 1 97.81 151 PRO B N 1
ATOM 2884 C CA . PRO B 1 151 ? 2.289 -23.359 -10.742 1 97.81 151 PRO B CA 1
ATOM 2885 C C . PRO B 1 151 ? 1.181 -22.328 -10.602 1 97.81 151 PRO B C 1
ATOM 2887 O O . PRO B 1 151 ? 0.589 -21.906 -11.602 1 97.81 151 PRO B O 1
ATOM 2890 N N . LEU B 1 152 ? 0.869 -21.891 -9.367 1 98.31 152 LEU B N 1
ATOM 2891 C CA . LEU B 1 152 ? -0.218 -20.938 -9.133 1 98.31 152 LEU B CA 1
ATOM 2892 C C . LEU B 1 152 ? 0.307 -19.656 -8.516 1 98.31 152 LEU B C 1
ATOM 2894 O O . LEU B 1 152 ? 1.011 -19.688 -7.504 1 98.31 152 LEU B O 1
ATOM 2898 N N . MET B 1 153 ? 0.036 -18.562 -9.172 1 98.5 153 MET B N 1
ATOM 2899 C CA . MET B 1 153 ? 0.407 -17.234 -8.688 1 98.5 153 MET B CA 1
ATOM 2900 C C . MET B 1 153 ? -0.829 -16.375 -8.469 1 98.5 153 MET B C 1
ATOM 2902 O O . MET B 1 153 ? -1.622 -16.172 -9.391 1 98.5 153 MET B O 1
ATOM 2906 N N . LEU B 1 154 ? -0.998 -15.914 -7.25 1 98.56 154 LEU B N 1
ATOM 2907 C CA . LEU B 1 154 ? -2.115 -15.062 -6.863 1 98.56 154 LEU B CA 1
ATOM 2908 C C . LEU B 1 154 ? -1.64 -13.641 -6.574 1 98.56 154 LEU B C 1
ATOM 2910 O O . LEU B 1 154 ? -0.77 -13.438 -5.723 1 98.56 154 LEU B O 1
ATOM 2914 N N . LEU B 1 155 ? -2.223 -12.703 -7.238 1 98.5 155 LEU B N 1
ATOM 2915 C CA . LEU B 1 155 ? -1.815 -11.305 -7.098 1 98.5 155 LEU B CA 1
ATOM 2916 C C . LEU B 1 155 ? -2.998 -10.438 -6.691 1 98.5 155 LEU B C 1
ATOM 2918 O O . LEU B 1 155 ? -4.004 -10.375 -7.398 1 98.5 155 LEU B O 1
ATOM 2922 N N . ASP B 1 156 ? -2.887 -9.805 -5.602 1 97.5 156 ASP B N 1
ATOM 2923 C CA . ASP B 1 156 ? -3.867 -8.828 -5.141 1 97.5 156 ASP B CA 1
ATOM 2924 C C . ASP B 1 156 ? -3.312 -7.406 -5.238 1 97.5 156 ASP B C 1
ATOM 2926 O O . ASP B 1 156 ? -2.43 -7.023 -4.465 1 97.5 156 ASP B O 1
ATOM 2930 N N . GLU B 1 157 ? -3.826 -6.621 -6.203 1 96.19 157 GLU B N 1
ATOM 2931 C CA . GLU B 1 157 ? -3.359 -5.262 -6.445 1 96.19 157 GLU B CA 1
ATOM 2932 C C . GLU B 1 157 ? -1.84 -5.211 -6.57 1 96.19 157 GLU B C 1
ATOM 2934 O O . GLU B 1 157 ? -1.176 -4.484 -5.828 1 96.19 157 GLU B O 1
ATOM 2939 N N . PRO B 1 158 ? -1.353 -5.836 -7.59 1 97.31 158 PRO B N 1
ATOM 2940 C CA . PRO B 1 158 ? 0.087 -6.105 -7.637 1 97.31 158 PRO B CA 1
ATOM 2941 C C . PRO B 1 158 ? 0.917 -4.84 -7.848 1 97.31 158 PRO B C 1
ATOM 2943 O O . PRO B 1 158 ? 2.105 -4.816 -7.516 1 97.31 158 PRO B O 1
ATOM 2946 N N . THR B 1 159 ? 0.352 -3.814 -8.352 1 95.62 159 THR B N 1
ATOM 2947 C CA . THR B 1 159 ? 1.194 -2.668 -8.672 1 95.62 159 THR B CA 1
ATOM 2948 C C . THR B 1 159 ? 0.987 -1.546 -7.656 1 95.62 159 THR B C 1
ATOM 2950 O O . THR B 1 159 ? 1.397 -0.407 -7.891 1 95.62 159 THR B O 1
ATOM 2953 N N . SER B 1 160 ? 0.356 -1.92 -6.582 1 92.56 160 SER B N 1
ATOM 2954 C CA . SER B 1 160 ? 0.235 -0.948 -5.5 1 92.56 160 SER B CA 1
ATOM 2955 C C . SER B 1 160 ? 1.586 -0.324 -5.164 1 92.56 160 SER B C 1
ATOM 2957 O O . SER B 1 160 ? 2.59 -1.029 -5.051 1 92.56 160 SER B O 1
ATOM 2959 N N . ASN B 1 161 ? 1.666 1.058 -5.164 1 90.56 161 ASN B N 1
ATOM 2960 C CA . ASN B 1 161 ? 2.83 1.826 -4.734 1 90.56 161 ASN B CA 1
ATOM 2961 C C . ASN B 1 161 ? 3.934 1.806 -5.789 1 90.56 161 ASN B C 1
ATOM 2963 O O . ASN B 1 161 ? 5.043 2.275 -5.539 1 90.56 161 ASN B O 1
ATOM 2967 N N . LEU B 1 162 ? 3.613 1.254 -6.922 1 94.62 162 LEU B N 1
ATOM 2968 C CA . LEU B 1 162 ? 4.594 1.303 -8 1 94.62 162 LEU B CA 1
ATOM 2969 C C . LEU B 1 162 ? 4.379 2.537 -8.875 1 94.62 162 LEU B C 1
ATOM 2971 O O . LEU B 1 162 ? 3.24 2.91 -9.164 1 94.62 162 LEU B O 1
ATOM 2975 N N . ASP B 1 163 ? 5.523 3.105 -9.258 1 93.31 163 ASP B N 1
ATOM 2976 C CA . ASP B 1 163 ? 5.434 4.152 -10.273 1 93.31 163 ASP B CA 1
ATOM 2977 C C . ASP B 1 163 ? 5.316 3.551 -11.672 1 93.31 163 ASP B C 1
ATOM 2979 O O . ASP B 1 163 ? 5.18 2.334 -11.828 1 93.31 163 ASP B O 1
ATOM 2983 N N . GLN B 1 164 ? 5.328 4.395 -12.625 1 93.62 164 GLN B N 1
ATOM 2984 C CA . GLN B 1 164 ? 5.105 3.93 -13.992 1 93.62 164 GLN B CA 1
ATOM 2985 C C . GLN B 1 164 ? 6.195 2.955 -14.422 1 93.62 164 GLN B C 1
ATOM 2987 O O . GLN B 1 164 ? 5.914 1.954 -15.086 1 93.62 164 GLN B O 1
ATOM 2992 N N . LYS B 1 165 ? 7.414 3.252 -14.062 1 95 165 LYS B N 1
ATOM 2993 C CA . LYS B 1 165 ? 8.508 2.338 -14.375 1 95 165 LYS B CA 1
ATOM 2994 C C . LYS B 1 165 ? 8.289 0.977 -13.719 1 95 165 LYS B C 1
ATOM 2996 O O . LYS B 1 165 ? 8.523 -0.062 -14.336 1 95 165 LYS B O 1
ATOM 3001 N N . GLY B 1 166 ? 7.82 0.948 -12.547 1 96.31 166 GLY B N 1
ATOM 3002 C CA . GLY B 1 166 ? 7.508 -0.277 -11.828 1 96.31 166 GLY B CA 1
ATOM 3003 C C . GLY B 1 166 ? 6.379 -1.069 -12.461 1 96.31 166 GLY B C 1
ATOM 3004 O O . GLY B 1 166 ? 6.434 -2.299 -12.516 1 96.31 166 GLY B O 1
ATOM 3005 N N . VAL B 1 167 ? 5.426 -0.375 -12.961 1 96.62 167 VAL B N 1
ATOM 3006 C CA . VAL B 1 167 ? 4.297 -1.024 -13.617 1 96.62 167 VAL B CA 1
ATOM 3007 C C . VAL B 1 167 ? 4.773 -1.707 -14.898 1 96.62 167 VAL B C 1
ATOM 3009 O O . VAL B 1 167 ? 4.422 -2.859 -15.164 1 96.62 167 VAL B O 1
ATOM 3012 N N . ASN B 1 168 ? 5.547 -0.982 -15.656 1 97.62 168 ASN B N 1
ATOM 3013 C CA . ASN B 1 168 ? 6.102 -1.569 -16.875 1 97.62 168 ASN B CA 1
ATOM 3014 C C . ASN B 1 168 ? 6.969 -2.787 -16.562 1 97.62 168 ASN B C 1
ATOM 3016 O O . ASN B 1 168 ? 6.902 -3.799 -17.266 1 97.62 168 ASN B O 1
ATOM 3020 N N . TRP B 1 169 ? 7.699 -2.646 -15.586 1 98.12 169 TRP B N 1
ATOM 3021 C CA . TRP B 1 169 ? 8.508 -3.762 -15.109 1 98.12 169 TRP B CA 1
ATOM 3022 C C . TRP B 1 169 ? 7.633 -4.957 -14.75 1 98.12 169 TRP B C 1
ATOM 3024 O O . TRP B 1 169 ? 7.902 -6.082 -15.18 1 98.12 169 TRP B O 1
ATOM 3034 N N . TYR B 1 170 ? 6.586 -4.727 -14.016 1 98.62 170 TYR B N 1
ATOM 3035 C CA . TYR B 1 170 ? 5.641 -5.766 -13.617 1 98.62 170 TYR B CA 1
ATOM 3036 C C . TYR B 1 170 ? 5.098 -6.504 -14.828 1 98.62 170 TYR B C 1
ATOM 3038 O O . TYR B 1 170 ? 5.137 -7.738 -14.883 1 98.62 170 TYR B O 1
ATOM 3046 N N . LEU B 1 171 ? 4.695 -5.793 -15.773 1 98.62 171 LEU B N 1
ATOM 3047 C CA . LEU B 1 171 ? 4.121 -6.383 -16.984 1 98.62 171 LEU B CA 1
ATOM 3048 C C . LEU B 1 171 ? 5.156 -7.215 -17.719 1 98.62 171 LEU B C 1
ATOM 3050 O O . LEU B 1 171 ? 4.867 -8.336 -18.156 1 98.62 171 LEU B O 1
ATOM 3054 N N . LYS B 1 172 ? 6.324 -6.723 -17.797 1 98.44 172 LYS B N 1
ATOM 3055 C CA . LYS B 1 172 ? 7.402 -7.445 -18.469 1 98.44 172 LYS B CA 1
ATOM 3056 C C . LYS B 1 172 ? 7.762 -8.719 -17.703 1 98.44 172 LYS B C 1
ATOM 3058 O O . LYS B 1 172 ? 8.023 -9.758 -18.312 1 98.44 172 LYS B O 1
ATOM 3063 N N . MET B 1 173 ? 7.777 -8.633 -16.438 1 98.38 173 MET B N 1
ATOM 3064 C CA . MET B 1 173 ? 8.117 -9.781 -15.602 1 98.38 173 MET B CA 1
ATOM 3065 C C . MET B 1 173 ? 7.078 -10.891 -15.75 1 98.38 173 MET B C 1
ATOM 3067 O O . MET B 1 173 ? 7.43 -12.07 -15.836 1 98.38 173 MET B O 1
ATOM 3071 N N . ILE B 1 174 ? 5.836 -10.539 -15.789 1 98.5 174 ILE B N 1
ATOM 3072 C CA . ILE B 1 174 ? 4.777 -11.523 -16 1 98.5 174 ILE B CA 1
ATOM 3073 C C . ILE B 1 174 ? 4.984 -12.227 -17.328 1 98.5 174 ILE B C 1
ATOM 3075 O O . ILE B 1 174 ? 4.941 -13.453 -17.406 1 98.5 174 ILE B O 1
ATOM 3079 N N . GLU B 1 175 ? 5.25 -11.477 -18.312 1 97.88 175 GLU B N 1
ATOM 3080 C CA . GLU B 1 175 ? 5.445 -11.992 -19.656 1 97.88 175 GLU B CA 1
ATOM 3081 C C . GLU B 1 175 ? 6.637 -12.945 -19.719 1 97.88 175 GLU B C 1
ATOM 3083 O O . GLU B 1 175 ? 6.613 -13.938 -20.438 1 97.88 175 GLU B O 1
ATOM 3088 N N . THR B 1 176 ? 7.621 -12.695 -18.953 1 97.69 176 THR B N 1
ATOM 3089 C CA . THR B 1 176 ? 8.883 -13.422 -19.047 1 97.69 176 THR B CA 1
ATOM 3090 C C . THR B 1 176 ? 8.867 -14.641 -18.125 1 97.69 176 THR B C 1
ATOM 3092 O O . THR B 1 176 ? 9.289 -15.727 -18.531 1 97.69 176 THR B O 1
ATOM 3095 N N . TYR B 1 177 ? 8.289 -14.477 -16.906 1 97.56 177 TYR B N 1
ATOM 3096 C CA . TYR B 1 177 ? 8.555 -15.492 -15.891 1 97.56 177 TYR B CA 1
ATOM 3097 C C . TYR B 1 177 ? 7.266 -16.219 -15.492 1 97.56 177 TYR B C 1
ATOM 3099 O O . TYR B 1 177 ? 7.305 -17.203 -14.773 1 97.56 177 TYR B O 1
ATOM 3107 N N . ALA B 1 178 ? 6.082 -15.773 -15.969 1 97.25 178 ALA B N 1
ATOM 3108 C CA . ALA B 1 178 ? 4.832 -16.375 -15.508 1 97.25 178 ALA B CA 1
ATOM 3109 C C . ALA B 1 178 ? 4.129 -17.109 -16.641 1 97.25 178 ALA B C 1
ATOM 3111 O O . ALA B 1 178 ? 2.945 -17.438 -16.547 1 97.25 178 ALA B O 1
ATOM 3112 N N . VAL B 1 179 ? 4.797 -17.406 -17.703 1 95.44 179 VAL B N 1
ATOM 3113 C CA . VAL B 1 179 ? 4.211 -17.969 -18.922 1 95.44 179 VAL B CA 1
ATOM 3114 C C . VAL B 1 179 ? 3.529 -19.297 -18.578 1 95.44 179 VAL B C 1
ATOM 3116 O O . VAL B 1 179 ? 2.377 -19.516 -18.953 1 95.44 179 VAL B O 1
ATOM 3119 N N . GLU B 1 180 ? 4.172 -20.094 -17.875 1 95.25 180 GLU B N 1
ATOM 3120 C CA . GLU B 1 180 ? 3.66 -21.422 -17.609 1 95.25 180 GLU B CA 1
ATOM 3121 C C . GLU B 1 180 ? 2.896 -21.484 -16.297 1 95.25 180 GLU B C 1
ATOM 3123 O O . GLU B 1 180 ? 2.602 -22.562 -15.789 1 95.25 180 GLU B O 1
ATOM 3128 N N . LYS B 1 181 ? 2.664 -20.344 -15.711 1 97.31 181 LYS B N 1
ATOM 3129 C CA . LYS B 1 181 ? 1.943 -20.297 -14.445 1 97.31 181 LYS B CA 1
ATOM 3130 C C . LYS B 1 181 ? 0.468 -19.969 -14.664 1 97.31 181 LYS B C 1
ATOM 3132 O O . LYS B 1 181 ? 0.115 -19.266 -15.609 1 97.31 181 LYS B O 1
ATOM 3137 N N . THR B 1 182 ? -0.387 -20.594 -13.852 1 98.25 182 THR B N 1
ATOM 3138 C CA . THR B 1 182 ? -1.742 -20.078 -13.68 1 98.25 182 THR B CA 1
ATOM 3139 C C . THR B 1 182 ? -1.745 -18.828 -12.812 1 98.25 182 THR B C 1
ATOM 3141 O O . THR B 1 182 ? -1.242 -18.844 -11.688 1 98.25 182 THR B O 1
ATOM 3144 N N . VAL B 1 183 ? -2.244 -17.703 -13.375 1 98.5 183 VAL B N 1
ATOM 3145 C CA . VAL B 1 183 ? -2.148 -16.438 -12.672 1 98.5 183 VAL B CA 1
ATOM 3146 C C . VAL B 1 183 ? -3.547 -15.859 -12.453 1 98.5 183 VAL B C 1
ATOM 3148 O O . VAL B 1 183 ? -4.352 -15.789 -13.383 1 98.5 183 VAL B O 1
ATOM 3151 N N . LEU B 1 184 ? -3.83 -15.516 -11.234 1 98.56 184 LEU B N 1
ATOM 3152 C CA . LEU B 1 184 ? -5.039 -14.781 -10.883 1 98.56 184 LEU B CA 1
ATOM 3153 C C . LEU B 1 184 ? -4.699 -13.391 -10.359 1 98.56 184 LEU B C 1
ATOM 3155 O O . LEU B 1 184 ? -3.949 -13.25 -9.391 1 98.56 184 LEU B O 1
ATOM 3159 N N . VAL B 1 185 ? -5.215 -12.375 -10.992 1 98.62 185 VAL B N 1
ATOM 3160 C CA . VAL B 1 185 ? -4.969 -10.992 -10.609 1 98.62 185 VAL B CA 1
ATOM 3161 C C . VAL B 1 185 ? -6.262 -10.352 -10.102 1 98.62 185 VAL B C 1
ATOM 3163 O O . VAL B 1 185 ? -7.258 -10.297 -10.828 1 98.62 185 VAL B O 1
ATOM 3166 N N . CYS B 1 186 ? -6.238 -9.945 -8.891 1 97.88 186 CYS B N 1
ATOM 3167 C CA . CYS B 1 186 ? -7.32 -9.141 -8.336 1 97.88 186 CYS B CA 1
ATOM 3168 C C . CYS B 1 186 ? -6.973 -7.656 -8.383 1 97.88 186 CYS B C 1
ATOM 3170 O O . CYS B 1 186 ? -5.973 -7.23 -7.809 1 97.88 186 CYS B O 1
ATOM 3172 N N . SER B 1 187 ? -7.789 -6.906 -9.109 1 96.69 187 SER B N 1
ATOM 3173 C CA . SER B 1 187 ? -7.438 -5.496 -9.25 1 96.69 187 SER B CA 1
ATOM 3174 C C . SER B 1 187 ? -8.633 -4.672 -9.727 1 96.69 187 SER B C 1
ATOM 3176 O O . SER B 1 187 ? -9.586 -5.219 -10.289 1 96.69 187 SER B O 1
ATOM 3178 N N . ASN B 1 188 ? -8.578 -3.4 -9.406 1 94 188 ASN B N 1
ATOM 3179 C CA . ASN B 1 188 ? -9.508 -2.434 -9.977 1 94 188 ASN B CA 1
ATOM 3180 C C . ASN B 1 188 ? -8.844 -1.576 -11.047 1 94 188 ASN B C 1
ATOM 3182 O O . ASN B 1 188 ? -9.484 -0.707 -11.641 1 94 188 ASN B O 1
ATOM 3186 N N . GLU B 1 189 ? -7.617 -1.858 -11.375 1 93.12 189 GLU B N 1
ATOM 3187 C CA . GLU B 1 189 ? -6.844 -1.064 -12.328 1 93.12 189 GLU B CA 1
ATOM 3188 C C . GLU B 1 189 ? -6.547 -1.856 -13.594 1 93.12 189 GLU B C 1
ATOM 3190 O O . GLU B 1 189 ? -5.688 -2.738 -13.602 1 93.12 189 GLU B O 1
ATOM 3195 N N . PRO B 1 190 ? -7.043 -1.387 -14.641 1 95.06 190 PRO B N 1
ATOM 3196 C CA . PRO B 1 190 ? -6.926 -2.152 -15.883 1 95.06 190 PRO B CA 1
ATOM 3197 C C . PRO B 1 190 ? -5.473 -2.414 -16.281 1 95.06 190 PRO B C 1
ATOM 3199 O O . PRO B 1 190 ? -5.16 -3.475 -16.828 1 95.06 190 PRO B O 1
ATOM 3202 N N . LYS B 1 191 ? -4.594 -1.551 -15.992 1 94.25 191 LYS B N 1
ATOM 3203 C CA . LYS B 1 191 ? -3.193 -1.693 -16.375 1 94.25 191 LYS B CA 1
ATOM 3204 C C . LYS B 1 191 ? -2.559 -2.908 -15.711 1 94.25 191 LYS B C 1
ATOM 3206 O O . LYS B 1 191 ? -1.51 -3.387 -16.141 1 94.25 191 LYS B O 1
ATOM 3211 N N . GLU B 1 192 ? -3.189 -3.443 -14.742 1 97.06 192 GLU B N 1
ATOM 3212 C CA . GLU B 1 192 ? -2.59 -4.512 -13.953 1 97.06 192 GLU B CA 1
ATOM 3213 C C . GLU B 1 192 ? -2.904 -5.883 -14.539 1 97.06 192 GLU B C 1
ATOM 3215 O O . GLU B 1 192 ? -2.287 -6.883 -14.164 1 97.06 192 GLU B O 1
ATOM 3220 N N . TYR B 1 193 ? -3.863 -5.887 -15.484 1 98.12 193 TYR B N 1
ATOM 3221 C CA . TYR B 1 193 ? -4.305 -7.203 -15.922 1 98.12 193 TYR B CA 1
ATOM 3222 C C . TYR B 1 193 ? -4.539 -7.227 -17.422 1 98.12 193 TYR B C 1
ATOM 3224 O O . TYR B 1 193 ? -5.426 -7.934 -17.922 1 98.12 193 TYR B O 1
ATOM 3232 N N . THR B 1 194 ? -3.789 -6.48 -18.156 1 97.56 194 THR B N 1
ATOM 3233 C CA . THR B 1 194 ? -3.932 -6.367 -19.609 1 97.56 194 THR B CA 1
ATOM 3234 C C . THR B 1 194 ? -3.623 -7.699 -20.281 1 97.56 194 THR B C 1
ATOM 3236 O O . THR B 1 194 ? -4.078 -7.953 -21.406 1 97.56 194 THR B O 1
ATOM 3239 N N . PHE B 1 195 ? -2.906 -8.539 -19.656 1 97.81 195 PHE B N 1
ATOM 3240 C CA . PHE B 1 195 ? -2.477 -9.812 -20.219 1 97.81 195 PHE B CA 1
ATOM 3241 C C . PHE B 1 195 ? -3.488 -10.906 -19.922 1 97.81 195 PHE B C 1
ATOM 3243 O O . PHE B 1 195 ? -3.348 -12.039 -20.406 1 97.81 195 PHE B O 1
ATOM 3250 N N . CYS B 1 196 ? -4.48 -10.609 -19.125 1 98.12 196 CYS B N 1
ATOM 3251 C CA . CYS B 1 196 ? -5.465 -11.617 -18.75 1 98.12 196 CYS B CA 1
ATOM 3252 C C . CYS B 1 196 ? -6.496 -11.812 -19.844 1 98.12 196 CYS B C 1
ATOM 3254 O O . CYS B 1 196 ? -7.066 -10.836 -20.344 1 98.12 196 CYS B O 1
ATOM 3256 N N . ASP B 1 197 ? -6.727 -13.039 -20.141 1 95.12 197 ASP B N 1
ATOM 3257 C CA . ASP B 1 197 ? -7.68 -13.367 -21.188 1 95.12 197 ASP B CA 1
ATOM 3258 C C . ASP B 1 197 ? -9.086 -13.555 -20.625 1 95.12 197 ASP B C 1
ATOM 3260 O O . ASP B 1 197 ? -10.078 -13.445 -21.359 1 95.12 197 ASP B O 1
ATOM 3264 N N . GLN B 1 198 ? -9.164 -13.898 -19.453 1 96.44 198 GLN B N 1
ATOM 3265 C CA . GLN B 1 198 ? -10.43 -14.086 -18.75 1 96.44 198 GLN B CA 1
ATOM 3266 C C . GLN B 1 198 ? -10.609 -13.031 -17.656 1 96.44 198 GLN B C 1
ATOM 3268 O O . GLN B 1 198 ? -9.648 -12.672 -16.969 1 96.44 198 GLN B O 1
ATOM 3273 N N . LYS B 1 199 ? -11.828 -12.547 -17.562 1 96.81 199 LYS B N 1
ATOM 3274 C CA . LYS B 1 199 ? -12.148 -11.555 -16.547 1 96.81 199 LYS B CA 1
ATOM 3275 C C . LYS B 1 199 ? -13.477 -11.867 -15.867 1 96.81 199 LYS B C 1
ATOM 3277 O O . LYS B 1 199 ? -14.438 -12.281 -16.516 1 96.81 199 LYS B O 1
ATOM 3282 N N . ILE B 1 200 ? -13.484 -11.688 -14.609 1 96.62 200 ILE B N 1
ATOM 3283 C CA . ILE B 1 200 ? -14.734 -11.758 -13.859 1 96.62 200 ILE B CA 1
ATOM 3284 C C . ILE B 1 200 ? -14.906 -10.5 -13.008 1 96.62 200 ILE B C 1
ATOM 3286 O O . ILE B 1 200 ? -13.922 -9.969 -12.484 1 96.62 200 ILE B O 1
ATOM 3290 N N . THR B 1 201 ? -16.156 -10.094 -12.859 1 97.38 201 THR B N 1
ATOM 3291 C CA . THR B 1 201 ? -16.484 -8.922 -12.055 1 97.38 201 THR B CA 1
ATOM 3292 C C . THR B 1 201 ? -17.141 -9.336 -10.742 1 97.38 201 THR B C 1
ATOM 3294 O O . THR B 1 201 ? -18.203 -9.961 -10.742 1 97.38 201 THR B O 1
ATOM 3297 N N . MET B 1 202 ? -16.594 -8.906 -9.703 1 96.69 202 MET B N 1
ATOM 3298 C CA . MET B 1 202 ? -17.047 -9.336 -8.383 1 96.69 202 MET B CA 1
ATOM 3299 C C . MET B 1 202 ? -18.484 -8.883 -8.125 1 96.69 202 MET B C 1
ATOM 3301 O O . MET B 1 202 ? -19.266 -9.594 -7.496 1 96.69 202 MET B O 1
ATOM 3305 N N . GLU B 1 203 ? -18.781 -7.754 -8.57 1 94.94 203 GLU B N 1
ATOM 3306 C CA . GLU B 1 203 ? -20.094 -7.172 -8.328 1 94.94 203 GLU B CA 1
ATOM 3307 C C . GLU B 1 203 ? -21.203 -8.078 -8.859 1 94.94 203 GLU B C 1
ATOM 3309 O O . GLU B 1 203 ? -22.344 -8.031 -8.367 1 94.94 203 GLU B O 1
ATOM 3314 N N . ASP B 1 204 ? -20.922 -8.859 -9.812 1 95.44 204 ASP B N 1
ATOM 3315 C CA . ASP B 1 204 ? -21.906 -9.742 -10.414 1 95.44 204 ASP B CA 1
ATOM 3316 C C . ASP B 1 204 ? -22.328 -10.844 -9.453 1 95.44 204 ASP B C 1
ATOM 3318 O O . ASP B 1 204 ? -23.344 -11.508 -9.656 1 95.44 204 ASP B O 1
ATOM 3322 N N . TYR B 1 205 ? -21.562 -11.016 -8.414 1 95.12 205 TYR B N 1
ATOM 3323 C CA . TYR B 1 205 ? -21.812 -12.125 -7.504 1 95.12 205 TYR B CA 1
ATOM 3324 C C . TYR B 1 205 ? -22.234 -11.625 -6.125 1 95.12 205 TYR B C 1
ATOM 3326 O O . TYR B 1 205 ? -22.297 -12.398 -5.168 1 95.12 205 TYR B O 1
ATOM 3334 N N . LYS B 1 206 ? -22.312 -10.344 -6.07 1 87.56 206 LYS B N 1
ATOM 3335 C CA . LYS B 1 206 ? -22.797 -9.766 -4.824 1 87.56 206 LYS B CA 1
ATOM 3336 C C . LYS B 1 206 ? -24.312 -9.875 -4.727 1 87.56 206 LYS B C 1
ATOM 3338 O O . LYS B 1 206 ? -25.016 -9.766 -5.73 1 87.56 206 LYS B O 1
ATOM 3343 N N . LEU B 1 207 ? -24.719 -10.445 -3.535 1 73.44 207 LEU B N 1
ATOM 3344 C CA . LEU B 1 207 ? -26.172 -10.492 -3.369 1 73.44 207 LEU B CA 1
ATOM 3345 C C . LEU B 1 207 ? -26.75 -9.086 -3.291 1 73.44 207 LEU B C 1
ATOM 3347 O O . LEU B 1 207 ? -26.172 -8.203 -2.652 1 73.44 207 LEU B O 1
ATOM 3351 N N . ARG B 1 208 ? -27.406 -8.578 -4.34 1 58.19 208 ARG B N 1
ATOM 3352 C CA . ARG B 1 208 ? -28.141 -7.316 -4.312 1 58.19 208 ARG B CA 1
ATOM 3353 C C . ARG B 1 208 ? -29 -7.219 -3.055 1 58.19 208 ARG B C 1
ATOM 3355 O O . ARG B 1 208 ? -29.703 -8.172 -2.697 1 58.19 208 ARG B O 1
ATOM 3362 N N . SER B 1 209 ? -28.406 -6.52 -1.985 1 42.81 209 SER B N 1
ATOM 3363 C CA . SER B 1 209 ? -29.516 -6.207 -1.075 1 42.81 209 SER B CA 1
ATOM 3364 C C . SER B 1 209 ? -30.75 -5.766 -1.839 1 42.81 209 SER B C 1
ATOM 3366 O O . SER B 1 209 ? -30.672 -4.938 -2.748 1 42.81 209 SER B O 1
ATOM 3368 N N . LYS B 1 210 ? -31.719 -6.598 -2.264 1 35.75 210 LYS B N 1
ATOM 3369 C CA . LYS B 1 210 ? -33.062 -6.105 -2.602 1 35.75 210 LYS B CA 1
ATOM 3370 C C . LYS B 1 210 ? -33.469 -4.973 -1.671 1 35.75 210 LYS B C 1
ATOM 3372 O O . LYS B 1 210 ? -33.562 -5.164 -0.457 1 35.75 210 LYS B O 1
ATOM 3377 N N . LEU B 1 211 ? -33.062 -3.682 -2.01 1 27.08 211 LEU B N 1
ATOM 3378 C CA . LEU B 1 211 ? -34.219 -2.865 -1.652 1 27.08 211 LEU B CA 1
ATOM 3379 C C . LEU B 1 211 ? -35.469 -3.375 -2.342 1 27.08 211 LEU B C 1
ATOM 3381 O O . LEU B 1 211 ? -35.406 -3.783 -3.504 1 27.08 211 LEU B O 1
#

Foldseek 3Di:
DKKKWWAQFWADDPPFTLFTGDTDIFDFLAEEEEAEDVSSCLVVVLCCQLLNDPTPDTDMWMDDVRHTDDSVCSPLFEAEDAPPDDQPQQAFQQRSLVVLCVSFPFDPPQDPCNLCVLLVNNVRRRPGNVPDDPQSVLSSSLSSRQGGPHQEYEYEASCVPHDPVSLVSSVVSCVPRSRRHRYYYYYNDCSNRVVHPHYDYSNVGGDPPPD/DKKKWWAQFWADDPPFTLFTGDTDIFDFLAEEEEAEDVSSCLVVVLCCQLLNDPTPDTDMWMDDVRHTDDSVCSPLFEAEDAPPDDQPQQAFQQRSLVVLCVSFPFDPPQDPCNLCVLLVNNVRRRPGNVPDDPQSVLSSSLSSRQGGPHQEYEYEASCVPHDPVSLVSSVVSCVPRSRRHRYYYYYNDCSNRVVHPHYDYSNVGGDPPPD

Solvent-accessible surface area (backbone atoms only — not comparable to full-atom values): 22473 Å² total; per-residue (Å²): 86,34,28,40,36,35,44,45,24,20,35,57,58,92,89,45,62,45,31,42,66,41,63,46,78,44,55,50,40,33,38,34,28,40,29,43,59,75,80,39,37,56,68,58,50,49,32,32,74,57,51,78,36,78,65,69,37,61,46,75,45,37,27,52,73,84,37,79,48,56,66,89,54,44,62,79,38,44,36,72,30,41,84,87,61,81,72,72,36,85,31,24,43,53,55,43,50,56,55,52,51,74,80,35,53,57,35,86,94,57,48,70,67,55,52,34,50,75,57,73,37,62,95,39,44,78,38,41,44,67,74,47,43,66,30,53,49,35,42,48,43,48,45,58,42,50,44,30,64,38,36,30,39,40,30,37,45,71,55,48,60,40,42,70,70,48,44,54,48,49,56,49,46,45,65,70,57,38,59,74,21,16,34,41,37,28,37,71,50,69,86,78,45,74,82,33,82,40,76,46,58,39,70,79,26,36,68,68,72,80,119,86,34,28,40,35,34,45,45,25,20,36,58,56,92,89,44,61,43,30,42,65,39,63,47,79,43,55,51,41,34,36,34,28,39,31,45,60,75,80,39,35,56,68,58,51,50,32,33,74,57,50,78,36,78,66,69,38,59,45,74,46,38,27,50,72,84,36,78,48,56,66,91,53,43,60,79,38,44,36,73,31,42,84,86,59,82,72,73,34,85,31,23,43,51,54,43,52,55,53,54,50,73,78,35,53,57,36,86,95,56,46,71,67,55,52,35,50,76,58,71,37,62,95,40,45,79,39,41,44,66,74,47,44,67,30,54,48,34,42,48,42,48,44,58,42,50,44,30,63,37,37,31,39,40,30,36,45,70,56,46,59,41,43,72,69,49,44,54,48,51,55,51,46,44,66,70,56,39,59,73,21,16,34,40,37,26,37,71,51,67,87,77,47,75,82,35,80,40,77,45,56,38,68,78,25,36,70,70,75,75,122

Sequence (422 aa):
MLDIELITAGKRFQYDWIFKNLTLKIPANSKCAVIGSNGSGKSTLLKSISGIQPLTEGKIQYSLSGKEIQDTDIYKYLVISAPYLELPEEFSLTELLDFHFKFKKPIPNMGLSDMIDTMYLSEHKFKPVSQFSSGMKQRLKIGLCLFSDCPLMLLDEPTSNLDQKGVNWYLKMIETYAVEKTVLVCSNEPKEYTFCDQKITMEDYKLRSKLMLDIELITAGKRFQYDWIFKNLTLKIPANSKCAVIGSNGSGKSTLLKSISGIQPLTEGKIQYSLSGKEIQDTDIYKYLVISAPYLELPEEFSLTELLDFHFKFKKPIPNMGLSDMIDTMYLSEHKFKPVSQFSSGMKQRLKIGLCLFSDCPLMLLDEPTSNLDQKGVNWYLKMIETYAVEKTVLVCSNEPKEYTFCDQKITMEDYKLRSKL

InterPro domains:
  IPR003439 ABC transporter-like, ATP-binding domain [PF00005] (19-160)
  IPR003439 ABC transporter-like, ATP-binding domain [PS50893] (4-211)
  IPR003593 AAA+ ATPase domain [SM00382] (28-207)
  IPR017871 ABC transporter-like, conserved site [PS00211] (132-146)
  IPR027417 P-loop containing nucleoside triphosphate hydrolase [G3DSA:3.40.50.300] (2-210)
  IPR027417 P-loop containing nucleoside triphosphate hydrolase [SSF52540] (9-207)
  IPR051782 ABC Transporter Superfamily, Various Functions [PTHR42939] (9-207)